Protein AF-A0A959P576-F1 (afdb_monomer)

Solvent-accessible surface area (backbone atoms only — not comparable to full-atom values): 23689 Å² total; per-residue (Å²): 134,84,68,64,70,66,56,100,56,59,67,71,58,34,50,55,50,50,40,54,36,46,55,35,71,69,49,36,53,50,49,53,52,52,52,35,70,58,32,49,38,79,73,73,79,79,47,72,71,61,57,67,72,62,46,69,72,55,25,51,51,50,28,37,48,60,64,36,44,80,57,71,31,72,84,74,76,38,98,61,87,58,79,60,37,56,56,83,75,55,60,81,91,64,71,61,71,64,54,61,43,53,50,52,57,64,70,60,40,72,72,51,35,69,68,61,36,60,71,80,78,53,65,68,57,50,54,50,53,38,51,75,40,59,51,46,53,46,73,75,43,94,59,72,73,68,21,36,37,18,66,41,30,46,50,23,64,68,53,46,56,48,49,52,55,37,51,52,54,43,16,73,78,44,85,72,48,83,50,72,70,57,55,48,49,54,41,74,70,20,40,35,35,25,19,55,50,46,68,29,43,48,43,20,53,43,52,42,52,53,55,53,50,77,76,50,55,73,67,58,58,70,73,76,44,60,50,74,80,42,73,80,76,35,31,34,55,66,29,52,78,48,47,81,83,44,67,62,56,67,73,47,64,83,53,74,34,48,31,39,41,45,55,48,40,59,43,71,61,86,94,54,54,49,66,58,43,50,54,54,51,27,63,59,35,46,78,73,74,42,62,60,48,59,33,89,55,28,44,34,62,47,49,63,56,57,54,51,79,58,46,49,88,86,74,67,16,33,40,39,39,42,37,54,39,56,66,80,66,47,82,53,66,40,23,46,36,30,48,53,36,45,54,76,57,31,33,53,54,33,39,37,40,39,49,71,42,38,25,70,90,78,81,44,66,39,86,40,82,90,51,92,69,41,41,22,39,43,30,33,32,77,47,91,45,70,66,60,28,58,71,32,55,27,39,37,32,54,39,42,61,35,99,58,26,94,80,68,72,44,75,49,80,55,80,86,36,51,43,80,38,71,51,101

Foldseek 3Di:
DDPCQCPPDDLVSNLVVVLVQLQDLVSVVVVVVVCCVLAVEPLDPDDPVNSVPDDNVNSVVVSQQSVQDWDPCVVVVGPDTDHRHCNSVDDLLDDDLVNLLVVVVVVCDPVNCVQQLDFDDPVVVLVVVCVVALVVVLVVDPDLAAAEEAAAQQLNSNQLVSLVSSLVSVCVVVVNDDDPVRSVVRCLQHGAYEHLAQVSLSNNLNSNVSSVVNSDDPVRSPPRHYDDYCELRRYDYNDQLLPCPDSCCVNLVPRAHQEYEYEHRWAAHDPHCLVVSQVVVQVVVVVVVQHAAAPNNTSVLSVVVSVQSNHDPVSQHKYKYKYFPCLVVVPDPNSVSSLVNCLQWKQWAEKEWCVQVCPPVPPDHALTHPDPTTIMMTMITTDPDRVSSQAGWYWYFYWHADPVCVPPVDIDTDPVRIDTHRSD

Structure (mmCIF, N/CA/C/O backbone):
data_AF-A0A959P576-F1
#
_entry.id   AF-A0A959P576-F1
#
loop_
_atom_site.group_PDB
_atom_site.id
_atom_site.type_symbol
_atom_site.label_atom_id
_atom_site.label_alt_id
_atom_site.label_comp_id
_atom_site.label_asym_id
_atom_site.label_entity_id
_atom_site.label_seq_id
_atom_site.pdbx_PDB_ins_code
_atom_site.Cartn_x
_atom_site.Cartn_y
_atom_site.Cartn_z
_atom_site.occupancy
_atom_site.B_iso_or_equiv
_atom_site.auth_seq_id
_atom_site.auth_comp_id
_atom_site.auth_asym_id
_atom_site.auth_atom_id
_atom_site.pdbx_PDB_model_num
ATOM 1 N N . VAL A 1 1 ? 20.671 7.789 -32.516 1.00 53.38 1 VAL A N 1
ATOM 2 C CA . VAL A 1 1 ? 20.979 6.341 -32.456 1.00 53.38 1 VAL A CA 1
ATOM 3 C C . VAL A 1 1 ? 19.767 5.585 -32.962 1.00 53.38 1 VAL A C 1
ATOM 5 O O . VAL A 1 1 ? 18.670 5.888 -32.510 1.00 53.38 1 VAL A O 1
ATOM 8 N N . ASP A 1 2 ? 19.935 4.678 -33.924 1.00 61.34 2 ASP A N 1
ATOM 9 C CA . ASP A 1 2 ? 18.841 3.808 -34.362 1.00 61.34 2 ASP A CA 1
ATOM 10 C C . ASP A 1 2 ? 18.721 2.613 -33.403 1.00 61.34 2 ASP A C 1
ATOM 12 O O . ASP A 1 2 ? 19.633 1.795 -33.290 1.00 61.34 2 ASP A O 1
ATOM 16 N N . PHE A 1 3 ? 17.598 2.535 -32.691 1.00 67.56 3 PHE A N 1
ATOM 17 C CA . PHE A 1 3 ? 17.283 1.456 -31.751 1.00 67.56 3 PHE A CA 1
ATOM 18 C C . PHE A 1 3 ? 16.465 0.324 -32.395 1.00 67.56 3 PHE A C 1
ATOM 20 O O . PHE A 1 3 ? 15.980 -0.572 -31.698 1.00 67.56 3 PHE A O 1
ATOM 27 N N . SER A 1 4 ? 16.327 0.322 -33.728 1.00 63.72 4 SER A N 1
ATOM 28 C CA . SER A 1 4 ? 15.758 -0.789 -34.503 1.00 63.72 4 SER A CA 1
ATOM 29 C C . SER A 1 4 ? 16.482 -2.114 -34.246 1.00 63.72 4 SER A C 1
ATOM 31 O O . SER A 1 4 ? 15.855 -3.168 -34.307 1.00 63.72 4 SER A O 1
ATOM 33 N N . CYS A 1 5 ? 17.757 -2.065 -33.843 1.00 58.38 5 CYS A N 1
ATOM 34 C CA . CYS A 1 5 ? 18.569 -3.219 -33.457 1.00 58.38 5 CYS A CA 1
ATOM 35 C C . CYS A 1 5 ? 18.047 -3.988 -32.232 1.00 58.38 5 CYS A C 1
ATOM 37 O O . CYS A 1 5 ? 18.547 -5.072 -31.952 1.00 58.38 5 CYS A O 1
ATOM 39 N N . PHE A 1 6 ? 17.054 -3.468 -31.502 1.00 65.56 6 PHE A N 1
ATOM 40 C CA . PHE A 1 6 ? 16.363 -4.208 -30.442 1.00 65.56 6 PHE A CA 1
ATOM 41 C C . PHE A 1 6 ? 15.117 -4.960 -30.932 1.00 65.56 6 PHE A C 1
ATOM 43 O O . PHE A 1 6 ? 14.581 -5.786 -30.189 1.00 65.56 6 PHE A O 1
ATOM 50 N N . LYS A 1 7 ? 14.658 -4.715 -32.167 1.00 65.12 7 LYS A N 1
ATOM 51 C CA . LYS A 1 7 ? 13.478 -5.363 -32.755 1.00 65.12 7 LYS A CA 1
ATOM 52 C C . LYS A 1 7 ? 13.855 -6.698 -33.397 1.00 65.12 7 LYS A C 1
ATOM 54 O O . LYS A 1 7 ? 14.835 -6.779 -34.126 1.00 65.12 7 LYS A O 1
ATOM 59 N N . ASP A 1 8 ? 13.077 -7.740 -33.108 1.00 65.81 8 ASP A N 1
ATOM 60 C CA . ASP A 1 8 ? 13.069 -9.039 -33.808 1.00 65.81 8 ASP A CA 1
ATOM 61 C C . ASP A 1 8 ? 14.417 -9.784 -33.961 1.00 65.81 8 ASP A C 1
ATOM 63 O O . ASP A 1 8 ? 14.525 -10.764 -34.695 1.00 65.81 8 ASP A O 1
ATOM 67 N N . VAL A 1 9 ? 15.452 -9.394 -33.214 1.00 73.31 9 VAL A N 1
ATOM 68 C CA . VAL A 1 9 ? 16.754 -10.082 -33.152 1.00 73.31 9 VAL A CA 1
ATOM 69 C C . VAL A 1 9 ? 16.864 -11.006 -31.942 1.00 73.31 9 VAL A C 1
ATOM 71 O O . VAL A 1 9 ? 16.259 -10.771 -30.897 1.00 73.31 9 VAL A O 1
ATOM 74 N N . LYS A 1 10 ? 17.688 -12.058 -32.053 1.00 78.62 10 LYS A N 1
ATOM 75 C CA . LYS A 1 10 ? 17.943 -13.029 -30.971 1.00 78.62 10 LYS A CA 1
ATOM 76 C C . LYS A 1 10 ? 18.470 -12.339 -29.700 1.00 78.62 10 LYS A C 1
ATOM 78 O O . LYS A 1 10 ? 19.244 -11.389 -29.774 1.00 78.62 10 LYS A O 1
ATOM 83 N N . ARG A 1 11 ? 18.115 -12.871 -28.523 1.00 75.88 11 ARG A N 1
ATOM 84 C CA . ARG A 1 11 ? 18.467 -12.311 -27.198 1.00 75.88 11 ARG A CA 1
ATOM 85 C C . ARG A 1 11 ? 19.957 -11.979 -27.035 1.00 75.88 11 ARG A C 1
ATOM 87 O O . ARG A 1 11 ? 20.275 -10.866 -26.645 1.00 75.88 11 ARG A O 1
ATOM 94 N N . HIS A 1 12 ? 20.861 -12.894 -27.387 1.00 77.12 12 HIS A N 1
ATOM 95 C CA . HIS A 1 12 ? 22.309 -12.663 -27.258 1.00 77.12 12 HIS A CA 1
ATOM 96 C C . HIS A 1 12 ? 22.809 -11.481 -28.109 1.00 77.12 12 HIS A C 1
ATOM 98 O O . HIS A 1 12 ? 23.727 -10.771 -27.707 1.00 77.12 12 HIS A O 1
ATOM 104 N N . ILE A 1 13 ? 22.179 -11.232 -29.264 1.00 79.62 13 ILE A N 1
ATOM 105 C CA . ILE A 1 13 ? 22.494 -10.091 -30.130 1.00 79.62 13 ILE A CA 1
ATOM 106 C C . ILE A 1 13 ? 22.045 -8.796 -29.447 1.00 79.62 13 ILE A C 1
ATOM 108 O O . ILE A 1 13 ? 22.836 -7.862 -29.333 1.00 79.62 13 ILE A O 1
ATOM 112 N N . ARG A 1 14 ? 20.813 -8.765 -28.918 1.00 78.81 14 ARG A N 1
ATOM 113 C CA . ARG A 1 14 ? 20.290 -7.615 -28.157 1.00 78.81 14 ARG A CA 1
ATOM 114 C C . ARG A 1 14 ? 21.160 -7.285 -26.947 1.00 78.81 14 ARG A C 1
ATOM 116 O O . ARG A 1 14 ? 21.488 -6.120 -26.759 1.00 78.81 14 ARG A O 1
ATOM 123 N N . ASN A 1 15 ? 21.582 -8.292 -26.181 1.00 78.50 15 ASN A N 1
ATOM 124 C CA . ASN A 1 15 ? 22.467 -8.099 -25.030 1.00 78.50 15 ASN A CA 1
ATOM 125 C C . ASN A 1 15 ? 23.813 -7.501 -25.461 1.00 78.50 15 ASN A C 1
ATOM 127 O O . ASN A 1 15 ? 24.281 -6.543 -24.855 1.00 78.50 15 ASN A O 1
ATOM 131 N N . SER A 1 16 ? 24.403 -7.993 -26.557 1.00 80.88 16 SER A N 1
ATOM 132 C CA . SER A 1 16 ? 25.651 -7.433 -27.090 1.00 80.88 16 SER A CA 1
ATOM 133 C C . SER A 1 16 ? 25.509 -5.963 -27.502 1.00 80.88 16 SER A C 1
ATOM 135 O O . SER A 1 16 ? 26.396 -5.159 -27.210 1.00 80.88 16 SER A O 1
ATOM 137 N N . TYR A 1 17 ? 24.397 -5.591 -28.147 1.00 83.44 17 TYR A N 1
ATOM 138 C CA . TYR A 1 17 ? 24.108 -4.192 -28.474 1.00 83.44 17 TYR A CA 1
ATOM 139 C C . TYR A 1 17 ? 23.912 -3.348 -27.220 1.00 83.44 17 TYR A C 1
ATOM 141 O O . TYR A 1 17 ? 24.567 -2.320 -27.093 1.00 83.44 17 TYR A O 1
ATOM 149 N N . PHE A 1 18 ? 23.097 -3.813 -26.273 1.00 85.62 18 PHE A N 1
ATOM 150 C CA . PHE A 1 18 ? 22.852 -3.120 -25.011 1.00 85.62 18 PHE A CA 1
ATOM 151 C C . PHE A 1 18 ? 24.159 -2.828 -24.265 1.00 85.62 18 PHE A C 1
ATOM 153 O O . PHE A 1 18 ? 24.439 -1.680 -23.935 1.00 85.62 18 PHE A O 1
ATOM 160 N N . VAL A 1 19 ? 25.020 -3.838 -24.111 1.00 85.56 19 VAL A N 1
ATOM 161 C CA . VAL A 1 19 ? 26.330 -3.726 -23.454 1.00 85.56 19 VAL A CA 1
ATOM 162 C C . VAL A 1 19 ? 27.261 -2.727 -24.163 1.00 85.56 19 VAL A C 1
ATOM 164 O O . VAL A 1 19 ? 28.064 -2.059 -23.508 1.00 85.56 19 VAL A O 1
ATOM 167 N N . LYS A 1 20 ? 27.165 -2.587 -25.492 1.00 84.81 20 LYS A N 1
ATOM 168 C CA . LYS A 1 20 ? 27.894 -1.550 -26.244 1.00 84.81 20 LYS A CA 1
ATOM 169 C C . LYS A 1 20 ? 27.293 -0.162 -26.024 1.00 84.81 20 LYS A C 1
ATOM 171 O O . LYS A 1 20 ? 28.046 0.774 -25.785 1.00 84.81 20 LYS A O 1
ATOM 176 N N . THR A 1 21 ? 25.966 -0.040 -26.069 1.00 87.94 21 THR A N 1
ATOM 177 C CA . THR A 1 21 ? 25.233 1.219 -25.871 1.00 87.94 21 THR A CA 1
ATOM 178 C C . THR A 1 21 ? 25.530 1.837 -24.507 1.00 87.94 21 THR A C 1
ATOM 180 O O . THR A 1 21 ? 25.807 3.026 -24.441 1.00 87.94 21 THR A O 1
ATOM 183 N N . ILE A 1 22 ? 25.542 1.043 -23.432 1.00 87.44 22 ILE A N 1
ATOM 184 C CA . ILE A 1 22 ? 25.772 1.549 -22.066 1.00 87.44 22 ILE A CA 1
ATOM 185 C C . ILE A 1 22 ? 27.217 1.985 -21.788 1.00 87.44 22 ILE A C 1
ATOM 187 O O . ILE A 1 22 ? 27.462 2.650 -20.788 1.00 87.44 22 ILE A O 1
ATOM 191 N N . LYS A 1 23 ? 28.184 1.593 -22.628 1.00 86.38 23 LYS A N 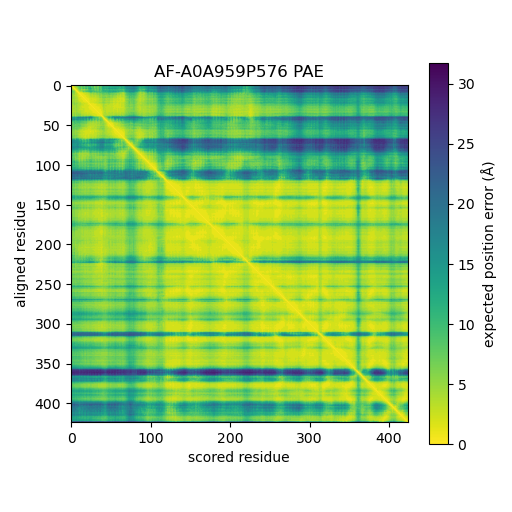1
ATOM 192 C CA . LYS A 1 23 ? 29.594 1.973 -22.447 1.00 86.38 23 LYS A CA 1
ATOM 193 C C . LYS A 1 23 ? 29.861 3.417 -22.878 1.00 86.38 23 LYS A C 1
ATOM 195 O O . LYS A 1 23 ? 30.863 3.997 -22.477 1.00 86.38 23 LYS A O 1
ATOM 200 N N . ASP A 1 24 ? 28.983 3.974 -23.701 1.00 89.12 24 ASP A N 1
ATOM 201 C CA . ASP A 1 24 ? 29.114 5.312 -24.252 1.00 89.12 24 ASP A CA 1
ATOM 202 C C . ASP A 1 24 ? 28.025 6.231 -23.685 1.00 89.12 24 ASP A C 1
ATOM 204 O O . ASP A 1 24 ? 26.836 5.905 -23.704 1.00 89.12 24 ASP A O 1
ATOM 208 N N . LYS A 1 25 ? 28.442 7.388 -23.162 1.00 88.31 25 LYS A N 1
ATOM 209 C CA . LYS A 1 25 ? 27.553 8.309 -22.448 1.00 88.31 25 LYS A CA 1
ATOM 210 C C . LYS A 1 25 ? 26.444 8.850 -23.348 1.00 88.31 25 LYS A C 1
ATOM 212 O O . LYS A 1 25 ? 25.289 8.912 -22.929 1.00 88.31 25 LYS A O 1
ATOM 217 N N . GLU A 1 26 ? 26.777 9.232 -24.578 1.00 88.06 26 GLU A N 1
ATOM 2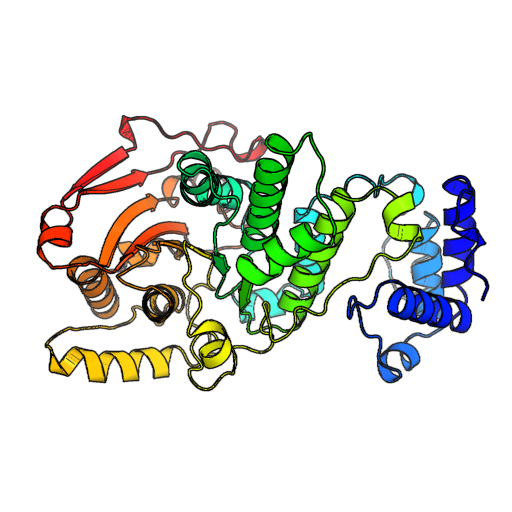18 C CA . GLU A 1 26 ? 25.821 9.822 -25.519 1.00 88.06 26 GLU A CA 1
ATOM 219 C C . GLU A 1 26 ? 24.789 8.795 -25.992 1.00 88.06 26 GLU A C 1
ATOM 221 O O . GLU A 1 26 ? 23.593 9.092 -26.080 1.00 88.06 26 GLU A O 1
ATOM 226 N N . ASN A 1 27 ? 25.232 7.564 -26.238 1.00 87.75 27 ASN A N 1
ATOM 227 C CA . ASN A 1 27 ? 24.369 6.442 -26.580 1.00 87.75 27 ASN A CA 1
ATOM 228 C C . ASN A 1 27 ? 23.442 6.063 -25.421 1.00 87.75 27 ASN A C 1
ATOM 230 O O . ASN A 1 27 ? 22.254 5.831 -25.655 1.00 87.75 27 ASN A O 1
ATOM 234 N N . LEU A 1 28 ? 23.947 6.049 -24.183 1.00 86.50 28 LEU A N 1
ATOM 235 C CA . LEU A 1 28 ? 23.139 5.816 -22.986 1.00 86.50 28 LEU A CA 1
ATOM 236 C C . LEU A 1 28 ? 22.064 6.900 -22.820 1.00 86.50 28 LEU A C 1
ATOM 238 O O . LEU A 1 28 ? 20.889 6.576 -22.660 1.00 86.50 28 LEU A O 1
ATOM 242 N N . ILE A 1 29 ? 22.437 8.180 -22.934 1.00 85.19 29 ILE A N 1
ATOM 243 C CA . ILE A 1 29 ? 21.491 9.309 -22.897 1.00 85.19 29 ILE A CA 1
ATOM 244 C C . ILE A 1 29 ? 20.437 9.164 -23.999 1.00 85.19 29 ILE A C 1
ATOM 246 O O . ILE A 1 29 ? 19.243 9.338 -23.755 1.00 85.19 29 ILE A O 1
ATOM 250 N N . SER A 1 30 ? 20.869 8.830 -25.215 1.00 86.50 30 SER A N 1
ATOM 251 C CA . SER A 1 30 ? 19.969 8.637 -26.353 1.00 86.50 30 SER A CA 1
ATOM 252 C C . SER A 1 30 ? 18.984 7.492 -26.118 1.00 86.50 30 SER A C 1
ATOM 254 O O . SER A 1 30 ? 17.831 7.596 -26.530 1.00 86.50 30 SER A O 1
ATOM 256 N N . LEU A 1 31 ? 19.416 6.416 -25.450 1.00 85.19 31 LEU A N 1
ATOM 257 C CA . LEU A 1 31 ? 18.560 5.279 -25.111 1.00 85.19 31 LEU A CA 1
ATOM 258 C C . LEU A 1 31 ? 17.473 5.689 -24.119 1.00 85.19 31 LEU A C 1
ATOM 260 O O . LEU A 1 31 ? 16.305 5.386 -24.349 1.00 85.19 31 LEU A O 1
ATOM 264 N N . PHE A 1 32 ? 17.833 6.408 -23.054 1.00 83.94 32 PHE A N 1
ATOM 265 C CA . PHE A 1 32 ? 16.856 6.897 -22.081 1.00 83.94 32 PHE A CA 1
ATOM 266 C C . PHE A 1 32 ? 15.832 7.840 -22.715 1.00 83.94 32 PHE A C 1
ATOM 268 O O . PHE A 1 32 ? 14.635 7.638 -22.520 1.00 83.94 32 PHE A O 1
ATOM 275 N N . LYS A 1 33 ? 16.278 8.795 -23.544 1.00 82.75 33 LYS A N 1
ATOM 276 C CA . LYS A 1 33 ? 15.378 9.691 -24.292 1.00 82.75 33 LYS A CA 1
ATOM 277 C C . LYS A 1 33 ? 14.423 8.911 -25.194 1.00 82.75 33 LYS A C 1
ATOM 279 O O . LYS A 1 33 ? 13.217 9.113 -25.139 1.00 82.75 33 LYS A O 1
ATOM 284 N N . PHE A 1 34 ? 14.946 7.951 -25.959 1.00 84.62 34 PHE A N 1
ATOM 285 C CA . PHE A 1 34 ? 14.122 7.101 -26.816 1.00 84.62 34 PHE A CA 1
ATOM 286 C C . PHE A 1 34 ? 13.060 6.320 -26.032 1.00 84.62 34 PHE A C 1
ATOM 288 O O . PHE A 1 34 ? 11.912 6.241 -26.469 1.00 84.62 34 PHE A O 1
ATOM 295 N N . LEU A 1 35 ? 13.423 5.730 -24.889 1.00 82.69 35 LEU A N 1
ATOM 296 C CA . LEU A 1 35 ? 12.478 4.991 -24.049 1.00 82.69 35 LEU A CA 1
ATOM 297 C C . LEU A 1 35 ? 11.408 5.913 -23.454 1.00 82.69 35 LEU A C 1
ATOM 299 O O . LEU A 1 35 ? 10.234 5.540 -23.453 1.00 82.69 35 LEU A O 1
ATOM 303 N N . GLN A 1 36 ? 11.797 7.108 -23.005 1.00 81.38 36 GLN A N 1
ATOM 304 C CA . GLN A 1 36 ? 10.887 8.117 -22.464 1.00 81.38 36 GLN A CA 1
ATOM 305 C C . GLN A 1 36 ? 9.865 8.571 -23.515 1.00 81.38 36 GLN A C 1
ATOM 307 O O . GLN A 1 36 ? 8.661 8.512 -23.263 1.00 81.38 36 GLN A O 1
ATOM 312 N N . ASP A 1 37 ? 10.325 8.922 -24.718 1.00 82.25 37 ASP A N 1
ATOM 313 C CA . ASP A 1 37 ? 9.462 9.359 -25.821 1.00 82.25 37 ASP A CA 1
ATOM 314 C C . ASP A 1 37 ? 8.519 8.243 -26.287 1.00 82.25 37 ASP A C 1
ATOM 316 O O . ASP A 1 37 ? 7.331 8.466 -26.551 1.00 82.25 37 ASP A O 1
ATOM 320 N N . LYS A 1 38 ? 9.043 7.013 -26.383 1.00 83.38 38 LYS A N 1
ATOM 321 C CA . LYS A 1 38 ? 8.283 5.856 -26.860 1.00 83.38 38 LYS A CA 1
ATOM 322 C C . LYS A 1 38 ? 7.177 5.462 -25.885 1.00 83.38 38 LYS A C 1
ATOM 324 O O . LYS A 1 38 ? 6.067 5.180 -26.326 1.00 83.38 38 LYS A O 1
ATOM 329 N N . LEU A 1 39 ? 7.488 5.404 -24.591 1.00 83.62 39 LEU A N 1
ATOM 330 C CA . LEU A 1 39 ? 6.592 4.850 -23.579 1.00 83.62 39 LEU A CA 1
ATOM 331 C C . LEU A 1 39 ? 5.786 5.914 -22.834 1.00 83.62 39 LEU A C 1
ATOM 333 O O . LEU A 1 39 ? 4.886 5.532 -22.103 1.00 83.62 39 LEU A O 1
ATOM 337 N N . ASN A 1 40 ? 6.041 7.213 -23.028 1.00 78.38 40 ASN A N 1
ATOM 338 C CA . ASN A 1 40 ? 5.248 8.308 -22.447 1.00 78.38 40 ASN A CA 1
ATOM 339 C C . ASN A 1 40 ? 5.091 8.226 -20.916 1.00 78.38 40 ASN A C 1
ATOM 341 O O . ASN A 1 40 ? 4.058 8.582 -20.358 1.00 78.38 40 ASN A O 1
ATOM 345 N N . GLY A 1 41 ? 6.114 7.710 -20.239 1.00 64.00 41 GLY A N 1
ATOM 346 C CA . GLY A 1 41 ? 6.117 7.532 -18.795 1.00 64.00 41 GLY A CA 1
ATOM 347 C C . GLY A 1 41 ? 7.289 8.260 -18.160 1.00 64.00 41 GLY A C 1
ATOM 348 O O . GLY A 1 41 ? 8.416 8.183 -18.649 1.00 64.00 41 GLY A O 1
ATOM 349 N N . ASN A 1 42 ? 7.041 8.883 -17.010 1.00 65.44 42 ASN A N 1
ATOM 350 C CA . ASN A 1 42 ? 8.076 9.346 -16.084 1.00 65.44 42 ASN A CA 1
ATOM 351 C C . ASN A 1 42 ? 8.667 8.151 -15.314 1.00 65.44 42 ASN A C 1
ATOM 353 O O . ASN A 1 42 ? 8.676 8.155 -14.083 1.00 65.44 42 ASN A O 1
ATOM 357 N N . LEU A 1 43 ? 9.075 7.104 -16.050 1.00 61.59 43 LEU A N 1
ATOM 358 C CA . LEU A 1 43 ? 9.592 5.852 -15.491 1.00 61.59 43 LEU A CA 1
ATOM 359 C C . LEU A 1 43 ? 10.825 6.147 -14.634 1.00 61.59 43 LEU A C 1
ATOM 361 O O . LEU A 1 43 ? 10.905 5.653 -13.523 1.00 61.59 43 LEU A O 1
ATOM 365 N N . PHE A 1 44 ? 11.712 7.007 -15.150 1.00 64.25 44 PHE A N 1
ATOM 366 C CA . PHE A 1 44 ? 12.852 7.621 -14.464 1.00 64.25 44 PHE A CA 1
ATOM 367 C C . PHE A 1 44 ? 13.232 8.906 -15.223 1.00 64.25 44 PHE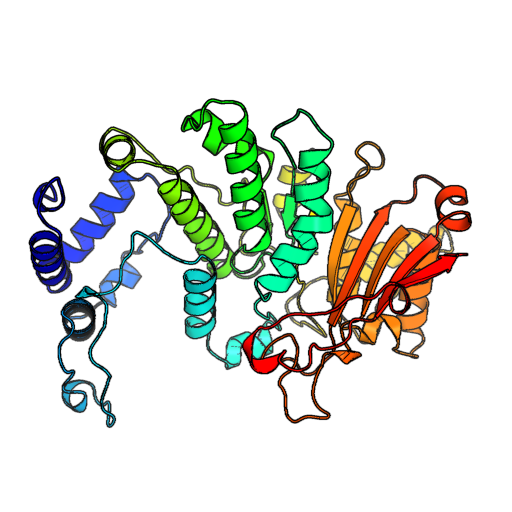 A C 1
ATOM 369 O O . PHE A 1 44 ? 13.975 8.829 -16.207 1.00 64.25 44 PHE A O 1
ATOM 376 N N . PRO A 1 45 ? 12.681 10.082 -14.874 1.00 65.75 45 PRO A N 1
ATOM 377 C CA . PRO A 1 45 ? 13.055 11.324 -15.538 1.00 65.75 45 PRO A CA 1
ATOM 378 C C . PRO A 1 45 ? 14.490 11.693 -15.145 1.00 65.75 45 PRO A C 1
ATOM 380 O O . PRO A 1 45 ? 14.723 12.263 -14.088 1.00 65.75 45 PRO A O 1
ATOM 383 N N . LEU A 1 46 ? 15.460 11.352 -15.995 1.00 71.69 46 LEU A N 1
ATOM 384 C CA . LEU A 1 46 ? 16.857 11.711 -15.764 1.00 71.69 46 LEU A CA 1
ATOM 385 C C . LEU A 1 46 ? 17.048 13.202 -16.017 1.00 71.69 46 LEU A C 1
ATOM 387 O O . LEU A 1 46 ? 16.930 13.687 -17.146 1.00 71.69 46 LEU A O 1
ATOM 391 N N . THR A 1 47 ? 17.372 13.933 -14.960 1.00 79.38 47 THR A N 1
ATOM 392 C CA . THR A 1 47 ? 17.739 15.337 -15.066 1.00 79.38 47 THR A CA 1
ATOM 393 C C . THR A 1 47 ? 19.106 15.473 -15.728 1.00 79.38 47 THR A C 1
ATOM 395 O O . THR A 1 47 ? 19.981 14.607 -15.634 1.00 79.38 47 THR A O 1
ATOM 398 N N . GLN A 1 48 ? 19.331 16.613 -16.380 1.00 78.19 48 GLN A N 1
ATOM 399 C CA . GLN A 1 48 ? 20.633 16.913 -16.969 1.00 78.19 48 GLN A CA 1
ATOM 400 C C . GLN A 1 48 ? 21.758 16.845 -15.919 1.00 78.19 48 GLN A C 1
ATOM 402 O O . GLN A 1 48 ? 22.822 16.294 -16.192 1.00 78.19 48 GLN A O 1
ATOM 407 N N . LYS A 1 49 ? 21.487 17.317 -14.697 1.00 83.56 49 LYS A N 1
ATOM 408 C CA . LYS A 1 49 ? 22.429 17.299 -13.572 1.00 83.56 49 LYS A CA 1
ATOM 409 C C . LYS A 1 49 ? 22.817 15.879 -13.147 1.00 83.56 49 LYS A C 1
ATOM 411 O O . LYS A 1 49 ? 23.986 15.634 -12.866 1.00 83.56 49 LYS A O 1
ATOM 416 N N . GLU A 1 50 ? 21.871 14.942 -13.108 1.00 81.56 50 GLU A N 1
ATOM 417 C CA . GLU A 1 50 ? 22.167 13.531 -12.811 1.00 81.56 50 GLU A CA 1
ATOM 418 C C . GLU A 1 50 ? 23.031 12.914 -13.911 1.00 81.56 50 GLU A C 1
ATOM 420 O O . GLU A 1 50 ? 24.022 12.244 -13.622 1.00 81.56 50 GLU A O 1
ATOM 425 N N . MET A 1 51 ? 22.735 13.213 -15.179 1.00 80.25 51 MET A N 1
ATOM 426 C CA . MET A 1 51 ? 23.543 12.721 -16.298 1.00 80.25 51 MET A CA 1
ATOM 427 C C . MET A 1 51 ? 24.948 13.323 -16.330 1.00 80.25 51 MET A C 1
ATOM 429 O O . MET A 1 51 ? 25.896 12.654 -16.744 1.00 80.25 51 MET A O 1
ATOM 433 N N . GLU A 1 52 ? 25.131 14.558 -15.873 1.00 85.00 52 GLU A N 1
ATOM 434 C CA . GLU A 1 52 ? 26.452 15.176 -15.726 1.00 85.00 52 GLU A CA 1
ATOM 435 C C . GLU A 1 52 ? 27.322 14.439 -14.696 1.00 85.00 52 GLU A C 1
ATOM 437 O O . GLU A 1 52 ? 28.517 14.273 -14.934 1.00 85.00 52 GLU A O 1
ATOM 442 N N . GLN A 1 53 ? 26.725 13.889 -13.632 1.00 86.94 53 GLN A N 1
ATOM 443 C CA . GLN A 1 53 ? 27.427 13.096 -12.610 1.00 86.94 53 GLN A CA 1
ATOM 444 C C . GLN A 1 53 ? 27.858 11.702 -13.100 1.00 86.94 53 GLN A C 1
ATOM 446 O O . GLN A 1 53 ? 28.727 11.063 -12.499 1.00 86.94 53 GLN A O 1
ATOM 451 N N . VAL A 1 54 ? 27.285 11.210 -14.203 1.00 86.62 54 VAL A N 1
ATOM 452 C CA . VAL A 1 54 ? 27.688 9.935 -14.809 1.00 86.62 54 VAL A CA 1
ATOM 453 C C . VAL A 1 54 ? 29.016 10.113 -15.551 1.00 86.62 54 VAL A C 1
ATOM 455 O O . VAL A 1 54 ? 29.056 10.660 -16.654 1.00 86.62 54 VAL A O 1
ATOM 458 N N . GLY A 1 55 ? 30.114 9.659 -14.943 1.00 88.06 55 GLY A N 1
ATOM 459 C CA . GLY A 1 55 ? 31.443 9.627 -15.558 1.00 88.06 55 GLY A CA 1
ATOM 460 C C . GLY A 1 55 ? 31.827 8.252 -16.110 1.00 88.06 55 GLY A C 1
ATOM 461 O O . GLY A 1 55 ? 31.151 7.252 -15.862 1.00 88.06 55 GLY A O 1
ATOM 462 N N . ASP A 1 56 ? 32.970 8.186 -16.795 1.00 86.75 56 ASP A N 1
ATOM 463 C CA . ASP A 1 56 ? 33.459 6.969 -17.464 1.00 86.75 56 ASP A CA 1
ATOM 464 C C . ASP A 1 56 ? 33.601 5.773 -16.520 1.00 86.75 56 ASP A C 1
ATOM 466 O O . ASP A 1 56 ? 33.278 4.649 -16.892 1.00 86.75 56 ASP A O 1
ATOM 470 N N . LYS A 1 57 ? 34.009 6.007 -15.265 1.00 84.62 57 LYS A N 1
ATOM 471 C CA . LYS A 1 57 ? 34.114 4.950 -14.245 1.00 84.62 57 LYS A CA 1
ATOM 472 C C . LYS A 1 57 ? 32.763 4.286 -13.954 1.00 84.62 57 LYS A C 1
ATOM 474 O O . LYS A 1 57 ? 32.717 3.077 -13.747 1.00 84.62 57 LYS A O 1
ATOM 479 N N . HIS A 1 58 ? 31.672 5.057 -13.954 1.00 86.88 58 HIS A N 1
ATOM 480 C CA . HIS A 1 58 ? 30.320 4.529 -13.748 1.00 86.88 58 HIS A CA 1
ATOM 481 C C . HIS A 1 58 ? 29.869 3.707 -14.962 1.00 86.88 58 HIS A C 1
ATOM 483 O O . HIS A 1 58 ? 29.328 2.617 -14.799 1.00 86.88 58 HIS A O 1
ATOM 489 N N . LEU A 1 59 ? 30.151 4.186 -16.178 1.00 88.06 59 LEU A N 1
ATOM 490 C CA . LEU A 1 59 ? 29.843 3.462 -17.417 1.00 88.06 59 LEU A CA 1
ATOM 491 C C . LEU A 1 59 ? 30.646 2.164 -17.537 1.00 88.06 59 LEU A C 1
ATOM 493 O O . LEU A 1 59 ? 30.109 1.147 -17.972 1.00 88.06 59 LEU A O 1
ATOM 497 N N . GLU A 1 60 ? 31.913 2.170 -17.111 1.00 83.25 60 GLU A N 1
ATOM 498 C CA . GLU A 1 60 ? 32.742 0.965 -17.057 1.00 83.25 60 GLU A CA 1
ATOM 499 C C . GLU A 1 60 ? 32.126 -0.064 -16.101 1.00 83.25 60 GLU A C 1
ATOM 501 O O . GLU A 1 60 ? 31.961 -1.226 -16.474 1.00 83.25 60 GLU A O 1
ATOM 506 N N . LEU A 1 61 ? 31.708 0.370 -14.905 1.00 81.94 61 LEU A N 1
ATOM 507 C CA . LEU A 1 61 ? 31.046 -0.487 -13.922 1.00 81.94 61 LEU A CA 1
ATOM 508 C C . LEU A 1 61 ? 29.740 -1.090 -14.465 1.00 81.94 61 LEU A C 1
ATOM 510 O O . LEU A 1 61 ? 29.547 -2.303 -14.365 1.00 81.94 61 LEU A O 1
ATOM 514 N N . LEU A 1 62 ? 28.878 -0.279 -15.090 1.00 84.25 62 LEU A N 1
ATOM 515 C CA . LEU A 1 62 ? 27.648 -0.758 -15.731 1.00 84.25 62 LEU A CA 1
ATOM 516 C C . LEU A 1 62 ? 27.965 -1.760 -16.847 1.00 84.25 62 LEU A C 1
ATOM 518 O O . LEU A 1 62 ? 27.390 -2.846 -16.889 1.00 84.25 62 LEU A O 1
ATOM 522 N N . HIS A 1 63 ? 28.919 -1.441 -17.724 1.00 83.94 63 HIS A N 1
ATOM 523 C CA . HIS A 1 63 ? 29.341 -2.335 -18.799 1.00 83.94 63 HIS A CA 1
ATOM 524 C C . HIS A 1 63 ? 29.777 -3.708 -18.272 1.00 83.94 63 HIS A C 1
ATOM 526 O O . HIS A 1 63 ? 29.390 -4.728 -18.842 1.00 83.94 63 HIS A O 1
ATOM 532 N N . TYR A 1 64 ? 30.540 -3.757 -17.175 1.00 79.19 64 TYR A N 1
ATOM 533 C CA . TYR A 1 64 ? 30.930 -5.025 -16.553 1.00 79.19 64 TYR A CA 1
ATOM 534 C C . TYR A 1 64 ? 29.742 -5.773 -15.948 1.00 79.19 64 TYR A C 1
ATOM 536 O O . TYR A 1 64 ? 29.607 -6.975 -16.189 1.00 79.19 64 TYR A O 1
ATOM 544 N N . LEU A 1 65 ? 28.871 -5.067 -15.218 1.00 80.12 65 LEU A N 1
ATOM 545 C CA . LEU A 1 65 ? 27.681 -5.646 -14.597 1.00 80.12 65 LEU A CA 1
ATOM 546 C C . LEU A 1 65 ? 26.786 -6.330 -15.638 1.00 80.12 65 LEU A C 1
ATOM 548 O O . LEU A 1 65 ? 26.351 -7.457 -15.433 1.00 80.12 65 LEU A O 1
ATOM 552 N N . PHE A 1 66 ? 26.537 -5.691 -16.778 1.00 82.06 66 PHE A N 1
ATOM 553 C CA . PHE A 1 66 ? 25.642 -6.250 -17.795 1.00 82.06 66 PHE A CA 1
ATOM 554 C C . PHE A 1 66 ? 26.314 -7.266 -18.729 1.00 82.06 66 PHE A C 1
ATOM 556 O O . PHE A 1 66 ? 25.611 -8.018 -19.394 1.00 82.06 66 PHE A O 1
ATOM 563 N N . LYS A 1 67 ? 27.653 -7.326 -18.774 1.00 78.88 67 LYS A N 1
ATOM 564 C CA . LYS A 1 67 ? 28.408 -8.317 -19.564 1.00 78.88 67 LYS A CA 1
ATOM 565 C C . LYS A 1 67 ? 28.639 -9.647 -18.827 1.00 78.88 67 LYS A C 1
ATOM 567 O O . LYS A 1 67 ? 29.082 -10.606 -19.451 1.00 78.88 67 LYS A O 1
ATOM 572 N N . GLY A 1 68 ? 28.425 -9.708 -17.509 1.00 72.56 68 GLY A N 1
ATOM 573 C CA . GLY A 1 68 ? 28.696 -10.928 -16.733 1.00 72.56 68 GLY A CA 1
ATOM 574 C C . GLY A 1 68 ? 30.188 -11.242 -16.556 1.00 72.56 68 GLY A C 1
ATOM 575 O O . GLY A 1 68 ? 30.564 -12.407 -16.491 1.00 72.56 68 GLY A O 1
ATOM 576 N N . GLY A 1 69 ? 31.060 -10.225 -16.542 1.00 65.31 69 GLY A N 1
ATOM 577 C CA . GLY A 1 69 ? 32.514 -10.412 -16.436 1.00 65.31 69 GLY A CA 1
ATOM 578 C C . GLY A 1 69 ? 33.080 -10.213 -15.025 1.00 65.31 69 GLY A C 1
ATOM 579 O O . GLY A 1 69 ? 32.546 -9.421 -14.249 1.00 65.31 69 GLY A O 1
ATOM 580 N N . LYS A 1 70 ? 34.232 -10.844 -14.746 1.00 61.50 70 LYS A N 1
ATOM 581 C CA . LYS A 1 70 ? 34.999 -10.660 -13.502 1.00 61.50 70 LYS A CA 1
ATOM 582 C C . LYS A 1 70 ? 35.428 -9.205 -13.333 1.00 61.50 70 LYS A C 1
ATOM 584 O O . LYS A 1 70 ? 36.163 -8.671 -14.167 1.00 61.50 70 LYS A O 1
ATOM 589 N N . ILE A 1 71 ? 35.023 -8.577 -12.231 1.00 64.12 71 ILE A N 1
ATOM 590 C CA . ILE A 1 71 ? 35.418 -7.201 -11.914 1.00 64.12 71 ILE A CA 1
ATOM 591 C C . ILE A 1 71 ? 36.819 -7.212 -11.296 1.00 64.12 71 ILE A C 1
ATOM 593 O O . ILE A 1 71 ? 37.045 -7.831 -10.258 1.00 64.12 71 ILE A O 1
ATOM 597 N N . ASN A 1 72 ? 37.766 -6.488 -11.902 1.00 62.28 72 ASN A N 1
ATOM 598 C CA . ASN A 1 72 ? 39.022 -6.156 -11.229 1.00 62.28 72 ASN A CA 1
ATOM 599 C C . ASN A 1 72 ? 38.784 -4.963 -10.294 1.00 62.28 72 ASN A C 1
ATOM 601 O O . ASN A 1 72 ? 38.973 -3.802 -10.658 1.00 62.28 72 ASN A O 1
ATOM 605 N N . THR A 1 73 ? 38.323 -5.278 -9.091 1.00 65.25 73 THR A N 1
ATOM 606 C CA . THR A 1 73 ? 37.853 -4.331 -8.075 1.00 65.25 73 THR A CA 1
ATOM 607 C C . THR A 1 73 ? 38.933 -3.361 -7.590 1.00 65.25 73 THR A C 1
ATOM 609 O O . THR A 1 73 ? 38.616 -2.244 -7.176 1.00 65.25 73 THR A O 1
ATOM 612 N N . SER A 1 74 ? 40.212 -3.714 -7.769 1.00 65.31 74 SER A N 1
ATOM 613 C CA . SER A 1 74 ? 41.356 -2.846 -7.460 1.00 65.31 74 SER A CA 1
ATOM 614 C C . SER A 1 74 ? 41.340 -1.517 -8.232 1.00 65.31 74 SER A C 1
ATOM 616 O O . SER A 1 74 ? 41.737 -0.490 -7.686 1.00 65.31 74 SER A O 1
ATOM 618 N N . LYS A 1 75 ? 40.799 -1.488 -9.462 1.00 68.19 75 LYS A N 1
ATOM 619 C CA . LYS A 1 75 ? 40.652 -0.256 -10.265 1.00 68.19 75 LYS A CA 1
ATOM 620 C C . LYS A 1 75 ? 39.621 0.730 -9.705 1.00 68.19 75 LYS A C 1
ATOM 622 O O . LYS A 1 75 ? 39.662 1.912 -10.044 1.00 68.19 75 LYS A O 1
ATOM 627 N N . PHE A 1 76 ? 38.712 0.252 -8.860 1.00 68.69 76 PHE A N 1
ATOM 628 C CA . PHE A 1 76 ? 37.628 1.036 -8.266 1.00 68.69 76 PHE A CA 1
ATOM 629 C C . PHE A 1 76 ? 37.848 1.305 -6.769 1.00 68.69 76 PHE A C 1
ATOM 631 O O . PHE A 1 76 ? 36.962 1.844 -6.117 1.00 68.69 76 PHE A O 1
ATOM 638 N N . GLY A 1 77 ? 39.015 0.941 -6.217 1.00 67.75 77 GLY A N 1
ATOM 639 C CA . GLY A 1 77 ? 39.295 1.069 -4.781 1.00 67.75 77 GLY A CA 1
ATOM 640 C C . GLY A 1 77 ? 38.524 0.070 -3.910 1.00 67.75 77 GLY A C 1
ATOM 641 O O . GLY A 1 77 ? 38.356 0.299 -2.716 1.00 67.75 77 GLY A O 1
ATOM 642 N N . ILE A 1 78 ? 38.037 -1.027 -4.497 1.00 66.69 78 ILE A N 1
ATOM 643 C CA . ILE A 1 78 ? 37.238 -2.053 -3.823 1.00 66.69 78 ILE A CA 1
ATOM 644 C C . ILE A 1 78 ? 38.132 -3.284 -3.580 1.00 66.69 78 ILE A C 1
ATOM 646 O O . ILE A 1 78 ? 38.615 -3.914 -4.519 1.00 66.69 78 ILE A O 1
ATOM 650 N N . ASN A 1 79 ? 38.361 -3.650 -2.315 1.00 64.50 79 ASN A N 1
ATOM 651 C CA . ASN A 1 79 ? 39.320 -4.702 -1.925 1.00 64.50 79 ASN A CA 1
ATOM 652 C C . ASN A 1 79 ? 3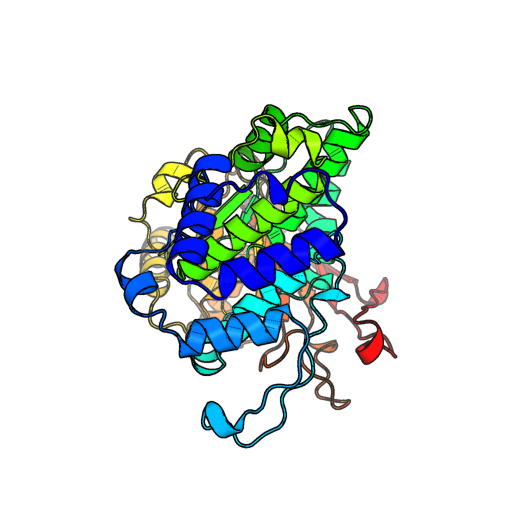8.705 -6.104 -1.732 1.00 64.50 79 ASN A C 1
ATOM 654 O O . ASN A 1 79 ? 39.312 -6.959 -1.092 1.00 64.50 79 ASN A O 1
ATOM 658 N N . TYR A 1 80 ? 37.517 -6.369 -2.277 1.00 66.50 80 TYR A N 1
ATOM 659 C CA . TYR A 1 80 ? 36.889 -7.697 -2.256 1.00 66.50 80 TYR A CA 1
ATOM 660 C C . TYR A 1 80 ? 36.497 -8.139 -3.666 1.00 66.50 80 TYR A C 1
ATOM 662 O O . TYR A 1 80 ? 36.338 -7.308 -4.551 1.00 66.50 80 TYR A O 1
ATOM 670 N N . SER A 1 81 ? 36.355 -9.447 -3.884 1.00 64.50 81 SER A N 1
ATOM 671 C CA . SER A 1 81 ? 35.910 -9.996 -5.169 1.00 64.50 81 SER A CA 1
ATOM 672 C C . SER A 1 81 ? 34.399 -9.825 -5.333 1.00 64.50 81 SER A C 1
ATOM 674 O O . SER A 1 81 ? 33.633 -10.124 -4.420 1.00 64.50 81 SER A O 1
ATOM 676 N N . ILE A 1 82 ? 33.964 -9.337 -6.496 1.00 67.31 82 ILE A N 1
ATOM 677 C CA . ILE A 1 82 ? 32.542 -9.258 -6.850 1.00 67.31 82 ILE A CA 1
ATOM 678 C C . ILE A 1 82 ? 32.183 -10.504 -7.661 1.00 67.31 82 ILE A C 1
ATOM 680 O O . ILE A 1 82 ? 32.936 -10.907 -8.550 1.00 67.31 82 ILE A O 1
ATOM 684 N N . GLN A 1 83 ? 31.048 -11.120 -7.331 1.00 69.75 83 GLN A N 1
ATOM 685 C CA . GLN A 1 83 ? 30.495 -12.257 -8.063 1.00 69.75 83 GLN A CA 1
ATOM 686 C C . GLN A 1 83 ? 30.199 -11.873 -9.522 1.00 69.75 83 GLN A C 1
ATOM 688 O O . GLN A 1 83 ? 29.709 -10.775 -9.789 1.00 69.75 83 GLN A O 1
ATOM 693 N N . ASP A 1 84 ? 30.453 -12.791 -10.460 1.00 72.81 84 ASP A N 1
ATOM 694 C CA . ASP A 1 84 ? 30.068 -12.603 -11.860 1.00 72.81 84 ASP A CA 1
ATOM 695 C C . ASP A 1 84 ? 28.552 -12.384 -11.968 1.00 72.81 84 ASP A C 1
ATOM 697 O O . ASP A 1 84 ? 27.745 -13.103 -11.370 1.00 72.81 84 ASP A O 1
ATOM 701 N N . SER A 1 85 ? 28.162 -11.367 -12.733 1.00 75.88 85 SER A N 1
ATOM 702 C CA . SER A 1 85 ? 26.754 -11.026 -12.901 1.00 75.88 85 SER A CA 1
ATOM 703 C C . SER A 1 85 ? 26.006 -12.115 -13.667 1.00 75.88 85 SER A C 1
ATOM 705 O O . SER A 1 85 ? 26.426 -12.559 -14.735 1.00 75.88 85 SER A O 1
ATOM 707 N N . LEU A 1 86 ? 24.844 -12.497 -13.137 1.00 77.81 86 LEU A N 1
ATOM 708 C CA . LEU A 1 86 ? 23.933 -13.457 -13.760 1.00 77.81 86 LEU A CA 1
ATOM 709 C C . LEU A 1 86 ? 22.961 -12.792 -14.746 1.00 77.81 86 LEU A C 1
ATOM 711 O O . LEU A 1 86 ? 21.998 -13.421 -15.181 1.00 77.81 86 LEU A O 1
ATOM 715 N N . PHE A 1 87 ? 23.192 -11.528 -15.114 1.00 78.44 87 PHE A N 1
ATOM 716 C CA . PHE A 1 87 ? 22.285 -10.764 -15.970 1.00 78.44 87 PHE A CA 1
ATOM 717 C C . PHE A 1 87 ? 21.993 -11.468 -17.304 1.00 78.44 87 PHE A C 1
ATOM 719 O O . PHE A 1 87 ? 20.843 -11.550 -17.733 1.00 78.44 87 PHE A O 1
ATOM 726 N N . ASP A 1 88 ? 23.018 -12.049 -17.934 1.00 75.19 88 ASP A N 1
ATOM 727 C CA . ASP A 1 88 ? 22.863 -12.741 -19.215 1.00 75.19 88 ASP A CA 1
ATOM 728 C C . ASP A 1 88 ? 21.998 -14.004 -19.122 1.00 75.19 88 ASP A C 1
ATOM 730 O O . ASP A 1 88 ? 21.320 -14.342 -20.098 1.00 75.19 88 ASP A O 1
ATOM 734 N N . ILE A 1 89 ? 21.964 -14.662 -17.958 1.00 79.00 89 ILE A N 1
ATOM 735 C CA . ILE A 1 89 ? 21.189 -15.890 -17.733 1.00 79.00 89 ILE A CA 1
ATOM 736 C C . ILE A 1 89 ? 19.824 -15.635 -17.082 1.00 79.00 89 ILE A C 1
ATOM 738 O O . ILE A 1 89 ? 18.945 -16.488 -17.184 1.00 79.00 89 ILE A O 1
ATOM 742 N N . TYR A 1 90 ? 19.612 -14.473 -16.456 1.00 79.12 90 TYR A N 1
ATOM 743 C CA . TYR A 1 90 ? 18.354 -14.148 -15.783 1.00 79.12 90 TYR A CA 1
ATOM 744 C C . TYR A 1 90 ? 17.208 -13.978 -16.783 1.00 79.12 90 TYR A C 1
ATOM 746 O O . TYR A 1 90 ? 17.330 -13.266 -17.782 1.00 79.12 90 TYR A O 1
ATOM 754 N N . ASP A 1 91 ? 16.074 -14.631 -16.554 1.00 79.62 91 ASP A N 1
ATOM 755 C CA . ASP A 1 91 ? 14.928 -14.529 -17.452 1.00 79.62 91 ASP A CA 1
ATOM 756 C C . ASP A 1 91 ? 13.999 -13.377 -17.063 1.00 79.62 91 ASP A C 1
ATOM 758 O O . ASP A 1 91 ? 13.047 -13.556 -16.315 1.00 79.62 91 ASP A O 1
ATOM 762 N N . PHE A 1 92 ? 14.236 -12.200 -17.644 1.00 78.69 92 PHE A N 1
ATOM 763 C CA . PHE A 1 92 ? 13.406 -11.003 -17.448 1.00 78.69 92 PHE A CA 1
ATOM 764 C C . PHE A 1 92 ? 11.971 -11.119 -17.989 1.00 78.69 92 PHE A C 1
ATOM 766 O O . PHE A 1 92 ? 11.215 -10.160 -17.895 1.00 78.69 92 PHE A O 1
ATOM 773 N N . ARG A 1 93 ? 11.577 -12.269 -18.555 1.00 76.88 93 ARG A N 1
ATOM 774 C CA . ARG A 1 93 ? 10.157 -12.578 -18.796 1.00 76.88 93 ARG A CA 1
ATOM 775 C C . ARG A 1 93 ? 9.403 -12.889 -17.504 1.00 76.88 93 ARG A C 1
ATOM 777 O O . ARG A 1 93 ? 8.182 -12.919 -17.522 1.00 76.88 93 ARG A O 1
ATOM 784 N N . ILE A 1 94 ? 10.122 -13.177 -16.421 1.00 79.81 94 ILE A N 1
ATOM 785 C CA . ILE A 1 94 ? 9.563 -13.484 -15.110 1.00 79.81 94 ILE A CA 1
ATOM 786 C C . ILE A 1 94 ? 10.246 -12.547 -14.121 1.00 79.81 94 ILE A C 1
ATOM 788 O O . ILE A 1 94 ? 11.357 -12.817 -13.668 1.00 79.81 94 ILE A O 1
ATOM 792 N N . ILE A 1 95 ? 9.596 -11.428 -13.812 1.00 81.69 95 ILE A N 1
ATOM 793 C CA . ILE A 1 95 ? 10.069 -10.478 -12.804 1.00 81.69 95 ILE A CA 1
ATOM 794 C C . ILE A 1 95 ? 9.118 -10.588 -11.612 1.00 81.69 95 ILE A C 1
ATOM 796 O O . ILE A 1 95 ? 8.001 -10.078 -11.686 1.00 81.69 95 ILE A O 1
ATOM 800 N N . PRO A 1 96 ? 9.523 -11.262 -10.520 1.00 78.12 96 PRO A N 1
ATOM 801 C CA . PRO A 1 96 ? 8.745 -11.252 -9.291 1.00 78.12 96 PRO A CA 1
ATOM 802 C C . PRO A 1 96 ? 8.575 -9.811 -8.820 1.00 78.12 96 PRO A C 1
ATOM 804 O O . PRO A 1 96 ? 9.535 -9.038 -8.820 1.00 78.12 96 PRO A O 1
ATOM 807 N N . ILE A 1 97 ? 7.376 -9.434 -8.401 1.00 72.44 97 ILE A N 1
ATOM 808 C CA . ILE A 1 97 ? 7.125 -8.073 -7.926 1.00 72.44 97 ILE A CA 1
ATOM 809 C C . ILE A 1 97 ? 7.945 -7.733 -6.677 1.00 72.44 97 ILE A C 1
ATOM 811 O O . ILE A 1 97 ? 8.409 -6.605 -6.480 1.00 72.44 97 ILE A O 1
ATOM 815 N N . GLU A 1 98 ? 8.195 -8.750 -5.860 1.00 75.62 98 GLU A N 1
ATOM 816 C CA . GLU A 1 98 ? 9.002 -8.662 -4.658 1.00 75.62 98 GLU A CA 1
ATOM 817 C C . GLU A 1 98 ? 10.450 -8.318 -4.992 1.00 75.62 98 GLU A C 1
ATOM 819 O O . GLU A 1 98 ? 11.132 -7.697 -4.180 1.00 75.62 98 GLU A O 1
ATOM 824 N N . LEU A 1 99 ? 10.922 -8.665 -6.197 1.00 80.19 99 LEU A N 1
ATOM 825 C CA . LEU A 1 99 ? 12.268 -8.317 -6.631 1.00 80.19 99 LEU A CA 1
ATOM 826 C C . LEU A 1 99 ? 12.430 -6.798 -6.693 1.00 80.19 99 LEU A C 1
ATOM 828 O O . LEU A 1 99 ? 13.371 -6.275 -6.104 1.00 80.19 99 LEU A O 1
ATOM 832 N N . ILE A 1 100 ? 11.508 -6.088 -7.345 1.00 77.62 100 ILE A N 1
ATOM 833 C CA . ILE A 1 100 ? 11.596 -4.629 -7.501 1.00 77.62 100 ILE A CA 1
ATOM 834 C C . ILE A 1 100 ? 11.549 -3.935 -6.138 1.00 77.62 100 ILE A C 1
ATOM 836 O O . ILE A 1 100 ? 12.374 -3.066 -5.852 1.00 77.62 100 ILE A O 1
ATOM 840 N N . SER A 1 101 ? 10.650 -4.394 -5.269 1.00 72.06 101 SER A N 1
ATOM 841 C CA . SER A 1 101 ? 10.545 -3.893 -3.898 1.00 72.06 101 SER A CA 1
ATOM 842 C C . SER A 1 101 ? 11.829 -4.139 -3.098 1.00 72.06 101 SER A C 1
ATOM 844 O O . SER A 1 101 ? 12.377 -3.210 -2.511 1.00 72.06 101 SER A O 1
ATOM 846 N N . SER A 1 102 ? 12.375 -5.360 -3.145 1.00 74.00 102 SER A N 1
ATOM 847 C CA . SER A 1 102 ? 13.610 -5.717 -2.429 1.00 74.00 102 SER A CA 1
ATOM 848 C C . SER A 1 102 ? 14.831 -4.935 -2.920 1.00 74.00 102 SER A C 1
ATOM 850 O O . SER A 1 102 ? 15.719 -4.593 -2.138 1.00 74.00 102 SER A O 1
ATOM 852 N N . ILE A 1 103 ? 14.881 -4.624 -4.219 1.00 74.50 103 ILE A N 1
ATOM 853 C CA . ILE A 1 103 ? 15.938 -3.807 -4.808 1.00 74.50 103 ILE A CA 1
ATOM 854 C C . ILE A 1 103 ? 15.878 -2.398 -4.213 1.00 74.50 103 ILE A C 1
ATOM 856 O O . ILE A 1 103 ? 16.891 -1.921 -3.703 1.00 74.50 103 ILE A O 1
ATOM 860 N N . TYR A 1 104 ? 14.703 -1.762 -4.223 1.00 69.81 104 TYR A N 1
ATOM 861 C CA . TYR A 1 104 ? 14.512 -0.431 -3.642 1.00 69.81 104 TYR A CA 1
ATOM 862 C C . TYR A 1 104 ? 14.912 -0.389 -2.165 1.00 69.81 104 TYR A C 1
ATOM 864 O O . TYR A 1 104 ? 15.688 0.472 -1.752 1.00 69.81 104 TYR A O 1
ATOM 872 N N . GLU A 1 105 ? 14.490 -1.377 -1.382 1.00 66.94 105 GLU A N 1
ATOM 873 C CA . GLU A 1 105 ? 14.856 -1.448 0.029 1.00 66.94 105 GLU A CA 1
ATOM 874 C C . GLU A 1 105 ? 16.358 -1.516 0.242 1.00 66.94 105 GLU A C 1
ATOM 876 O O . GLU A 1 105 ? 16.885 -0.879 1.158 1.00 66.94 105 GLU A O 1
ATOM 881 N N . ASN A 1 106 ? 17.064 -2.307 -0.564 1.00 67.94 106 ASN A N 1
ATOM 882 C CA . ASN A 1 106 ? 18.516 -2.428 -0.477 1.00 67.94 106 ASN A CA 1
ATOM 883 C C . ASN A 1 106 ? 19.231 -1.131 -0.876 1.00 67.94 106 ASN A C 1
ATOM 885 O O . ASN A 1 106 ? 20.287 -0.840 -0.317 1.00 67.94 106 ASN A O 1
ATOM 889 N N . PHE A 1 107 ? 18.644 -0.324 -1.765 1.00 65.62 107 PHE A N 1
ATOM 890 C CA . PHE A 1 107 ? 19.189 0.979 -2.154 1.00 65.62 107 PHE A CA 1
ATOM 891 C C . PHE A 1 107 ? 19.023 2.066 -1.085 1.00 65.62 107 PHE A C 1
ATOM 893 O O . PHE A 1 107 ? 19.906 2.908 -0.944 1.00 65.62 107 PHE A O 1
ATOM 900 N N . ILE A 1 108 ? 17.935 2.042 -0.310 1.00 64.31 108 ILE A N 1
ATOM 901 C CA . ILE A 1 108 ? 17.650 3.043 0.735 1.00 64.31 108 ILE A CA 1
ATOM 902 C C . ILE A 1 108 ? 18.639 2.968 1.920 1.00 64.31 108 ILE A C 1
ATOM 904 O O . ILE A 1 108 ? 18.829 3.952 2.641 1.00 64.31 108 ILE A O 1
ATOM 908 N N . GLY A 1 109 ? 19.323 1.829 2.092 1.00 58.09 109 GLY A N 1
ATOM 909 C CA . GLY A 1 109 ? 20.304 1.601 3.156 1.00 58.09 109 GLY A CA 1
ATOM 910 C C . GLY A 1 109 ? 19.684 1.485 4.558 1.00 58.09 109 GLY A C 1
ATOM 911 O O . GLY A 1 109 ? 18.566 1.926 4.816 1.00 58.09 109 GLY A O 1
ATOM 912 N N . GLU A 1 110 ? 20.409 0.875 5.500 1.00 57.12 110 GLU A N 1
ATOM 913 C CA . GLU A 1 110 ? 19.900 0.600 6.858 1.00 57.12 110 GLU A CA 1
ATOM 914 C C . GLU A 1 110 ? 19.566 1.871 7.661 1.00 57.12 110 GLU A C 1
ATOM 916 O O . GLU A 1 110 ? 18.576 1.893 8.392 1.00 57.12 110 GLU A O 1
ATOM 921 N N . ALA A 1 111 ? 20.343 2.947 7.487 1.00 51.66 111 ALA A N 1
ATOM 922 C CA . ALA A 1 111 ? 20.164 4.197 8.231 1.00 51.66 111 ALA A CA 1
ATOM 923 C C . ALA A 1 111 ? 18.810 4.869 7.943 1.00 51.66 111 ALA A C 1
ATOM 925 O O . ALA A 1 111 ? 18.137 5.341 8.856 1.00 51.66 111 ALA A O 1
ATOM 926 N N . THR A 1 112 ? 18.374 4.865 6.684 1.00 57.72 112 THR A N 1
ATOM 927 C CA . THR A 1 112 ? 17.098 5.465 6.275 1.00 57.72 112 THR A CA 1
ATOM 928 C C . THR A 1 112 ? 15.909 4.570 6.654 1.00 57.72 112 THR A C 1
ATOM 930 O O . THR A 1 112 ? 14.836 5.079 6.974 1.00 57.72 112 THR A O 1
ATOM 933 N N . ARG A 1 113 ? 16.096 3.238 6.718 1.00 60.56 113 ARG A N 1
ATOM 934 C CA . ARG A 1 113 ? 15.068 2.294 7.205 1.00 60.56 113 ARG A CA 1
ATOM 935 C C . ARG A 1 113 ? 14.726 2.521 8.679 1.00 60.56 113 ARG A C 1
ATOM 937 O O . ARG A 1 113 ? 13.546 2.549 9.024 1.00 60.56 113 ARG A O 1
ATOM 944 N N . GLU A 1 114 ? 15.724 2.703 9.551 1.00 58.53 114 GLU A N 1
ATOM 945 C CA . GLU A 1 114 ? 15.463 2.977 10.977 1.00 58.53 114 GLU A CA 1
ATOM 946 C C . GLU A 1 114 ? 14.782 4.337 11.196 1.00 58.53 114 GLU A C 1
ATOM 948 O O . GLU A 1 114 ? 13.939 4.456 12.089 1.00 58.53 114 GLU A O 1
ATOM 953 N N . LEU A 1 115 ? 15.100 5.337 10.366 1.00 57.47 115 LEU A N 1
ATOM 954 C CA . LEU A 1 115 ? 14.475 6.663 10.419 1.00 57.47 115 LEU A CA 1
ATOM 955 C C . LEU A 1 115 ? 13.009 6.629 9.968 1.00 57.47 115 LEU A C 1
ATOM 957 O O . LEU A 1 115 ? 12.149 7.184 10.651 1.00 57.47 115 LEU A O 1
ATOM 961 N N . ASN A 1 116 ? 12.715 5.936 8.865 1.00 58.94 116 ASN A N 1
ATOM 962 C CA . ASN A 1 116 ? 11.369 5.901 8.288 1.00 58.94 116 ASN A CA 1
ATOM 963 C C . ASN A 1 116 ? 10.472 4.815 8.904 1.00 58.94 116 ASN A C 1
ATOM 965 O O . ASN A 1 116 ? 9.263 4.825 8.689 1.00 58.94 116 ASN A O 1
ATOM 969 N N . LYS A 1 117 ? 11.047 3.873 9.668 1.00 62.91 117 LYS A N 1
ATOM 970 C CA . LYS A 1 117 ? 10.350 2.738 10.311 1.00 62.91 117 LYS A CA 1
ATOM 971 C C . LYS A 1 117 ? 9.438 1.956 9.358 1.00 62.91 117 LYS A C 1
ATOM 973 O O . LYS A 1 117 ? 8.433 1.379 9.778 1.00 62.91 117 LYS A O 1
ATOM 978 N N . ALA A 1 118 ? 9.821 1.942 8.085 1.00 59.97 118 ALA A N 1
ATOM 979 C CA . ALA A 1 118 ? 9.147 1.250 7.005 1.00 59.97 118 ALA A CA 1
ATOM 980 C C . ALA A 1 118 ? 9.759 -0.147 6.858 1.00 59.97 118 ALA A C 1
ATOM 982 O O . ALA A 1 118 ? 10.971 -0.291 6.688 1.00 59.97 118 ALA A O 1
ATOM 983 N N . TYR A 1 119 ? 8.919 -1.175 6.953 1.00 66.62 119 TYR A N 1
ATOM 984 C CA . TYR A 1 119 ? 9.313 -2.567 6.757 1.00 66.62 119 TYR A CA 1
ATOM 985 C C . TYR A 1 119 ? 8.605 -3.130 5.531 1.00 66.62 119 TYR A C 1
ATOM 987 O O . TYR A 1 119 ? 7.397 -2.924 5.379 1.00 66.62 119 TYR A O 1
ATOM 995 N N . TYR A 1 120 ? 9.332 -3.904 4.717 1.00 74.38 120 TYR A N 1
ATOM 996 C CA . TYR A 1 120 ? 8.722 -4.668 3.634 1.00 74.38 120 TYR A CA 1
ATOM 997 C C . TYR A 1 120 ? 7.564 -5.496 4.156 1.00 74.38 120 TYR A C 1
ATOM 999 O O . TYR A 1 120 ? 7.718 -6.191 5.165 1.00 74.38 120 TYR A O 1
ATOM 1007 N N . THR A 1 121 ? 6.443 -5.504 3.442 1.00 84.44 121 THR A N 1
ATOM 1008 C CA . THR A 1 121 ? 5.363 -6.434 3.765 1.00 84.44 121 THR A CA 1
ATOM 1009 C C . THR A 1 121 ? 5.644 -7.782 3.105 1.00 84.44 121 THR A C 1
ATOM 1011 O O . THR A 1 121 ? 5.650 -7.854 1.876 1.00 84.44 121 THR A O 1
ATOM 1014 N N . PRO A 1 122 ? 5.858 -8.871 3.871 1.00 83.31 122 PRO A N 1
ATOM 1015 C CA . PRO A 1 122 ? 6.062 -10.190 3.288 1.00 83.31 122 PRO A CA 1
ATOM 1016 C C . PRO A 1 122 ? 4.888 -10.596 2.389 1.00 83.31 122 PRO A C 1
ATOM 1018 O O . PRO A 1 122 ? 3.731 -10.439 2.782 1.00 83.31 122 PRO A O 1
ATOM 1021 N N . SER A 1 123 ? 5.180 -11.182 1.224 1.00 83.12 123 SER A N 1
ATOM 1022 C CA . SER A 1 123 ? 4.164 -11.535 0.217 1.00 83.12 123 SER A CA 1
ATOM 1023 C C . SER A 1 123 ? 3.044 -12.415 0.775 1.00 83.12 123 SER A C 1
ATOM 1025 O O . SER A 1 123 ? 1.877 -12.139 0.526 1.00 83.12 123 SER A O 1
ATOM 1027 N N . PHE A 1 124 ? 3.357 -13.381 1.646 1.00 83.81 124 PHE A N 1
ATOM 1028 C CA . PHE A 1 124 ? 2.328 -14.225 2.267 1.00 83.81 124 PHE A CA 1
ATOM 1029 C C . PHE A 1 124 ? 1.307 -13.438 3.113 1.00 83.81 124 PHE A C 1
ATOM 1031 O O . PHE A 1 124 ? 0.167 -13.882 3.247 1.00 83.81 124 PHE A O 1
ATOM 1038 N N . LEU A 1 125 ? 1.683 -12.291 3.704 1.00 88.44 125 LEU A N 1
ATOM 1039 C CA . LEU A 1 125 ? 0.733 -11.432 4.423 1.00 88.44 125 LEU A CA 1
ATOM 1040 C C . LEU A 1 125 ? -0.144 -10.652 3.452 1.00 88.44 125 LEU A C 1
ATOM 1042 O O . LEU A 1 125 ? -1.340 -10.512 3.702 1.00 88.44 125 LEU A O 1
ATOM 1046 N N . VAL A 1 126 ? 0.440 -10.173 2.353 1.00 92.12 126 VAL A N 1
ATOM 1047 C CA . VAL A 1 126 ? -0.295 -9.496 1.279 1.00 92.12 126 VAL A CA 1
ATOM 1048 C C . VAL A 1 126 ? -1.327 -10.450 0.686 1.00 92.12 126 VAL A C 1
ATOM 1050 O O . VAL A 1 126 ? -2.515 -10.133 0.676 1.00 92.12 126 VAL A O 1
ATOM 1053 N N . ASP A 1 127 ? -0.905 -11.656 0.306 1.00 90.56 127 ASP A N 1
ATOM 1054 C CA . ASP A 1 127 ? -1.777 -12.713 -0.207 1.00 90.56 127 ASP A CA 1
ATOM 1055 C C . ASP A 1 127 ? -2.913 -13.030 0.761 1.00 90.56 127 ASP A C 1
ATOM 1057 O O . ASP A 1 127 ? -4.078 -13.102 0.362 1.00 90.56 127 ASP A O 1
ATOM 1061 N N . TYR A 1 128 ? -2.586 -13.181 2.047 1.00 91.38 128 TYR A N 1
ATOM 1062 C CA . TYR A 1 128 ? -3.576 -13.443 3.078 1.00 91.38 128 TYR A CA 1
ATOM 1063 C C . TYR A 1 128 ? -4.596 -12.303 3.177 1.00 91.38 128 TYR A C 1
ATOM 1065 O O . TYR A 1 128 ? -5.797 -12.558 3.070 1.00 91.38 128 TYR A O 1
ATOM 1073 N N . ILE A 1 129 ? -4.150 -11.054 3.338 1.00 95.94 129 ILE A N 1
ATOM 1074 C CA . ILE A 1 129 ? -5.039 -9.890 3.460 1.00 95.94 129 ILE A CA 1
ATOM 1075 C C . ILE A 1 129 ? -5.927 -9.781 2.223 1.00 95.94 129 ILE A C 1
ATOM 1077 O O . ILE A 1 129 ? -7.146 -9.710 2.358 1.00 95.94 129 ILE A O 1
ATOM 1081 N N . LEU A 1 130 ? -5.350 -9.862 1.022 1.00 96.88 130 LEU A N 1
ATOM 1082 C CA . LEU A 1 130 ? -6.113 -9.788 -0.221 1.00 96.88 130 LEU A CA 1
ATOM 1083 C C . LEU A 1 130 ? -7.050 -10.983 -0.419 1.00 96.88 130 LEU A C 1
ATOM 1085 O O . LEU A 1 130 ? -8.050 -10.849 -1.125 1.00 96.88 130 LEU A O 1
ATOM 1089 N N . SER A 1 131 ? -6.767 -12.151 0.165 1.00 94.88 131 SER A N 1
ATOM 1090 C CA . SER A 1 131 ? -7.697 -13.289 0.147 1.00 94.88 131 SER A CA 1
ATOM 1091 C C . SER A 1 131 ? -8.974 -12.992 0.939 1.00 94.88 131 SER A C 1
ATOM 1093 O O . SER A 1 131 ? -10.059 -13.360 0.495 1.00 94.88 131 SER A O 1
ATOM 1095 N N . GLN A 1 132 ? -8.847 -12.282 2.066 1.00 93.00 132 GLN A N 1
ATOM 1096 C CA . GLN A 1 132 ? -9.956 -11.924 2.958 1.00 93.00 132 GLN A CA 1
ATOM 1097 C C . GLN A 1 132 ? -10.671 -10.627 2.540 1.00 93.00 132 GLN A C 1
ATOM 1099 O O . GLN A 1 132 ? -11.753 -10.331 3.039 1.00 93.00 132 GLN A O 1
ATOM 1104 N N . THR A 1 133 ? -10.075 -9.838 1.642 1.00 96.31 133 THR A N 1
ATOM 1105 C CA . THR A 1 133 ? -10.621 -8.549 1.193 1.00 96.31 133 THR A CA 1
ATOM 1106 C C . THR A 1 133 ? -10.967 -8.585 -0.294 1.00 96.31 133 THR A C 1
ATOM 1108 O O . THR A 1 133 ? -12.062 -9.006 -0.667 1.00 96.31 133 THR A O 1
ATOM 1111 N N . VAL A 1 134 ? -10.028 -8.200 -1.158 1.00 97.06 134 VAL A N 1
ATOM 1112 C CA . VAL A 1 134 ? -10.211 -8.008 -2.602 1.00 97.06 134 VAL A CA 1
ATOM 1113 C C . VAL A 1 134 ? -10.711 -9.279 -3.281 1.00 97.06 134 VAL A C 1
ATOM 1115 O O . VAL A 1 134 ? -11.685 -9.241 -4.023 1.00 97.06 134 VAL A O 1
ATOM 1118 N N . THR A 1 135 ? -10.097 -10.429 -3.005 1.00 96.44 135 THR A N 1
ATOM 1119 C CA . THR A 1 135 ? -10.468 -11.707 -3.637 1.00 96.44 135 THR A CA 1
ATOM 1120 C C . THR A 1 135 ? -11.894 -12.108 -3.264 1.00 96.44 135 THR A C 1
ATOM 1122 O O . THR A 1 135 ? -12.669 -12.522 -4.128 1.00 96.44 135 THR A O 1
ATOM 1125 N N . GLN A 1 136 ? -12.264 -11.949 -1.992 1.00 94.44 136 GLN A N 1
ATOM 1126 C CA . GLN A 1 136 ? -13.613 -12.234 -1.513 1.00 94.44 136 GLN A CA 1
ATOM 1127 C C . GLN A 1 136 ? -14.639 -11.254 -2.098 1.00 94.44 136 GLN A C 1
ATOM 1129 O O . GLN A 1 136 ? -15.682 -11.691 -2.583 1.00 94.44 136 GLN A O 1
ATOM 1134 N N . HIS A 1 137 ? -14.335 -9.952 -2.119 1.00 94.50 137 HIS A N 1
ATOM 1135 C CA . HIS A 1 137 ? -15.181 -8.932 -2.745 1.00 94.50 137 HIS A CA 1
ATOM 1136 C C . HIS A 1 137 ? -15.439 -9.266 -4.212 1.00 94.50 137 HIS A C 1
ATOM 1138 O O . HIS A 1 137 ? -16.586 -9.389 -4.635 1.00 94.50 137 HIS A O 1
ATOM 1144 N N . LEU A 1 138 ? -14.363 -9.497 -4.963 1.00 95.00 138 LEU A N 1
ATOM 1145 C CA . LEU A 1 138 ? -14.409 -9.858 -6.368 1.00 95.00 138 LEU A CA 1
ATOM 1146 C C . LEU A 1 138 ? -15.164 -11.169 -6.603 1.00 95.00 138 LEU A C 1
ATOM 1148 O O . LEU A 1 138 ? -15.862 -11.280 -7.600 1.00 95.00 138 LEU A O 1
ATOM 1152 N N . SER A 1 139 ? -15.091 -12.153 -5.711 1.00 93.06 139 SER A N 1
ATOM 1153 C CA . SER A 1 139 ? -15.850 -13.406 -5.868 1.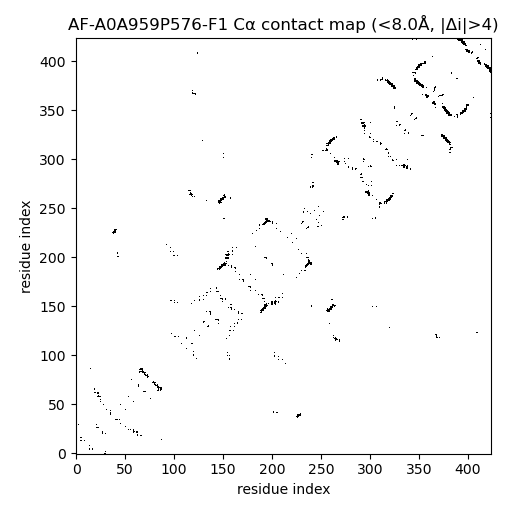00 93.06 139 SER A CA 1
ATOM 1154 C C . SER A 1 139 ? -17.359 -13.212 -5.686 1.00 93.06 139 SER A C 1
ATOM 1156 O O . SER A 1 139 ? -18.148 -13.913 -6.314 1.00 93.06 139 SER A O 1
ATOM 1158 N N . ASN A 1 140 ? -17.763 -12.229 -4.879 1.00 90.50 140 ASN A N 1
ATOM 1159 C CA . ASN A 1 140 ? -19.158 -11.980 -4.512 1.00 90.50 140 ASN A CA 1
ATOM 1160 C C . ASN A 1 140 ? -19.868 -10.957 -5.413 1.00 90.50 140 ASN A C 1
ATOM 1162 O O . ASN A 1 140 ? -21.019 -10.605 -5.160 1.00 90.50 140 ASN A O 1
ATOM 1166 N N . THR A 1 141 ? -19.202 -10.465 -6.460 1.00 87.75 141 THR A N 1
ATOM 1167 C CA . THR A 1 141 ? -19.753 -9.467 -7.382 1.00 87.75 141 THR A CA 1
ATOM 1168 C C . THR A 1 141 ? -19.509 -9.843 -8.840 1.00 87.75 141 THR A C 1
ATOM 1170 O O . THR A 1 141 ? -18.494 -10.448 -9.202 1.00 87.75 141 THR A O 1
ATOM 1173 N N . SER A 1 142 ? -20.440 -9.451 -9.710 1.00 85.31 142 SER A N 1
ATOM 1174 C CA . SER A 1 142 ? -20.261 -9.512 -11.164 1.00 85.31 142 SER A CA 1
ATOM 1175 C C . SER A 1 142 ? -19.407 -8.358 -11.700 1.00 85.31 142 SER A C 1
ATOM 1177 O O . SER A 1 142 ? -18.954 -8.421 -12.840 1.00 85.31 142 SER A O 1
ATOM 1179 N N . LYS A 1 143 ? -19.165 -7.314 -10.893 1.00 88.25 143 LYS A N 1
ATOM 1180 C CA . LYS A 1 143 ? -18.335 -6.163 -11.273 1.00 88.25 143 LYS A CA 1
ATOM 1181 C C . LYS A 1 143 ? -16.852 -6.533 -11.335 1.00 88.25 143 LYS A C 1
ATOM 1183 O O . LYS A 1 143 ? -16.386 -7.382 -10.584 1.00 88.25 143 LYS A O 1
ATOM 1188 N N . PHE A 1 144 ? -16.098 -5.843 -12.187 1.00 91.12 144 PHE A N 1
ATOM 1189 C CA . PHE A 1 144 ? -14.642 -5.994 -12.328 1.00 91.12 144 PHE A CA 1
ATOM 1190 C C . PHE A 1 144 ? -13.865 -4.875 -11.624 1.00 91.12 144 PHE A C 1
ATOM 1192 O O . PHE A 1 144 ? -12.742 -4.580 -12.007 1.00 91.12 144 PHE A O 1
ATOM 1199 N N . SER A 1 145 ? -14.482 -4.236 -10.632 1.00 93.44 145 SER A N 1
ATOM 1200 C CA . SER A 1 145 ? -13.947 -3.092 -9.895 1.00 93.44 145 SER A CA 1
ATOM 1201 C C . SER A 1 145 ? -13.825 -3.437 -8.413 1.00 93.44 145 SER A C 1
ATOM 1203 O O . SER A 1 145 ? -14.671 -4.155 -7.879 1.00 93.44 145 SER A O 1
ATOM 1205 N N . CYS A 1 146 ? -12.792 -2.912 -7.769 1.00 95.94 146 CYS A N 1
ATOM 1206 C CA . CYS A 1 146 ? -12.570 -2.954 -6.330 1.00 95.94 146 CYS A CA 1
ATOM 1207 C C . CYS A 1 146 ? -11.599 -1.820 -5.990 1.00 95.94 146 CYS A C 1
ATOM 1209 O O . CYS A 1 146 ? -10.394 -1.973 -6.183 1.00 95.94 146 CYS A O 1
ATOM 1211 N N . SER A 1 147 ? -12.121 -0.692 -5.518 1.00 96.69 147 SER A N 1
ATOM 1212 C CA . SER A 1 147 ? -11.341 0.516 -5.251 1.00 96.69 147 SER A CA 1
ATOM 1213 C C . SER A 1 147 ? -10.543 0.386 -3.955 1.00 96.69 147 SER A C 1
ATOM 1215 O O . SER A 1 147 ? -11.120 0.163 -2.888 1.00 96.69 147 SER A O 1
ATOM 1217 N N . VAL A 1 148 ? -9.217 0.513 -4.051 1.00 98.31 148 VAL A N 1
ATOM 1218 C CA . VAL A 1 148 ? -8.264 0.315 -2.955 1.00 98.31 148 VAL A CA 1
ATOM 1219 C C . VAL A 1 148 ? -7.353 1.528 -2.783 1.00 98.31 148 VAL A C 1
ATOM 1221 O O . VAL A 1 148 ? -6.725 1.987 -3.737 1.00 98.31 148 VAL A O 1
ATOM 1224 N N . LEU A 1 149 ? -7.249 1.997 -1.539 1.00 98.62 149 LEU A N 1
ATOM 1225 C CA . LEU A 1 149 ? -6.252 2.971 -1.097 1.00 98.62 149 LEU A CA 1
ATOM 1226 C C . LEU A 1 149 ? -5.213 2.295 -0.201 1.00 98.62 149 LEU A C 1
ATOM 1228 O O . LEU A 1 149 ? -5.585 1.604 0.747 1.00 98.62 149 LEU A O 1
ATOM 1232 N N . ASP A 1 150 ? -3.933 2.563 -0.445 1.00 98.50 150 ASP A N 1
ATOM 1233 C CA . ASP A 1 150 ? -2.866 2.334 0.531 1.00 98.50 150 ASP A CA 1
ATOM 1234 C C . ASP A 1 150 ? -2.269 3.682 0.977 1.00 98.50 150 ASP A C 1
ATOM 1236 O O . ASP A 1 150 ? -1.657 4.378 0.159 1.00 98.50 150 ASP A O 1
ATOM 1240 N N . PRO A 1 151 ? -2.488 4.105 2.240 1.00 97.88 151 PRO A N 1
ATOM 1241 C CA . PRO A 1 151 ? -2.120 5.437 2.718 1.00 97.88 151 PRO A CA 1
ATOM 1242 C C . PRO A 1 151 ? -0.630 5.586 3.074 1.00 97.88 151 PRO A C 1
ATOM 1244 O O . PRO A 1 151 ? -0.211 6.663 3.495 1.00 97.88 151 PRO A O 1
ATOM 1247 N N . SER A 1 152 ? 0.146 4.508 2.974 1.00 95.19 152 SER A N 1
ATOM 1248 C CA . SER A 1 152 ? 1.592 4.473 3.210 1.00 95.19 152 SER A CA 1
ATOM 1249 C C . SER A 1 152 ? 2.195 3.395 2.313 1.00 95.19 152 SER A C 1
ATOM 1251 O O . SER A 1 152 ? 2.693 2.371 2.794 1.00 95.19 152 SER A O 1
ATOM 1253 N N . CYS A 1 153 ? 2.007 3.561 1.004 1.00 93.94 153 CYS A N 1
ATOM 1254 C CA . CYS A 1 153 ? 2.048 2.439 0.076 1.00 93.94 153 CYS A CA 1
ATOM 1255 C C . CYS A 1 153 ? 3.434 1.827 -0.119 1.00 93.94 153 CYS A C 1
ATOM 1257 O O . CYS A 1 153 ? 3.530 0.699 -0.612 1.00 93.94 153 CYS A O 1
ATOM 1259 N N . GLY A 1 154 ? 4.509 2.532 0.244 1.00 90.69 154 GLY A N 1
ATOM 1260 C CA . GLY A 1 154 ? 5.870 2.082 0.004 1.00 90.69 154 GLY A CA 1
ATOM 1261 C C . GLY A 1 154 ? 6.059 1.731 -1.473 1.00 90.69 154 GLY A C 1
ATOM 1262 O O . GLY A 1 154 ? 5.665 2.483 -2.362 1.00 90.69 154 GLY A O 1
ATOM 1263 N N . SER A 1 155 ? 6.576 0.532 -1.745 1.00 87.88 155 SER A N 1
ATOM 1264 C CA . SER A 1 155 ? 6.728 -0.004 -3.105 1.00 87.88 155 SER A CA 1
ATOM 1265 C C . SER A 1 155 ? 5.419 -0.446 -3.783 1.00 87.88 155 SER A C 1
ATOM 1267 O O . SER A 1 155 ? 5.447 -0.953 -4.904 1.00 87.88 155 SER A O 1
ATOM 1269 N N . GLY A 1 156 ? 4.267 -0.282 -3.129 1.00 92.38 156 GLY A N 1
ATOM 1270 C CA . GLY A 1 156 ? 2.938 -0.499 -3.699 1.00 92.38 156 GLY A CA 1
ATOM 1271 C C . GLY A 1 156 ? 2.443 -1.947 -3.699 1.00 92.38 156 GLY A C 1
ATOM 1272 O O . GLY A 1 156 ? 1.465 -2.242 -4.378 1.00 92.38 156 GLY A O 1
ATOM 1273 N N . ILE A 1 157 ? 3.069 -2.871 -2.966 1.00 92.69 157 ILE A N 1
ATOM 1274 C CA . ILE A 1 157 ? 2.786 -4.316 -3.080 1.00 92.69 157 ILE A CA 1
ATOM 1275 C C . ILE A 1 157 ? 1.288 -4.682 -2.984 1.00 92.69 157 ILE A C 1
ATOM 1277 O O . ILE A 1 157 ? 0.797 -5.458 -3.803 1.00 92.69 157 ILE A O 1
ATOM 1281 N N . PHE A 1 158 ? 0.523 -4.074 -2.067 1.00 96.12 158 PHE A N 1
ATOM 1282 C CA . PHE A 1 158 ? -0.928 -4.296 -1.962 1.00 96.12 158 PHE A CA 1
ATOM 1283 C C . PHE A 1 158 ? -1.693 -3.832 -3.205 1.00 96.12 158 PHE A C 1
ATOM 1285 O O . PHE A 1 158 ? -2.623 -4.502 -3.661 1.00 96.12 158 PHE A O 1
ATOM 1292 N N . LEU A 1 159 ? -1.299 -2.685 -3.753 1.00 97.56 159 LEU A N 1
ATOM 1293 C CA . LEU A 1 159 ? -1.928 -2.040 -4.898 1.00 97.56 159 LEU A CA 1
ATOM 1294 C C . LEU A 1 159 ? -1.688 -2.829 -6.183 1.00 97.56 159 LEU A C 1
ATOM 1296 O O . LEU A 1 159 ? -2.623 -3.091 -6.941 1.00 97.56 159 LEU A O 1
ATOM 1300 N N . ILE A 1 160 ? -0.453 -3.272 -6.412 1.00 95.88 160 ILE A N 1
ATOM 1301 C CA . ILE A 1 160 ? -0.143 -4.039 -7.613 1.00 95.88 160 ILE A CA 1
ATOM 1302 C C . ILE A 1 160 ? -0.787 -5.436 -7.561 1.00 95.88 160 ILE A C 1
ATOM 1304 O O . ILE A 1 160 ? -1.372 -5.872 -8.554 1.00 95.88 160 ILE A O 1
ATOM 1308 N N . GLU A 1 161 ? -0.762 -6.128 -6.419 1.00 95.75 161 GLU A N 1
ATOM 1309 C CA . GLU A 1 161 ? -1.421 -7.438 -6.301 1.00 95.75 161 GLU A CA 1
ATOM 1310 C C . GLU A 1 161 ? -2.954 -7.334 -6.400 1.00 95.75 161 GLU A C 1
ATOM 1312 O O . GLU A 1 161 ? -3.618 -8.216 -6.956 1.00 95.75 161 GLU A O 1
ATOM 1317 N N . THR A 1 162 ? -3.534 -6.216 -5.954 1.00 97.81 162 THR A N 1
ATOM 1318 C CA . THR A 1 162 ? -4.943 -5.883 -6.221 1.00 97.81 162 THR A CA 1
ATOM 1319 C C . THR A 1 162 ? -5.201 -5.753 -7.722 1.00 97.81 162 THR A C 1
ATOM 1321 O O . THR A 1 162 ? -6.133 -6.373 -8.240 1.00 97.81 162 THR A O 1
ATOM 1324 N N . LEU A 1 163 ? -4.357 -5.010 -8.446 1.00 97.50 163 LEU A N 1
ATOM 1325 C CA . LEU A 1 163 ? -4.476 -4.850 -9.896 1.00 97.50 163 LEU A CA 1
ATOM 1326 C C . LEU A 1 163 ? -4.401 -6.198 -10.628 1.00 97.50 163 LEU A C 1
ATOM 1328 O O . LEU A 1 163 ? -5.224 -6.453 -11.508 1.00 97.50 163 LEU A O 1
ATOM 1332 N N . ARG A 1 164 ? -3.480 -7.093 -10.241 1.00 95.75 164 ARG A N 1
ATOM 1333 C CA . ARG A 1 164 ? -3.403 -8.447 -10.821 1.00 95.75 164 ARG A CA 1
ATOM 1334 C C . ARG A 1 164 ? -4.727 -9.196 -10.663 1.00 95.75 164 ARG A C 1
ATOM 1336 O O . ARG A 1 164 ? -5.228 -9.753 -11.635 1.00 95.75 164 ARG A O 1
ATOM 1343 N N . LYS A 1 165 ? -5.347 -9.152 -9.479 1.00 96.38 165 LYS A N 1
ATOM 1344 C CA . LYS A 1 165 ? -6.649 -9.801 -9.222 1.00 96.38 165 LYS A CA 1
ATOM 1345 C C . LYS A 1 165 ? -7.779 -9.211 -10.071 1.00 96.38 165 LYS A C 1
ATOM 1347 O O . LYS A 1 165 ? -8.617 -9.966 -10.567 1.00 96.38 165 LYS A O 1
ATOM 1352 N N . LEU A 1 166 ? -7.791 -7.892 -10.268 1.00 97.19 166 LEU A N 1
ATOM 1353 C CA . LEU A 1 166 ? -8.763 -7.213 -11.133 1.00 97.19 166 LEU A CA 1
ATOM 1354 C C . LEU A 1 166 ? -8.617 -7.640 -12.598 1.00 97.19 166 LEU A C 1
ATOM 1356 O O . LEU A 1 166 ? -9.602 -8.036 -13.224 1.00 97.19 166 LEU A O 1
ATOM 1360 N N . ILE A 1 167 ? -7.389 -7.616 -13.123 1.00 95.94 167 ILE A N 1
ATOM 1361 C CA . ILE A 1 167 ? -7.079 -8.010 -14.503 1.00 95.94 167 ILE A CA 1
ATOM 1362 C C . ILE A 1 167 ? -7.442 -9.476 -14.742 1.00 95.94 167 ILE A C 1
ATOM 1364 O O . ILE A 1 167 ? -8.104 -9.792 -15.732 1.00 95.94 167 ILE A O 1
ATOM 1368 N N . GLU A 1 168 ? -7.061 -10.371 -13.829 1.00 94.88 168 GLU A N 1
ATOM 1369 C CA . GLU A 1 168 ? -7.328 -11.802 -13.969 1.00 94.88 168 GLU A CA 1
ATOM 1370 C C . GLU A 1 168 ? -8.823 -12.117 -13.893 1.00 94.88 168 GLU A C 1
ATOM 1372 O O . GLU A 1 168 ? -9.332 -12.880 -14.721 1.00 94.88 168 GLU A O 1
ATOM 1377 N N . LYS A 1 169 ? -9.573 -11.456 -12.998 1.00 95.00 169 LYS A N 1
ATOM 1378 C CA . LYS A 1 169 ? -11.038 -11.555 -13.018 1.00 95.00 169 LYS A CA 1
ATOM 1379 C C . LYS A 1 169 ? -11.591 -11.048 -14.346 1.00 95.00 169 LYS A C 1
ATOM 1381 O O . LYS A 1 169 ? -12.412 -11.733 -14.941 1.00 95.00 169 LYS A O 1
ATOM 1386 N N . TYR A 1 170 ? -11.166 -9.884 -14.833 1.00 95.31 170 TYR A N 1
ATOM 1387 C CA . TYR A 1 170 ? -11.667 -9.343 -16.098 1.00 95.31 170 TYR A CA 1
ATOM 1388 C C . TYR A 1 170 ? -11.426 -10.315 -17.262 1.00 95.31 170 TYR A C 1
ATOM 1390 O O . TYR A 1 170 ? -12.358 -10.663 -17.993 1.00 95.31 170 TYR A O 1
ATOM 1398 N N . LYS A 1 171 ? -10.195 -10.814 -17.400 1.00 93.94 171 LYS A N 1
ATOM 1399 C CA . LYS A 1 171 ? -9.782 -11.749 -18.454 1.00 93.94 171 LYS A CA 1
ATOM 1400 C C . LYS A 1 17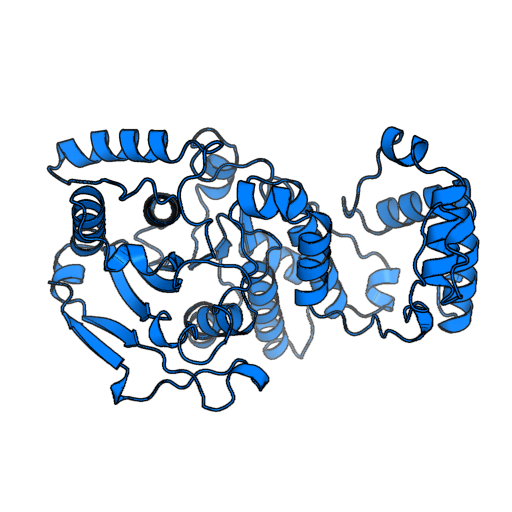1 ? -10.558 -13.064 -18.417 1.00 93.94 171 LYS A C 1
ATOM 1402 O O . LYS A 1 171 ? -10.916 -13.567 -19.484 1.00 93.94 171 LYS A O 1
ATOM 1407 N N . LEU A 1 172 ? -10.874 -13.581 -17.228 1.00 93.12 172 LEU A N 1
ATOM 1408 C CA . LEU A 1 172 ? -11.670 -14.801 -17.063 1.00 93.12 172 LEU A CA 1
ATOM 1409 C C . LEU A 1 172 ? -13.058 -14.690 -17.720 1.00 93.12 172 LEU A C 1
ATOM 1411 O O . LEU A 1 172 ? -13.548 -15.668 -18.278 1.00 93.12 172 LEU A O 1
ATOM 1415 N N . TYR A 1 173 ? -13.657 -13.496 -17.734 1.00 92.25 173 TYR A 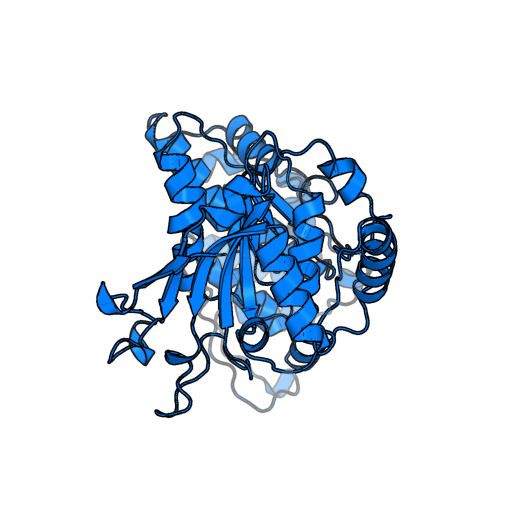N 1
ATOM 1416 C CA . TYR A 1 173 ? -14.966 -13.247 -18.354 1.00 92.25 173 TYR A CA 1
ATOM 1417 C C . TYR A 1 173 ? -14.881 -12.722 -19.799 1.00 92.25 173 TYR A C 1
ATOM 1419 O O . TYR A 1 173 ? -15.900 -12.649 -20.481 1.00 92.25 173 TYR A O 1
ATOM 1427 N N . HIS A 1 174 ? -13.681 -12.400 -20.298 1.00 92.81 174 HIS A N 1
ATOM 1428 C CA . HIS A 1 174 ? -13.465 -11.793 -21.621 1.00 92.81 174 HIS A CA 1
ATOM 1429 C C . HIS A 1 174 ? -12.498 -12.603 -22.497 1.00 92.81 174 HIS A C 1
ATOM 1431 O O . HIS A 1 174 ? -11.702 -12.049 -23.255 1.00 92.81 174 HIS A O 1
ATOM 1437 N N . SER A 1 175 ? -12.574 -13.937 -22.415 1.00 90.81 175 SER A N 1
ATOM 1438 C CA . SER A 1 175 ? -11.790 -14.863 -23.254 1.00 90.81 175 SER A CA 1
ATOM 1439 C C . SER A 1 175 ? -10.279 -14.600 -23.208 1.00 90.81 175 SER A C 1
ATOM 1441 O O . SER A 1 175 ? -9.598 -14.643 -24.233 1.00 90.81 175 SER A O 1
ATOM 1443 N N . ASN A 1 176 ? -9.761 -14.305 -22.014 1.00 88.06 176 ASN A N 1
ATOM 1444 C CA . ASN A 1 176 ? -8.349 -14.026 -21.759 1.00 88.06 176 ASN A CA 1
ATOM 1445 C C . ASN A 1 176 ? -7.797 -12.779 -22.486 1.00 88.06 176 ASN A C 1
ATOM 1447 O O . ASN A 1 176 ? -6.593 -12.683 -22.714 1.00 88.06 176 ASN A O 1
ATOM 1451 N N . ARG A 1 177 ? -8.661 -11.823 -22.860 1.00 87.44 177 ARG A N 1
ATOM 1452 C CA . ARG A 1 177 ? -8.278 -10.569 -23.527 1.00 87.44 177 ARG A CA 1
ATOM 1453 C C . ARG A 1 177 ? -8.572 -9.356 -22.652 1.00 87.44 177 ARG A C 1
ATOM 1455 O O . ARG A 1 177 ? -9.590 -9.303 -21.967 1.00 87.44 177 ARG A O 1
ATOM 1462 N N . ILE A 1 178 ? -7.703 -8.357 -22.741 1.00 91.44 178 ILE A N 1
ATOM 1463 C CA . ILE A 1 178 ? -7.869 -7.044 -22.118 1.00 91.44 178 ILE A CA 1
ATOM 1464 C C . ILE A 1 178 ? -7.309 -5.982 -23.066 1.00 91.44 178 ILE A C 1
ATOM 1466 O O . ILE A 1 178 ? -6.291 -6.203 -23.717 1.00 91.44 178 ILE A O 1
ATOM 1470 N N . THR A 1 179 ? -8.007 -4.857 -23.203 1.00 91.62 179 THR A N 1
ATOM 1471 C CA . THR A 1 179 ? -7.554 -3.734 -24.034 1.00 91.62 179 THR A CA 1
ATOM 1472 C C . THR A 1 179 ? -6.815 -2.714 -23.176 1.00 91.62 179 THR A C 1
ATOM 1474 O O . THR A 1 179 ? -7.059 -2.624 -21.974 1.00 91.62 179 THR A O 1
ATOM 1477 N N . ASP A 1 180 ? -5.966 -1.891 -23.794 1.00 91.19 180 ASP A N 1
ATOM 1478 C CA . ASP A 1 180 ? -5.245 -0.824 -23.084 1.00 91.19 180 ASP A CA 1
ATOM 1479 C C . ASP A 1 180 ? -6.202 0.141 -22.375 1.00 91.19 180 ASP A C 1
ATOM 1481 O O . ASP A 1 180 ? -5.951 0.543 -21.244 1.00 91.19 180 ASP A O 1
ATOM 1485 N N . SER A 1 181 ? -7.330 0.473 -23.012 1.00 92.56 181 SER A N 1
ATOM 1486 C CA . SER A 1 181 ? -8.347 1.350 -22.422 1.00 92.56 181 SER A 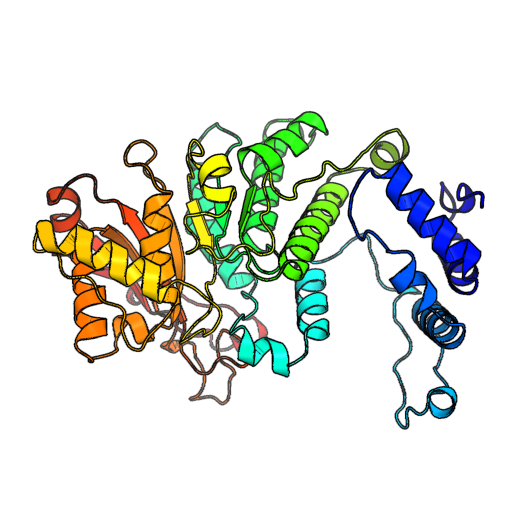CA 1
ATOM 1487 C C . SER A 1 181 ? -8.921 0.769 -21.134 1.00 92.56 181 SER A C 1
ATOM 1489 O O . SER A 1 181 ? -9.039 1.488 -20.150 1.00 92.56 181 SER A O 1
ATOM 1491 N N . VAL A 1 182 ? -9.267 -0.520 -21.136 1.00 94.44 182 VAL A N 1
ATOM 1492 C CA . VAL A 1 182 ? -9.807 -1.189 -19.947 1.00 94.44 182 VAL A CA 1
ATOM 1493 C C . VAL A 1 182 ? -8.735 -1.307 -18.873 1.00 94.44 182 VAL A C 1
ATOM 1495 O O . VAL A 1 182 ? -9.016 -1.068 -17.707 1.00 94.44 182 VAL A O 1
ATOM 1498 N N . LEU A 1 183 ? -7.502 -1.646 -19.251 1.00 94.75 183 LEU A N 1
ATOM 1499 C CA . LEU A 1 183 ? -6.402 -1.765 -18.302 1.00 94.75 183 LEU A CA 1
ATOM 1500 C C . LEU A 1 183 ? -6.151 -0.447 -17.560 1.00 94.75 183 LEU A C 1
ATOM 1502 O O . LEU A 1 183 ? -6.063 -0.441 -16.335 1.00 94.75 183 LEU A O 1
ATOM 1506 N N . TRP A 1 184 ? -6.092 0.668 -18.291 1.00 95.25 184 TRP A N 1
ATOM 1507 C CA . TRP A 1 184 ? -5.947 1.987 -17.680 1.00 95.25 184 TRP A CA 1
ATOM 1508 C C . TRP A 1 184 ? -7.160 2.380 -16.848 1.00 95.25 184 TRP A C 1
ATOM 1510 O O . TRP A 1 184 ? -6.969 2.899 -15.756 1.00 95.25 184 TRP A O 1
ATOM 1520 N N . GLN A 1 185 ? -8.374 2.063 -17.302 1.00 96.44 185 GLN A N 1
ATOM 1521 C CA . GLN A 1 185 ? -9.584 2.287 -16.515 1.00 96.44 185 GLN A CA 1
ATOM 1522 C C . GLN A 1 185 ? -9.535 1.533 -15.175 1.00 96.44 185 GLN A C 1
ATOM 1524 O O . GLN A 1 185 ? -9.819 2.115 -14.132 1.00 96.44 185 GLN A O 1
ATOM 1529 N N . LEU A 1 186 ? -9.113 0.261 -15.177 1.00 97.25 186 LEU A N 1
ATOM 1530 C CA . LEU A 1 186 ? -8.954 -0.517 -13.946 1.00 97.25 186 LEU A CA 1
ATOM 1531 C C . LEU A 1 186 ? -7.962 0.144 -12.984 1.00 97.25 186 LEU A C 1
ATOM 1533 O O . LEU A 1 186 ? -8.212 0.157 -11.786 1.00 97.25 186 LEU A O 1
ATOM 1537 N N . ILE A 1 187 ? -6.865 0.711 -13.483 1.00 97.38 187 ILE A N 1
ATOM 1538 C CA . ILE A 1 187 ? -5.877 1.400 -12.644 1.00 97.38 187 ILE A CA 1
ATOM 1539 C C . ILE A 1 187 ? -6.450 2.709 -12.097 1.00 97.38 187 ILE A C 1
ATOM 1541 O O . ILE A 1 187 ? -6.485 2.900 -10.884 1.00 97.38 187 ILE A O 1
ATOM 1545 N N . GLU A 1 188 ? -6.923 3.580 -12.989 1.00 96.88 188 GLU A N 1
ATOM 1546 C CA . GLU A 1 188 ? -7.378 4.937 -12.672 1.00 96.88 188 GLU A CA 1
ATOM 1547 C C . GLU A 1 188 ? -8.557 4.936 -11.693 1.00 96.88 188 GLU A C 1
ATOM 1549 O O . GLU A 1 188 ? -8.616 5.789 -10.812 1.00 96.88 188 GLU A O 1
ATOM 1554 N N . GLU A 1 189 ? -9.466 3.964 -11.804 1.00 96.81 189 GLU A N 1
ATOM 1555 C CA . GLU A 1 189 ? -10.658 3.880 -10.955 1.00 96.81 189 GLU A CA 1
ATOM 1556 C C . GLU A 1 189 ? -10.437 3.120 -9.643 1.00 96.81 189 GLU A C 1
ATOM 1558 O O . GLU A 1 189 ? -11.252 3.268 -8.730 1.00 96.81 189 GLU A O 1
ATOM 1563 N N . ASN A 1 190 ? -9.390 2.287 -9.535 1.00 97.94 190 ASN A N 1
ATOM 1564 C CA . ASN A 1 190 ? -9.288 1.326 -8.431 1.00 97.94 190 ASN A CA 1
ATOM 1565 C C . ASN A 1 190 ? -7.989 1.367 -7.628 1.00 97.94 190 ASN A C 1
ATOM 1567 O O . ASN A 1 190 ? -7.972 0.816 -6.531 1.00 97.94 190 ASN A O 1
ATOM 1571 N N . ILE A 1 191 ? -6.909 1.959 -8.134 1.00 98.50 191 ILE A N 1
ATOM 1572 C CA . ILE A 1 191 ? -5.585 1.832 -7.519 1.00 98.50 191 ILE A CA 1
ATOM 1573 C C . ILE A 1 191 ? -5.093 3.199 -7.052 1.00 98.50 191 ILE A C 1
ATOM 1575 O O . ILE A 1 191 ? -4.825 4.067 -7.880 1.00 98.50 191 ILE A O 1
ATOM 1579 N N . PHE A 1 192 ? -4.957 3.385 -5.735 1.00 98.62 192 PHE A N 1
ATOM 1580 C CA . PHE A 1 192 ? -4.563 4.666 -5.144 1.00 98.62 192 PHE A CA 1
ATOM 1581 C C . PHE A 1 192 ? -3.511 4.488 -4.048 1.00 98.62 192 PHE A C 1
ATOM 1583 O O . PHE A 1 192 ? -3.672 3.654 -3.158 1.00 98.62 192 PHE A O 1
ATOM 1590 N N . GLY A 1 193 ? -2.444 5.284 -4.095 1.00 98.38 193 GLY A N 1
ATOM 1591 C CA . GLY A 1 193 ? -1.319 5.202 -3.162 1.00 98.38 193 GLY A CA 1
ATOM 1592 C C . GLY A 1 193 ? -0.878 6.569 -2.654 1.00 98.38 193 GLY A C 1
ATOM 1593 O O . GLY A 1 193 ? -0.778 7.523 -3.423 1.00 98.38 193 GLY A O 1
ATOM 1594 N N . ILE A 1 194 ? -0.601 6.667 -1.360 1.00 98.38 194 ILE A N 1
ATOM 1595 C CA . ILE A 1 194 ? -0.038 7.859 -0.720 1.00 98.38 194 ILE A CA 1
ATOM 1596 C C . ILE A 1 194 ? 1.261 7.436 -0.043 1.00 98.38 194 ILE A C 1
ATOM 1598 O O . ILE A 1 194 ? 1.293 6.404 0.628 1.00 98.38 194 ILE A O 1
ATOM 1602 N N . ASP A 1 195 ? 2.325 8.217 -0.217 1.00 95.69 195 ASP A N 1
ATOM 1603 C CA . ASP A 1 195 ? 3.552 8.028 0.549 1.00 95.69 195 ASP A CA 1
ATOM 1604 C C . ASP A 1 195 ? 4.299 9.352 0.749 1.00 95.69 195 ASP A C 1
ATOM 1606 O O . ASP A 1 195 ? 4.286 10.252 -0.102 1.00 95.69 195 ASP A O 1
ATOM 1610 N N . ILE A 1 196 ? 4.979 9.451 1.889 1.00 93.19 196 ILE A N 1
ATOM 1611 C CA . ILE A 1 196 ? 5.810 10.602 2.225 1.00 93.19 196 ILE A CA 1
ATOM 1612 C C . ILE A 1 196 ? 7.130 10.573 1.445 1.00 93.19 196 ILE A C 1
ATOM 1614 O O . ILE A 1 196 ? 7.655 11.637 1.122 1.00 93.19 196 ILE A O 1
ATOM 1618 N N . ASP A 1 197 ? 7.653 9.387 1.101 1.00 89.25 197 ASP A N 1
ATOM 1619 C CA . ASP A 1 197 ? 8.848 9.253 0.267 1.00 89.25 197 ASP A CA 1
ATOM 1620 C C . ASP A 1 197 ? 8.462 9.271 -1.225 1.00 89.25 197 ASP A C 1
ATOM 1622 O O . ASP A 1 197 ? 7.854 8.319 -1.727 1.00 89.25 197 ASP A O 1
ATOM 1626 N N . PRO A 1 198 ? 8.842 10.311 -1.990 1.00 89.56 198 PRO A N 1
ATOM 1627 C CA . PRO A 1 198 ? 8.585 10.348 -3.427 1.00 89.56 198 PRO A CA 1
ATOM 1628 C C . PRO A 1 198 ? 9.237 9.177 -4.177 1.00 89.56 198 PRO A C 1
ATOM 1630 O O . PRO A 1 198 ? 8.681 8.711 -5.168 1.00 89.56 198 PRO A O 1
ATOM 1633 N N . ASN A 1 199 ? 10.370 8.649 -3.703 1.00 86.38 199 ASN A N 1
ATOM 1634 C CA . ASN A 1 199 ? 11.021 7.509 -4.350 1.00 86.38 199 ASN A CA 1
ATOM 1635 C C . ASN A 1 199 ? 10.194 6.226 -4.199 1.00 86.38 199 ASN A C 1
ATOM 1637 O O . ASN A 1 199 ? 10.187 5.395 -5.105 1.00 86.38 199 ASN A O 1
ATOM 1641 N N . ALA A 1 200 ? 9.473 6.064 -3.086 1.00 87.75 200 ALA A N 1
ATOM 1642 C CA . ALA A 1 200 ? 8.588 4.922 -2.879 1.00 87.75 200 ALA A CA 1
ATOM 1643 C C . ALA A 1 200 ? 7.456 4.926 -3.914 1.00 87.75 200 ALA A C 1
ATOM 1645 O O . ALA A 1 200 ? 7.216 3.917 -4.580 1.00 87.75 200 ALA A O 1
ATOM 1646 N N . ILE A 1 201 ? 6.845 6.094 -4.136 1.00 91.50 201 ILE A N 1
ATOM 1647 C CA . ILE A 1 201 ? 5.831 6.300 -5.179 1.00 91.50 201 ILE A CA 1
ATOM 1648 C C . ILE A 1 201 ? 6.378 5.976 -6.567 1.00 91.50 201 ILE A C 1
ATOM 1650 O O . ILE A 1 201 ? 5.716 5.291 -7.348 1.00 91.50 201 ILE A O 1
ATOM 1654 N N . ASP A 1 202 ? 7.592 6.420 -6.875 1.00 88.75 202 ASP A N 1
ATOM 1655 C CA . ASP A 1 202 ? 8.229 6.145 -8.160 1.00 88.75 202 ASP A CA 1
ATOM 1656 C C . ASP A 1 202 ? 8.406 4.638 -8.390 1.00 88.75 202 ASP A C 1
ATOM 1658 O O . ASP A 1 202 ? 8.118 4.127 -9.477 1.00 88.75 202 ASP A O 1
ATOM 1662 N N . ILE A 1 203 ? 8.796 3.905 -7.345 1.00 88.06 203 ILE A N 1
ATOM 1663 C CA . ILE A 1 203 ? 8.932 2.447 -7.370 1.00 88.06 203 ILE A CA 1
ATOM 1664 C C . ILE A 1 203 ? 7.578 1.742 -7.458 1.00 88.06 203 ILE A C 1
ATOM 1666 O O . ILE A 1 203 ? 7.468 0.748 -8.181 1.00 88.06 203 ILE A O 1
ATOM 1670 N N . ALA A 1 204 ? 6.542 2.242 -6.786 1.00 91.38 204 ALA A N 1
ATOM 1671 C CA . ALA A 1 204 ? 5.190 1.701 -6.890 1.00 91.38 204 ALA A CA 1
ATOM 1672 C C . ALA A 1 204 ? 4.635 1.857 -8.313 1.00 91.38 204 ALA A C 1
ATOM 1674 O O . ALA A 1 204 ? 4.167 0.887 -8.914 1.00 91.38 204 ALA A O 1
ATOM 1675 N N . ILE A 1 205 ? 4.772 3.050 -8.898 1.00 92.81 205 ILE A N 1
ATOM 1676 C CA . ILE A 1 205 ? 4.381 3.328 -10.284 1.00 92.81 205 ILE A CA 1
ATOM 1677 C C . ILE A 1 205 ? 5.184 2.450 -11.253 1.00 92.81 205 ILE A C 1
ATOM 1679 O O . ILE A 1 205 ? 4.613 1.850 -12.164 1.00 92.81 205 ILE A O 1
ATOM 1683 N N . PHE A 1 206 ? 6.498 2.316 -11.051 1.00 89.12 206 PHE A N 1
ATOM 1684 C CA . PHE A 1 206 ? 7.333 1.446 -11.876 1.00 89.12 206 PHE A CA 1
ATOM 1685 C C . PHE A 1 206 ? 6.914 -0.029 -11.779 1.00 89.12 206 PHE A C 1
ATOM 1687 O O . PHE A 1 206 ? 6.780 -0.696 -12.805 1.00 89.12 206 PHE A O 1
ATOM 1694 N N . SER A 1 207 ? 6.641 -0.532 -10.575 1.00 90.25 207 SER A N 1
ATOM 1695 C CA . SER A 1 207 ? 6.170 -1.907 -10.348 1.00 90.25 207 SER A CA 1
ATOM 1696 C C . SER A 1 207 ? 4.817 -2.162 -11.017 1.00 90.25 207 SER A C 1
ATOM 1698 O O . SER A 1 207 ? 4.582 -3.231 -11.593 1.00 90.25 207 SER A O 1
ATOM 1700 N N . LEU A 1 208 ? 3.941 -1.157 -11.008 1.00 92.62 208 LEU A N 1
ATOM 1701 C CA . LEU A 1 208 ? 2.671 -1.182 -11.721 1.00 92.62 208 LEU A CA 1
ATOM 1702 C C . LEU A 1 208 ? 2.884 -1.222 -13.241 1.00 92.62 208 LEU A C 1
ATOM 1704 O O . LEU A 1 208 ? 2.259 -2.036 -13.917 1.00 92.62 208 LEU A O 1
ATOM 1708 N N . TYR A 1 209 ? 3.809 -0.431 -13.787 1.00 91.38 209 TYR A N 1
ATOM 1709 C CA . TYR A 1 209 ? 4.156 -0.485 -15.209 1.00 91.38 209 TYR A CA 1
ATOM 1710 C C . TYR A 1 209 ? 4.733 -1.836 -15.633 1.00 91.38 209 TYR A C 1
ATOM 1712 O O . TYR A 1 209 ? 4.334 -2.357 -16.672 1.00 91.38 209 TYR A O 1
ATOM 1720 N N . VAL A 1 210 ? 5.624 -2.434 -14.837 1.00 88.81 210 VAL A N 1
ATOM 1721 C CA . VAL A 1 210 ? 6.133 -3.793 -15.094 1.00 88.81 210 VAL A CA 1
ATOM 1722 C C . VAL A 1 210 ? 4.979 -4.794 -15.111 1.00 88.81 210 VAL A C 1
ATOM 1724 O O . VAL A 1 210 ? 4.866 -5.588 -16.039 1.00 88.81 210 VAL A O 1
ATOM 1727 N N . THR A 1 211 ? 4.060 -4.683 -14.153 1.00 90.69 211 THR A N 1
ATOM 1728 C CA . THR A 1 211 ? 2.881 -5.553 -14.086 1.00 90.69 211 THR A CA 1
ATOM 1729 C C . THR A 1 211 ? 1.961 -5.382 -15.290 1.00 90.69 211 THR A C 1
ATOM 1731 O O . THR A 1 211 ? 1.434 -6.367 -15.789 1.00 90.69 211 THR A O 1
ATOM 1734 N N . ILE A 1 212 ? 1.791 -4.165 -15.814 1.00 91.19 212 ILE A N 1
ATOM 1735 C CA . ILE A 1 212 ? 1.063 -3.944 -17.072 1.00 91.19 212 ILE A CA 1
ATOM 1736 C C . ILE A 1 212 ? 1.728 -4.706 -18.220 1.00 91.19 212 ILE A C 1
ATOM 1738 O O . ILE A 1 212 ? 1.032 -5.361 -18.995 1.00 91.19 212 ILE A O 1
ATOM 1742 N N . LEU A 1 213 ? 3.057 -4.632 -18.328 1.00 88.62 213 LEU A N 1
ATOM 1743 C CA . LEU A 1 213 ? 3.803 -5.292 -19.399 1.00 88.62 213 LEU A CA 1
ATOM 1744 C C . LEU A 1 213 ? 3.692 -6.823 -19.342 1.00 88.62 213 LEU A C 1
ATOM 1746 O O . LEU A 1 213 ? 3.683 -7.437 -20.406 1.00 88.62 213 LEU A O 1
ATOM 1750 N N . ASP A 1 214 ? 3.518 -7.427 -18.160 1.00 88.12 214 ASP A N 1
ATOM 1751 C CA . ASP A 1 214 ? 3.245 -8.872 -18.021 1.00 88.12 214 ASP A CA 1
ATOM 1752 C C . ASP A 1 214 ? 1.955 -9.304 -18.745 1.00 88.12 214 ASP A C 1
ATOM 1754 O O . ASP A 1 214 ? 1.806 -10.465 -19.127 1.00 88.12 214 ASP A O 1
ATOM 1758 N N . TYR A 1 215 ? 1.017 -8.374 -18.949 1.00 88.19 215 TYR A N 1
ATOM 1759 C CA . TYR A 1 215 ? -0.256 -8.611 -19.634 1.00 88.19 215 TYR A CA 1
ATOM 1760 C C . TYR A 1 215 ? -0.265 -8.133 -21.089 1.00 88.19 215 TYR A C 1
ATOM 1762 O O . TYR A 1 215 ? -1.340 -8.039 -21.690 1.00 88.19 215 TYR A O 1
ATOM 1770 N N . LYS A 1 216 ? 0.900 -7.816 -21.669 1.00 85.06 216 LYS A N 1
ATOM 1771 C CA . LYS A 1 216 ? 1.017 -7.367 -23.062 1.00 85.06 216 LYS A CA 1
ATOM 1772 C C . LYS A 1 216 ? 1.966 -8.248 -23.860 1.00 85.06 216 LYS A C 1
ATOM 1774 O O . LYS A 1 216 ? 3.072 -8.561 -23.431 1.00 85.06 216 LYS A O 1
ATOM 1779 N N . GLU A 1 217 ? 1.590 -8.538 -25.100 1.00 81.69 217 GLU A N 1
ATOM 1780 C CA . GLU A 1 217 ? 2.498 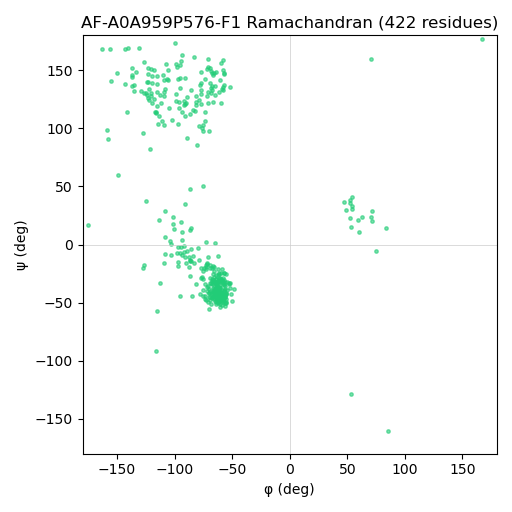-9.162 -26.052 1.00 81.69 217 GLU A CA 1
ATOM 1781 C C . GLU A 1 217 ? 3.504 -8.139 -26.619 1.00 81.69 217 GLU A C 1
ATOM 1783 O O . GLU A 1 217 ? 3.156 -6.973 -26.847 1.00 81.69 217 GLU A O 1
ATOM 1788 N N . PRO A 1 218 ? 4.741 -8.551 -26.970 1.00 77.19 218 PRO A N 1
ATOM 1789 C CA . PRO A 1 218 ? 5.759 -7.651 -27.524 1.00 77.19 218 PRO A CA 1
ATOM 1790 C C . PRO A 1 218 ? 5.291 -6.827 -28.732 1.00 77.19 218 PRO A C 1
ATOM 1792 O O . PRO A 1 218 ? 5.702 -5.676 -28.907 1.00 77.19 218 PRO A O 1
ATOM 1795 N N . LYS A 1 219 ? 4.407 -7.399 -29.560 1.00 75.75 219 LYS A N 1
ATOM 1796 C CA . LYS A 1 219 ? 3.836 -6.716 -30.728 1.00 75.75 219 LYS A CA 1
ATOM 1797 C C . LYS A 1 219 ? 2.945 -5.541 -30.326 1.00 75.75 219 LYS A C 1
ATOM 1799 O O . LYS A 1 219 ? 3.073 -4.481 -30.932 1.00 75.75 219 LYS A O 1
ATOM 1804 N N . GLU A 1 220 ? 2.129 -5.695 -29.285 1.00 75.94 220 GLU A N 1
ATOM 1805 C CA . GLU A 1 220 ? 1.253 -4.635 -28.764 1.00 75.94 220 GLU A CA 1
ATOM 1806 C C . GLU A 1 220 ? 2.066 -3.461 -28.206 1.00 75.94 220 GLU A C 1
ATOM 1808 O O . GLU A 1 220 ? 1.738 -2.296 -28.431 1.00 75.94 220 GLU A O 1
ATOM 1813 N N . ILE A 1 221 ? 3.186 -3.762 -27.539 1.00 76.94 221 ILE A N 1
ATOM 1814 C CA . ILE A 1 221 ? 4.107 -2.744 -27.015 1.00 76.94 221 ILE A CA 1
ATOM 1815 C C . ILE A 1 221 ? 4.779 -1.981 -28.166 1.00 76.94 221 ILE A C 1
ATOM 1817 O O . ILE A 1 221 ? 5.035 -0.779 -28.085 1.00 76.94 221 ILE A O 1
ATOM 1821 N N . SER A 1 222 ? 5.098 -2.680 -29.257 1.00 68.56 222 SER A N 1
ATOM 1822 C CA . SER A 1 222 ? 5.824 -2.107 -30.391 1.00 68.56 222 SER A CA 1
ATOM 1823 C C . SER A 1 222 ? 4.987 -1.188 -31.284 1.00 68.56 222 SER A C 1
ATOM 1825 O O . SER A 1 222 ? 5.578 -0.357 -31.975 1.00 68.56 222 SER A O 1
ATOM 1827 N N . SER A 1 223 ? 3.656 -1.334 -31.281 1.00 67.94 223 SER A N 1
ATOM 1828 C CA . SER A 1 223 ? 2.776 -0.669 -32.242 1.00 67.94 223 SER A CA 1
ATOM 1829 C C . SER A 1 223 ? 2.382 0.751 -31.856 1.00 67.94 223 SER A C 1
ATOM 1831 O O . SER A 1 223 ? 2.414 1.579 -32.753 1.00 67.94 223 SER A O 1
ATOM 1833 N N . ASN A 1 224 ? 2.005 1.031 -30.593 1.00 76.69 224 ASN A N 1
ATOM 1834 C CA . ASN A 1 224 ? 1.642 2.384 -30.100 1.00 76.69 224 ASN A CA 1
ATOM 1835 C C . ASN A 1 224 ? 1.361 2.471 -28.576 1.00 76.69 224 ASN A C 1
ATOM 1837 O O . ASN A 1 224 ? 0.740 3.430 -28.118 1.00 76.69 224 ASN A O 1
ATOM 1841 N N . PHE A 1 225 ? 1.774 1.485 -27.776 1.00 85.56 225 PHE A N 1
ATOM 1842 C CA . PHE A 1 225 ? 1.485 1.493 -26.341 1.00 85.56 225 PHE A CA 1
ATOM 1843 C C . PHE A 1 225 ? 2.237 2.615 -25.610 1.00 85.56 225 PHE A C 1
ATOM 1845 O O . PHE A 1 225 ? 3.434 2.820 -25.823 1.00 85.56 225 PHE A O 1
ATOM 1852 N N . LYS A 1 226 ? 1.527 3.304 -24.714 1.00 88.12 226 LYS A N 1
ATOM 1853 C CA . LYS A 1 226 ? 2.036 4.402 -23.895 1.00 88.12 226 LYS A CA 1
ATOM 1854 C C . LYS A 1 226 ? 1.537 4.257 -22.462 1.00 88.12 226 LYS A C 1
ATOM 1856 O O . LYS A 1 226 ? 0.361 3.974 -22.237 1.00 88.12 226 LYS A O 1
ATOM 1861 N N . PHE A 1 227 ? 2.434 4.478 -21.512 1.00 90.88 227 PHE A N 1
ATOM 1862 C CA . PHE A 1 227 ? 2.095 4.673 -20.116 1.00 90.88 227 PHE A CA 1
ATOM 1863 C C . PHE A 1 227 ? 1.348 5.996 -19.920 1.00 90.88 227 PHE A C 1
ATOM 1865 O O . PHE A 1 227 ? 1.533 6.962 -20.672 1.00 90.88 227 PHE A O 1
ATOM 1872 N N . LYS A 1 228 ? 0.473 6.010 -18.915 1.00 91.56 228 LYS A N 1
ATOM 1873 C CA . LYS A 1 228 ? -0.166 7.219 -18.399 1.00 91.56 228 LYS A CA 1
ATOM 1874 C C . LYS A 1 228 ? 0.597 7.697 -17.175 1.00 91.56 228 LYS A C 1
ATOM 1876 O O . LYS A 1 228 ? 1.029 6.868 -16.384 1.00 91.56 228 LYS A O 1
ATOM 1881 N N . ASP A 1 229 ? 0.737 9.009 -17.009 1.00 90.31 229 ASP A N 1
ATOM 1882 C CA . ASP A 1 229 ? 1.264 9.548 -15.758 1.00 90.31 229 ASP A CA 1
ATOM 1883 C C . ASP A 1 229 ? 0.215 9.384 -14.656 1.00 90.31 229 ASP A C 1
ATOM 1885 O O . ASP A 1 229 ? -0.938 9.764 -14.836 1.00 90.31 229 ASP A O 1
ATOM 1889 N N . LEU A 1 230 ? 0.620 8.785 -13.541 1.00 93.31 230 LEU A N 1
ATOM 1890 C CA . LEU A 1 230 ? -0.245 8.499 -12.399 1.00 93.31 230 LEU A CA 1
ATOM 1891 C C . LEU A 1 230 ? 0.064 9.403 -11.200 1.00 93.31 230 LEU A C 1
ATOM 1893 O O . LEU A 1 230 ? -0.679 9.381 -10.211 1.00 93.31 230 LEU A O 1
ATOM 1897 N N . ARG A 1 231 ? 1.151 10.190 -11.264 1.00 93.44 231 ARG A N 1
ATOM 1898 C CA . ARG A 1 231 ? 1.538 11.094 -10.178 1.00 93.44 231 ARG A CA 1
ATOM 1899 C C . ARG A 1 231 ? 0.487 12.184 -10.002 1.00 93.44 231 ARG A C 1
ATOM 1901 O O . ARG A 1 231 ? 0.015 12.772 -10.970 1.00 93.44 231 ARG A O 1
ATOM 1908 N N . ASN A 1 232 ? 0.147 12.462 -8.747 1.00 94.81 232 ASN A N 1
ATOM 1909 C CA . ASN A 1 232 ? -0.859 13.434 -8.317 1.00 94.81 232 ASN A CA 1
ATOM 1910 C C . ASN A 1 232 ? -2.292 13.166 -8.822 1.00 94.81 232 ASN A C 1
ATOM 1912 O O . ASN A 1 232 ? -3.163 14.021 -8.657 1.00 94.81 232 ASN A O 1
ATOM 1916 N N . LEU A 1 233 ? -2.539 11.987 -9.404 1.00 94.69 233 LEU A N 1
ATOM 1917 C CA . LEU A 1 233 ? -3.858 11.517 -9.837 1.00 94.69 233 LEU A CA 1
ATOM 1918 C C . LEU A 1 233 ? -4.283 10.292 -9.023 1.00 94.69 233 LEU A C 1
ATOM 1920 O O . LEU A 1 233 ? -5.302 10.319 -8.339 1.00 94.69 233 LEU A O 1
ATOM 1924 N N . ASN A 1 234 ? -3.454 9.250 -9.058 1.00 97.31 234 ASN A N 1
ATOM 1925 C CA . ASN A 1 234 ? -3.652 7.998 -8.330 1.00 97.31 234 ASN A CA 1
ATOM 1926 C C . ASN A 1 234 ? -2.591 7.809 -7.242 1.00 97.31 234 ASN A C 1
ATOM 1928 O O . ASN A 1 234 ? -2.876 7.251 -6.186 1.00 97.31 234 ASN A O 1
ATOM 1932 N N . PHE A 1 235 ? -1.373 8.291 -7.495 1.00 97.50 235 PHE A N 1
ATOM 1933 C CA . PHE A 1 235 ? -0.233 8.163 -6.596 1.00 97.50 235 PHE A CA 1
ATOM 1934 C C . PHE A 1 235 ? 0.261 9.537 -6.152 1.00 97.50 235 PHE A C 1
ATOM 1936 O O . PHE A 1 235 ? 0.586 10.377 -6.992 1.00 97.50 235 PHE A O 1
ATOM 1943 N N . PHE A 1 236 ? 0.340 9.770 -4.846 1.00 97.69 236 PHE A N 1
ATOM 1944 C CA . PHE A 1 236 ? 0.639 11.082 -4.271 1.00 97.69 236 PHE A CA 1
ATOM 1945 C C . PHE A 1 236 ? 1.990 11.052 -3.538 1.00 97.69 236 PHE A C 1
ATOM 1947 O O . PHE A 1 236 ? 2.059 10.487 -2.447 1.00 97.69 236 PHE A O 1
ATOM 1954 N N . PRO A 1 237 ? 3.061 11.616 -4.134 1.00 94.62 237 PRO A N 1
ATOM 1955 C CA . PRO A 1 237 ? 4.387 11.708 -3.523 1.00 94.62 237 PRO A CA 1
ATOM 1956 C C . PRO A 1 237 ? 4.516 12.912 -2.589 1.00 94.62 237 PRO A C 1
ATOM 1958 O O . PRO A 1 237 ? 3.784 13.888 -2.733 1.00 94.62 237 PRO A O 1
ATOM 1961 N N . ASN A 1 238 ? 5.514 12.880 -1.696 1.00 94.00 238 ASN A N 1
ATOM 1962 C CA . ASN A 1 238 ? 5.749 13.920 -0.680 1.00 94.00 238 ASN A CA 1
ATOM 1963 C C . ASN A 1 238 ? 4.507 14.195 0.180 1.00 94.00 238 ASN A C 1
ATOM 1965 O O . ASN A 1 238 ? 4.281 15.321 0.627 1.00 94.00 238 ASN A O 1
ATOM 1969 N N . ALA A 1 239 ? 3.682 13.170 0.371 1.00 96.19 239 ALA A N 1
ATOM 1970 C CA . ALA A 1 239 ? 2.377 13.301 0.972 1.00 96.19 239 ALA A CA 1
ATOM 1971 C C . ALA A 1 239 ? 2.384 12.635 2.345 1.00 96.19 239 ALA A C 1
ATOM 1973 O O . ALA A 1 239 ? 2.351 11.411 2.466 1.00 96.19 239 ALA A O 1
ATOM 1974 N N . ASP A 1 240 ? 2.392 13.451 3.395 1.00 96.88 240 ASP A N 1
ATOM 1975 C CA . ASP A 1 240 ? 2.014 12.962 4.713 1.00 96.88 240 ASP A CA 1
ATOM 1976 C C . ASP A 1 240 ? 0.497 12.697 4.717 1.00 96.88 240 ASP A C 1
ATOM 1978 O O . ASP A 1 240 ? -0.301 13.603 4.477 1.00 96.88 240 ASP A O 1
ATOM 1982 N N . PHE A 1 241 ? 0.081 11.461 5.003 1.00 97.88 241 PHE A N 1
ATOM 1983 C CA . PHE A 1 241 ? -1.331 11.068 5.064 1.00 97.88 241 PHE A CA 1
ATOM 1984 C C . PHE A 1 241 ? -2.161 11.899 6.063 1.00 97.88 241 PHE A C 1
ATOM 1986 O O . PHE A 1 241 ? -3.386 12.032 5.929 1.00 97.88 241 PHE A O 1
ATOM 1993 N N . PHE A 1 242 ? -1.495 12.471 7.066 1.00 98.12 242 PHE A N 1
ATOM 1994 C CA . PHE A 1 242 ? -2.103 13.320 8.084 1.00 98.12 242 PHE A CA 1
ATOM 1995 C C . PHE A 1 242 ? -2.184 14.798 7.678 1.00 98.12 242 PHE A C 1
ATOM 1997 O O . PHE A 1 242 ? -2.888 15.559 8.346 1.00 98.12 242 PHE A O 1
ATOM 2004 N N . ASP A 1 243 ? -1.527 15.210 6.587 1.00 97.56 243 ASP A N 1
ATOM 2005 C CA . ASP A 1 243 ? -1.616 16.573 6.067 1.00 97.56 243 ASP A CA 1
ATOM 2006 C C . ASP A 1 243 ? -2.949 16.778 5.340 1.00 97.56 243 ASP A C 1
ATOM 2008 O O . ASP A 1 243 ? -3.158 16.399 4.185 1.00 97.56 243 ASP A O 1
ATOM 2012 N N . GLU A 1 244 ? -3.881 17.415 6.043 1.00 96.56 244 GLU A N 1
ATOM 2013 C CA . GLU A 1 244 ? -5.213 17.724 5.529 1.00 96.56 244 GLU A CA 1
ATOM 2014 C C . GLU A 1 244 ? -5.209 18.823 4.452 1.00 96.56 244 GLU A C 1
ATOM 2016 O O . GLU A 1 244 ? -6.233 19.036 3.804 1.00 96.56 244 GLU A O 1
ATOM 2021 N N . SER A 1 245 ? -4.087 19.527 4.256 1.00 96.69 245 SER A N 1
ATOM 2022 C CA . SER A 1 245 ? -3.932 20.555 3.220 1.00 96.69 245 SER A CA 1
ATOM 2023 C C . SER A 1 245 ? -3.409 20.002 1.892 1.00 96.69 245 SER A C 1
ATOM 2025 O O . SER A 1 245 ? -3.542 20.659 0.856 1.00 96.69 245 SER A O 1
ATOM 2027 N N . HIS A 1 246 ? -2.863 18.783 1.895 1.00 97.94 246 HIS A N 1
ATOM 2028 C CA . HIS A 1 246 ? -2.313 18.164 0.698 1.00 97.94 246 HIS A CA 1
ATOM 2029 C C . HIS A 1 246 ? -3.402 17.875 -0.352 1.00 97.94 246 HIS A C 1
ATOM 2031 O O . HIS A 1 246 ? -4.542 17.526 -0.028 1.00 97.94 246 HIS A O 1
ATOM 2037 N N . MET A 1 247 ? -3.042 17.958 -1.637 1.00 97.31 247 MET A N 1
ATOM 2038 C CA . MET A 1 247 ? -3.990 17.880 -2.758 1.00 97.31 247 MET A CA 1
ATOM 2039 C C . MET A 1 247 ? -4.764 16.557 -2.867 1.00 97.31 247 MET A C 1
ATOM 2041 O O . MET A 1 247 ? -5.869 16.550 -3.412 1.00 97.31 247 MET A O 1
ATOM 2045 N N . PHE A 1 248 ? -4.227 15.452 -2.331 1.00 97.31 248 PHE A N 1
ATOM 2046 C CA . PHE A 1 248 ? -4.909 14.150 -2.354 1.00 97.31 248 PHE A CA 1
ATOM 2047 C C . PHE A 1 248 ? -6.264 14.215 -1.645 1.00 97.31 248 PHE A C 1
ATOM 2049 O O . PHE A 1 248 ? -7.186 13.523 -2.057 1.00 97.31 248 PHE A O 1
ATOM 2056 N N . ASN A 1 249 ? -6.426 15.074 -0.630 1.00 97.00 249 ASN A N 1
ATOM 2057 C CA . ASN A 1 249 ? -7.699 15.221 0.079 1.00 97.00 249 ASN A CA 1
ATOM 2058 C C . ASN A 1 249 ? -8.804 15.692 -0.873 1.00 97.00 249 ASN A C 1
ATOM 2060 O O . ASN A 1 249 ? -9.919 15.181 -0.836 1.00 97.00 249 ASN A O 1
ATOM 2064 N N . THR A 1 250 ? -8.480 16.627 -1.768 1.00 96.25 250 THR A N 1
ATOM 2065 C CA . THR A 1 250 ? -9.414 17.125 -2.782 1.00 96.25 250 THR A CA 1
ATOM 2066 C C . THR A 1 250 ? -9.638 16.089 -3.877 1.00 96.25 250 THR A C 1
ATOM 2068 O O . THR A 1 250 ? -10.786 15.807 -4.215 1.00 96.25 250 THR A O 1
ATOM 2071 N N . VAL A 1 251 ? -8.562 15.494 -4.407 1.00 95.94 251 VAL A N 1
ATOM 2072 C CA . VAL A 1 251 ? -8.642 14.519 -5.511 1.00 95.94 251 VAL A CA 1
ATOM 2073 C C . VAL A 1 251 ? -9.435 13.275 -5.100 1.00 95.94 251 VAL A C 1
ATOM 2075 O O . VAL A 1 251 ? -10.270 12.799 -5.863 1.00 95.94 251 VAL A O 1
ATOM 2078 N N . LEU A 1 252 ? -9.234 12.790 -3.874 1.00 95.38 252 LEU A N 1
ATOM 2079 C CA . LEU A 1 252 ? -9.865 11.575 -3.358 1.00 95.38 252 LEU A CA 1
ATOM 2080 C C . LEU A 1 252 ? -11.190 11.832 -2.624 1.00 95.38 252 LEU A C 1
ATOM 2082 O O . LEU A 1 252 ? -11.833 10.878 -2.201 1.00 95.38 252 LEU A O 1
ATOM 2086 N N . SER A 1 253 ? -11.638 13.086 -2.493 1.00 91.31 253 SER A N 1
ATOM 2087 C CA . SER A 1 253 ? -12.849 13.448 -1.728 1.00 91.31 253 SER A CA 1
ATOM 2088 C C . SER A 1 253 ? -14.129 12.745 -2.199 1.00 91.31 253 SER A C 1
ATOM 2090 O O . SER A 1 253 ? -14.994 12.421 -1.389 1.00 91.31 253 SER A O 1
ATOM 2092 N N . ASN A 1 254 ? -14.245 12.500 -3.505 1.00 86.75 254 ASN A N 1
ATOM 2093 C CA . ASN A 1 254 ? -15.388 11.813 -4.111 1.00 86.75 254 ASN A CA 1
ATOM 2094 C C . ASN A 1 254 ? -15.132 10.317 -4.333 1.00 86.75 254 ASN A C 1
ATOM 2096 O O . ASN A 1 254 ? -16.017 9.609 -4.823 1.00 86.75 254 ASN A O 1
ATOM 2100 N N . GLN A 1 255 ? -13.933 9.834 -4.001 1.00 92.12 255 GLN A N 1
ATOM 2101 C CA . GLN A 1 255 ? -13.564 8.449 -4.219 1.00 92.12 255 GLN A CA 1
ATOM 2102 C C . GLN A 1 255 ? -14.167 7.579 -3.119 1.00 92.12 255 GLN A C 1
ATOM 2104 O O . GLN A 1 255 ? -13.960 7.788 -1.926 1.00 92.12 255 GLN A O 1
ATOM 2109 N N . LYS A 1 256 ? -14.931 6.572 -3.539 1.00 92.50 256 LYS A N 1
ATOM 2110 C CA . LYS A 1 256 ? -15.520 5.577 -2.645 1.00 92.50 256 LYS A CA 1
ATOM 2111 C C . LYS A 1 256 ? -14.625 4.346 -2.637 1.00 92.50 256 LYS A C 1
ATOM 2113 O O . LYS A 1 256 ? -14.644 3.568 -3.587 1.00 92.50 256 LYS A O 1
ATOM 2118 N N . PHE A 1 257 ? -13.844 4.176 -1.576 1.00 95.75 257 PHE A N 1
ATOM 2119 C CA . PHE A 1 257 ? -12.967 3.016 -1.421 1.00 95.75 257 PHE A CA 1
ATOM 2120 C C . PHE A 1 257 ? -13.733 1.805 -0.892 1.00 95.75 257 PHE A C 1
ATOM 2122 O O . PHE A 1 257 ? -14.414 1.898 0.132 1.00 95.75 257 PHE A O 1
ATOM 2129 N N . ASP A 1 258 ? -13.605 0.672 -1.580 1.00 95.94 258 ASP A N 1
ATOM 2130 C CA . ASP A 1 258 ? -14.063 -0.625 -1.080 1.00 95.94 258 ASP A CA 1
ATOM 2131 C C . ASP A 1 258 ? -13.139 -1.096 0.048 1.00 95.94 258 ASP A C 1
ATOM 2133 O O . ASP A 1 258 ? -13.610 -1.595 1.075 1.00 95.94 258 ASP A O 1
ATOM 2137 N N . PHE A 1 259 ? -11.828 -0.875 -0.113 1.00 97.81 259 PHE A N 1
ATOM 2138 C CA . PHE A 1 259 ? -10.839 -1.186 0.910 1.00 97.81 259 PHE A CA 1
ATOM 2139 C C . PHE A 1 259 ? -9.785 -0.097 1.097 1.00 97.81 259 PHE A C 1
ATOM 2141 O O . PHE A 1 259 ? -9.330 0.529 0.145 1.00 97.81 259 PHE A O 1
ATOM 2148 N N . ILE A 1 260 ? -9.340 0.065 2.340 1.00 98.44 260 ILE A N 1
ATOM 2149 C CA . ILE A 1 260 ? -8.105 0.777 2.670 1.00 98.44 260 ILE A CA 1
ATOM 2150 C C . ILE A 1 260 ? -7.164 -0.240 3.308 1.00 98.44 260 ILE A C 1
ATOM 2152 O O . ILE A 1 260 ? -7.471 -0.790 4.367 1.00 98.44 260 ILE A O 1
ATOM 2156 N N . LEU A 1 261 ? -6.062 -0.552 2.636 1.00 98.38 261 LEU A N 1
ATOM 2157 C CA . LEU A 1 261 ? -5.142 -1.628 3.005 1.00 98.38 261 LEU A CA 1
ATOM 2158 C C . LEU A 1 261 ? -3.753 -1.051 3.250 1.00 98.38 261 LEU A C 1
ATOM 2160 O O . LEU A 1 261 ? -3.400 -0.068 2.620 1.00 98.38 261 LEU A O 1
ATOM 2164 N N . GLY A 1 262 ? -2.945 -1.658 4.115 1.00 96.06 262 GLY A N 1
ATOM 2165 C CA . GLY A 1 262 ? -1.540 -1.259 4.192 1.00 96.06 262 GLY A CA 1
ATOM 2166 C C . GLY A 1 262 ? -0.781 -1.771 5.405 1.00 96.06 262 GLY A C 1
ATOM 2167 O O . GLY A 1 262 ? -1.330 -2.404 6.314 1.00 96.06 262 GLY A O 1
ATOM 2168 N N . ASN A 1 263 ? 0.508 -1.450 5.422 1.00 94.69 263 ASN A N 1
ATOM 2169 C CA . ASN A 1 263 ? 1.412 -1.640 6.552 1.00 94.69 263 ASN A CA 1
ATOM 2170 C C . ASN A 1 263 ? 1.997 -0.276 6.957 1.00 94.69 263 ASN A C 1
ATOM 2172 O O . ASN A 1 263 ? 3.091 0.065 6.504 1.00 94.69 263 ASN A O 1
ATOM 2176 N N . PRO A 1 264 ? 1.272 0.532 7.754 1.00 94.75 264 PRO A N 1
ATOM 2177 C CA . PRO A 1 264 ? 1.769 1.827 8.198 1.00 94.75 264 PRO A CA 1
ATOM 2178 C C . PRO A 1 264 ? 3.065 1.697 9.008 1.00 94.75 264 PRO A C 1
ATOM 2180 O O . PRO A 1 264 ? 3.291 0.660 9.639 1.00 94.75 264 PRO A O 1
ATOM 2183 N N . PRO A 1 265 ? 3.897 2.753 9.065 1.00 91.94 265 PRO A N 1
ATOM 2184 C CA . PRO A 1 265 ? 5.087 2.764 9.908 1.00 91.94 265 PRO A CA 1
ATOM 2185 C C . PRO A 1 265 ? 4.728 2.533 11.383 1.00 91.94 265 PRO A C 1
ATOM 2187 O O . PRO A 1 265 ? 3.641 2.892 11.846 1.00 91.94 265 PRO A O 1
ATOM 2190 N N . TRP A 1 266 ? 5.644 1.927 12.143 1.00 89.94 266 TRP A N 1
ATOM 2191 C CA . TRP A 1 266 ? 5.417 1.612 13.561 1.00 89.94 266 TRP A CA 1
ATOM 2192 C C . TRP A 1 266 ? 6.249 2.494 14.488 1.00 89.94 266 TRP A C 1
ATOM 2194 O O . TRP A 1 266 ? 7.432 2.715 14.268 1.00 89.94 266 TRP A O 1
ATOM 2204 N N . GLY A 1 267 ? 5.682 2.911 15.611 1.00 89.88 267 GLY A N 1
ATOM 2205 C CA . GLY A 1 267 ? 6.308 3.727 16.644 1.00 89.88 267 GLY A CA 1
ATOM 2206 C C . GLY A 1 267 ? 6.225 5.229 16.374 1.00 89.88 267 GLY A C 1
ATOM 2207 O O . GLY A 1 267 ? 5.392 5.705 15.613 1.00 89.88 267 GLY A O 1
ATOM 2208 N N . HIS A 1 268 ? 7.098 5.983 17.046 1.00 90.12 268 HIS A N 1
ATOM 2209 C CA . HIS A 1 268 ? 7.175 7.439 16.911 1.00 90.12 268 HIS A CA 1
ATOM 2210 C C . HIS A 1 268 ? 7.893 7.858 15.621 1.00 90.12 268 HIS A C 1
ATOM 2212 O O . HIS A 1 268 ? 9.003 7.382 15.390 1.00 90.12 268 HIS A O 1
ATOM 2218 N N . VAL A 1 269 ? 7.301 8.746 14.827 1.00 88.31 269 VAL A N 1
ATOM 2219 C CA . VAL A 1 269 ? 7.922 9.353 13.636 1.00 88.31 269 VAL A CA 1
ATOM 2220 C C . VAL A 1 269 ? 7.951 10.866 13.840 1.00 88.31 269 VAL A C 1
ATOM 2222 O O . VAL A 1 269 ? 6.919 11.440 14.173 1.00 88.31 269 VAL A O 1
ATOM 2225 N N . ASP A 1 270 ? 9.112 11.505 13.690 1.00 82.50 270 ASP A N 1
ATOM 2226 C CA . ASP A 1 270 ? 9.270 12.941 13.979 1.00 82.50 270 ASP A CA 1
ATOM 2227 C C . ASP A 1 270 ? 8.789 13.837 12.823 1.00 82.50 270 ASP A C 1
ATOM 2229 O O . ASP A 1 270 ? 8.222 14.901 13.053 1.00 82.50 270 ASP A O 1
ATOM 2233 N N . ASN A 1 271 ? 8.953 13.385 11.577 1.00 83.56 271 ASN A N 1
ATOM 2234 C CA . ASN A 1 271 ? 8.651 14.158 10.365 1.00 83.56 271 ASN A CA 1
ATOM 2235 C C . ASN A 1 271 ? 7.211 13.962 9.863 1.00 83.56 271 ASN A C 1
ATOM 2237 O O . ASN A 1 271 ? 6.983 13.921 8.658 1.00 83.56 271 ASN A O 1
ATOM 2241 N N . SER A 1 272 ? 6.247 13.795 10.772 1.00 90.88 272 SER A N 1
ATOM 2242 C CA . SER A 1 272 ? 4.836 13.657 10.406 1.00 90.88 272 SER A CA 1
ATOM 2243 C C . SER A 1 272 ? 3.916 14.466 11.316 1.00 90.88 272 SER A C 1
ATOM 2245 O O . SER A 1 272 ? 4.126 14.541 12.528 1.00 90.88 272 SER A O 1
ATOM 2247 N N . CYS A 1 273 ? 2.848 15.027 10.748 1.00 94.25 273 CYS A N 1
ATOM 2248 C CA . CYS A 1 273 ? 1.851 15.834 11.452 1.00 94.25 273 CYS A CA 1
ATOM 2249 C C . CYS A 1 273 ? 0.723 15.008 12.109 1.00 94.25 273 CYS A C 1
ATOM 2251 O O . CYS A 1 273 ? -0.281 15.567 12.557 1.00 94.25 273 CYS A O 1
ATOM 2253 N N . TYR A 1 274 ? 0.882 13.685 12.253 1.00 96.12 274 TYR A N 1
ATOM 2254 C CA . TYR A 1 274 ? -0.121 12.814 12.891 1.00 96.12 274 TYR A CA 1
ATOM 2255 C C . TYR A 1 274 ? -0.503 13.236 14.319 1.00 96.12 274 TYR A C 1
ATOM 2257 O O . TYR A 1 274 ? -1.650 13.055 14.726 1.00 96.12 274 TYR A O 1
ATOM 2265 N N . ILE A 1 275 ? 0.426 13.816 15.089 1.00 95.31 275 ILE A N 1
ATOM 2266 C CA . ILE A 1 275 ? 0.137 14.321 16.441 1.00 95.31 275 ILE A CA 1
ATOM 2267 C C . ILE A 1 275 ? -0.847 15.491 16.374 1.00 95.31 275 ILE A C 1
ATOM 2269 O O . ILE A 1 275 ? -1.815 15.521 17.137 1.00 95.31 275 ILE A O 1
ATOM 2273 N N . ASP A 1 276 ? -0.634 16.422 15.446 1.00 95.75 276 ASP A N 1
ATOM 2274 C CA . ASP A 1 276 ? -1.496 17.588 15.262 1.00 95.75 276 ASP A CA 1
ATOM 2275 C C . ASP A 1 276 ? -2.874 17.173 14.748 1.00 95.75 276 ASP A C 1
ATOM 2277 O O . ASP A 1 276 ? -3.892 17.618 15.289 1.00 95.75 276 ASP A O 1
ATOM 2281 N N . TYR A 1 277 ? -2.917 16.237 13.793 1.00 97.19 277 TYR A N 1
ATOM 2282 C CA . TYR A 1 277 ? -4.159 15.619 13.331 1.00 97.19 277 TYR A CA 1
ATOM 2283 C C . TYR A 1 277 ? -4.950 14.996 14.494 1.00 97.19 277 TYR A C 1
ATOM 2285 O O . TYR A 1 277 ? -6.131 15.305 14.683 1.00 97.19 277 TYR A O 1
ATOM 2293 N N . ILE A 1 278 ? -4.307 14.169 15.329 1.00 96.69 278 ILE A N 1
ATOM 2294 C CA . ILE A 1 278 ? -4.971 13.525 16.472 1.00 96.69 278 ILE A CA 1
ATOM 2295 C C . ILE A 1 278 ? -5.430 14.555 17.504 1.00 96.69 278 ILE A C 1
ATOM 2297 O O . ILE A 1 278 ? -6.549 14.444 18.007 1.00 96.69 278 ILE A O 1
ATOM 2301 N N . ASN A 1 279 ? -4.631 15.582 17.795 1.00 95.62 279 ASN A N 1
ATOM 2302 C CA . ASN A 1 279 ? -5.022 16.653 18.713 1.00 95.62 279 ASN A CA 1
ATOM 2303 C C . ASN A 1 279 ? -6.257 17.410 18.204 1.00 95.62 279 ASN A C 1
ATOM 2305 O O . ASN A 1 279 ? -7.199 17.640 18.967 1.00 95.62 279 ASN A O 1
ATOM 2309 N N . LYS A 1 280 ? -6.305 17.737 16.907 1.00 96.50 280 LYS A N 1
ATOM 2310 C CA . LYS A 1 280 ? -7.473 18.361 16.274 1.00 96.50 280 LYS A CA 1
ATOM 2311 C C . LYS A 1 280 ? -8.698 17.448 16.342 1.00 96.50 280 LYS A C 1
ATOM 2313 O O . LYS A 1 280 ? -9.766 17.891 16.770 1.00 96.50 280 LYS A O 1
ATOM 2318 N N . LYS A 1 281 ? -8.555 16.165 15.991 1.00 95.69 281 LYS A N 1
ATOM 2319 C CA . LYS A 1 281 ? -9.644 15.175 16.051 1.00 95.69 281 LYS A CA 1
ATOM 2320 C C . LYS A 1 281 ? -10.166 15.012 17.482 1.00 95.69 281 LYS A C 1
ATOM 2322 O O . LYS A 1 281 ? -11.376 15.021 17.699 1.00 95.69 281 LYS A O 1
ATOM 2327 N N . LYS A 1 282 ? -9.271 14.961 18.471 1.00 95.00 282 LYS A N 1
ATOM 2328 C CA . LYS A 1 282 ? -9.596 14.895 19.903 1.00 95.00 282 LYS A CA 1
ATOM 2329 C C . LYS A 1 282 ? -10.433 16.089 20.368 1.00 95.00 282 LYS A C 1
ATOM 2331 O O . LYS A 1 282 ? -11.399 15.891 21.098 1.00 95.00 282 LYS A O 1
ATOM 2336 N N . LEU A 1 283 ? -10.109 17.309 19.930 1.00 94.75 283 LEU A N 1
ATOM 2337 C CA . LEU A 1 283 ? -10.892 18.513 20.251 1.00 94.75 283 LEU A CA 1
ATOM 2338 C C . LEU A 1 283 ? -12.307 18.486 19.657 1.00 94.75 283 LEU A C 1
ATOM 2340 O O . LEU A 1 283 ? -13.233 19.051 20.237 1.00 94.75 283 LEU A O 1
ATOM 2344 N N . VAL A 1 284 ? -12.488 17.856 18.495 1.00 94.19 284 VAL A N 1
ATOM 2345 C CA . VAL A 1 284 ? -13.815 17.679 17.888 1.00 94.19 284 VAL A CA 1
ATOM 2346 C C . VAL A 1 284 ? -14.612 16.618 18.646 1.00 94.19 284 VAL A C 1
ATOM 2348 O O . VAL A 1 284 ? -15.765 16.855 18.997 1.00 94.19 284 VAL A O 1
ATOM 2351 N N . LEU A 1 285 ? -13.992 15.474 18.938 1.00 93.69 285 LEU A N 1
ATOM 2352 C CA . LEU A 1 285 ? -14.623 14.336 19.611 1.00 93.69 285 LEU A CA 1
ATOM 2353 C C . LEU A 1 285 ? -14.996 14.626 21.072 1.00 93.69 285 LEU A C 1
ATOM 2355 O O . LEU A 1 285 ? -16.040 14.168 21.540 1.00 93.69 285 LEU A O 1
ATOM 2359 N N . SER A 1 286 ? -14.206 15.443 21.775 1.00 91.06 286 SER A N 1
ATOM 2360 C CA . SER A 1 286 ? -14.470 15.807 23.172 1.00 91.06 286 SER A CA 1
ATOM 2361 C C . SER A 1 286 ? -15.789 16.562 23.359 1.00 91.06 286 SER A C 1
ATOM 2363 O O . SER A 1 286 ? -16.408 16.445 24.415 1.00 91.06 286 SER A O 1
ATOM 2365 N N . LYS A 1 287 ? -16.275 17.266 22.325 1.00 92.44 287 LYS A N 1
ATOM 2366 C CA . LYS A 1 287 ? -17.599 17.916 22.329 1.00 92.44 287 LYS A CA 1
ATOM 2367 C C . LYS A 1 287 ? -18.742 16.912 22.501 1.00 92.44 287 LYS A C 1
ATOM 2369 O O . LYS A 1 287 ? -19.762 17.257 23.084 1.00 92.44 287 LYS A O 1
ATOM 2374 N N . ASN A 1 288 ? -18.538 15.675 22.049 1.00 89.69 288 ASN A N 1
ATOM 2375 C CA . ASN A 1 288 ? -19.476 14.562 22.184 1.00 89.69 288 ASN A CA 1
ATOM 2376 C C . ASN A 1 288 ? -19.080 13.600 23.318 1.00 89.69 288 ASN A C 1
ATOM 2378 O O . ASN A 1 288 ? -19.525 12.459 23.329 1.00 89.69 288 ASN A O 1
ATOM 2382 N N . GLN A 1 289 ? -18.217 14.035 24.247 1.00 91.62 289 GLN A N 1
ATOM 2383 C CA . GLN A 1 289 ? -17.697 13.219 25.355 1.00 91.62 289 GLN A CA 1
ATOM 2384 C C . GLN A 1 289 ? -16.941 11.955 24.902 1.00 91.62 289 GLN A C 1
ATOM 2386 O O . GLN A 1 289 ? -16.752 11.024 25.682 1.00 91.62 289 GLN A O 1
ATOM 2391 N N . ILE A 1 290 ? -16.461 11.926 23.655 1.00 91.25 290 ILE A N 1
ATOM 2392 C CA . ILE A 1 290 ? -15.667 10.817 23.128 1.00 91.25 290 ILE A CA 1
ATOM 2393 C C . ILE A 1 290 ? -14.191 11.107 23.396 1.00 91.25 290 ILE A C 1
ATOM 2395 O O . ILE A 1 290 ? -13.641 12.117 22.948 1.00 91.25 290 ILE A O 1
ATOM 2399 N N . GLN A 1 291 ? -13.537 10.202 24.120 1.00 93.50 291 GLN A N 1
ATOM 2400 C CA . GLN A 1 291 ? -12.109 10.285 24.390 1.00 93.50 291 GLN A CA 1
ATOM 2401 C C . GLN A 1 291 ? -11.311 9.569 23.295 1.00 93.50 291 GLN A C 1
ATOM 2403 O O . GLN A 1 291 ? -11.538 8.394 23.027 1.00 93.50 291 GLN A O 1
ATOM 2408 N N . LEU A 1 292 ? -10.347 10.275 22.702 1.00 95.12 292 LEU A N 1
ATOM 2409 C CA . LEU A 1 292 ? -9.358 9.727 21.777 1.00 95.12 292 LEU A CA 1
ATOM 2410 C C . LEU A 1 292 ? -7.965 10.166 22.229 1.00 95.12 292 LEU A C 1
ATOM 2412 O O . LEU A 1 292 ? -7.731 11.345 22.494 1.00 95.12 292 LEU A O 1
ATOM 2416 N N . ASP A 1 293 ? -7.048 9.212 22.285 1.00 94.81 293 ASP A N 1
ATOM 2417 C CA . ASP A 1 293 ? -5.619 9.422 22.489 1.00 94.81 293 ASP A CA 1
ATOM 2418 C C . ASP A 1 293 ? -4.858 8.443 21.586 1.00 94.81 293 ASP A C 1
ATOM 2420 O O . ASP A 1 293 ? -5.453 7.516 21.037 1.00 94.81 293 ASP A O 1
ATOM 2424 N N . ILE A 1 294 ? -3.544 8.627 21.455 1.00 93.62 294 ILE A N 1
ATOM 2425 C CA . ILE A 1 294 ? -2.649 7.607 20.902 1.00 93.62 294 ILE A CA 1
ATOM 2426 C C . ILE A 1 294 ? -1.588 7.234 21.937 1.00 93.62 294 ILE A C 1
ATOM 2428 O O . ILE A 1 294 ? -0.952 8.078 22.574 1.00 93.62 294 ILE A O 1
ATOM 2432 N N . GLY A 1 295 ? -1.421 5.936 22.144 1.00 90.81 295 GLY A N 1
ATOM 2433 C CA . GLY A 1 295 ? -0.495 5.361 23.101 1.00 90.81 295 GLY A CA 1
ATOM 2434 C C . GLY A 1 295 ? 0.941 5.382 22.600 1.00 90.81 295 GLY A C 1
ATOM 2435 O O . GLY A 1 295 ? 1.199 5.050 21.452 1.00 90.81 295 GLY A O 1
ATOM 2436 N N . ALA A 1 296 ? 1.892 5.738 23.471 1.00 88.19 296 ALA A N 1
ATOM 2437 C CA . ALA A 1 296 ? 3.332 5.707 23.173 1.00 88.19 296 ALA A CA 1
ATOM 2438 C C . ALA A 1 296 ? 3.752 6.443 21.878 1.00 88.19 296 ALA A C 1
ATOM 2440 O O . ALA A 1 296 ? 4.808 6.144 21.323 1.00 88.19 296 ALA A O 1
ATOM 2441 N N . LYS A 1 297 ? 2.934 7.406 21.417 1.00 90.50 297 LYS A N 1
ATOM 2442 C CA . LYS A 1 297 ? 3.088 8.090 20.123 1.00 90.50 297 LYS A CA 1
ATOM 2443 C C . LYS A 1 297 ? 3.216 7.114 18.941 1.00 90.50 297 LYS A C 1
ATOM 2445 O O . LYS A 1 297 ? 4.024 7.319 18.044 1.00 90.50 297 LYS A O 1
ATOM 2450 N N . GLU A 1 298 ? 2.459 6.024 18.982 1.00 92.69 298 GLU A N 1
ATOM 2451 C CA . GLU A 1 298 ? 2.428 4.995 17.948 1.00 92.69 298 GLU A CA 1
ATOM 2452 C C . GLU A 1 298 ? 1.674 5.510 16.712 1.00 92.69 298 GLU A C 1
ATOM 2454 O O . GLU A 1 298 ? 0.451 5.634 16.741 1.00 92.69 298 GLU A O 1
ATOM 2459 N N . ILE A 1 299 ? 2.386 5.831 15.628 1.00 95.19 299 ILE A N 1
ATOM 2460 C CA . ILE A 1 299 ? 1.779 6.434 14.430 1.00 95.19 299 ILE A CA 1
ATOM 2461 C C . ILE A 1 299 ? 0.779 5.497 13.737 1.00 95.19 299 ILE A C 1
ATOM 2463 O O . ILE A 1 299 ? -0.247 5.963 13.242 1.00 95.19 299 ILE A O 1
ATOM 2467 N N . SER A 1 300 ? 1.001 4.177 13.778 1.00 95.12 300 SER A N 1
ATOM 2468 C CA . SER A 1 300 ? 0.066 3.199 13.204 1.00 95.12 300 SER A CA 1
ATOM 2469 C C . SER A 1 300 ? -1.337 3.304 13.819 1.00 95.12 300 SER A C 1
ATOM 2471 O O . SER A 1 300 ? -2.332 3.164 13.112 1.00 95.12 300 SER A O 1
ATOM 2473 N N . GLN A 1 301 ? -1.445 3.671 15.103 1.00 96.12 301 GLN A N 1
ATOM 2474 C CA . GLN A 1 301 ? -2.731 3.951 15.748 1.00 96.12 301 GLN A CA 1
ATOM 2475 C C . GLN A 1 301 ? -3.452 5.145 15.122 1.00 96.12 301 GLN A C 1
ATOM 2477 O O . GLN A 1 301 ? -4.674 5.112 15.005 1.00 96.12 301 GLN A O 1
ATOM 2482 N N . ALA A 1 302 ? -2.715 6.184 14.722 1.00 97.44 302 ALA A N 1
ATOM 2483 C CA . ALA A 1 302 ? -3.278 7.359 14.073 1.00 97.44 302 ALA A CA 1
ATOM 2484 C C . ALA A 1 302 ? -3.724 7.059 12.636 1.00 97.44 302 ALA A C 1
ATOM 2486 O O . ALA A 1 302 ? -4.778 7.547 12.232 1.00 97.44 302 ALA A O 1
ATOM 2487 N N . PHE A 1 303 ? -2.992 6.214 11.896 1.00 98.00 303 PHE A N 1
ATOM 2488 C CA . PHE A 1 303 ? -3.381 5.774 10.547 1.00 98.00 303 PHE A CA 1
ATOM 2489 C C . PHE A 1 303 ? -4.765 5.126 10.543 1.00 98.00 303 PHE A C 1
ATOM 2491 O O . PHE A 1 303 ? -5.592 5.460 9.698 1.00 98.00 303 PHE A O 1
ATOM 2498 N N . LEU A 1 304 ? -5.049 4.267 11.529 1.00 97.69 304 LEU A N 1
ATOM 2499 C CA . LEU A 1 304 ? -6.365 3.644 11.686 1.00 97.69 304 LEU A CA 1
ATOM 2500 C C . LEU A 1 304 ? -7.486 4.680 11.825 1.00 97.69 304 LEU A C 1
ATOM 2502 O O . LEU A 1 304 ? -8.551 4.504 11.239 1.00 97.69 304 LEU A O 1
ATOM 2506 N N . ILE A 1 305 ? -7.241 5.762 12.570 1.00 97.19 305 ILE A N 1
ATOM 2507 C CA . ILE A 1 305 ? -8.212 6.849 12.742 1.00 97.19 305 ILE A CA 1
ATOM 2508 C C . ILE A 1 305 ? -8.351 7.643 11.446 1.00 97.19 305 ILE A C 1
ATOM 2510 O O . ILE A 1 305 ? -9.465 7.837 10.967 1.00 97.19 305 ILE A O 1
ATOM 2514 N N . ARG A 1 306 ? -7.232 8.064 10.848 1.00 97.44 306 ARG A N 1
ATOM 2515 C CA . ARG A 1 306 ? -7.231 8.885 9.632 1.00 97.44 306 ARG A CA 1
ATOM 2516 C C . ARG A 1 306 ? -7.858 8.166 8.443 1.00 97.44 306 ARG A C 1
ATOM 2518 O O . ARG A 1 306 ? -8.589 8.790 7.685 1.00 97.44 306 ARG A O 1
ATOM 2525 N N . ALA A 1 307 ? -7.666 6.855 8.322 1.00 97.00 307 ALA A N 1
ATOM 2526 C CA . ALA A 1 307 ? -8.292 6.048 7.279 1.00 97.00 307 ALA A CA 1
ATOM 2527 C C . ALA A 1 307 ? -9.826 6.138 7.294 1.00 97.00 307 ALA A C 1
ATOM 2529 O O . ALA A 1 307 ? -10.451 6.096 6.238 1.00 97.00 307 ALA A O 1
ATOM 2530 N N . THR A 1 308 ? -10.445 6.338 8.464 1.00 94.50 308 THR A N 1
ATOM 2531 C CA . THR A 1 308 ? -11.905 6.505 8.549 1.00 94.50 308 THR A CA 1
ATOM 2532 C C . THR A 1 308 ? -12.406 7.777 7.867 1.00 94.50 308 THR A C 1
ATOM 2534 O O . THR A 1 308 ? -13.549 7.797 7.426 1.00 94.50 308 THR A O 1
ATOM 2537 N N . ASP A 1 309 ? -11.567 8.804 7.690 1.00 94.25 309 ASP A N 1
ATOM 2538 C CA . ASP A 1 309 ? -11.955 10.022 6.965 1.00 94.25 309 ASP A CA 1
ATOM 2539 C C . ASP A 1 309 ? -12.201 9.752 5.463 1.00 94.25 309 ASP A C 1
ATOM 2541 O O . ASP A 1 309 ? -12.877 10.536 4.803 1.00 94.25 309 ASP A O 1
ATOM 2545 N N . PHE A 1 310 ? -11.692 8.629 4.940 1.00 94.19 310 PHE A N 1
ATOM 2546 C CA . PHE A 1 310 ? -11.836 8.190 3.545 1.00 94.19 310 PHE A CA 1
ATOM 2547 C C . PHE A 1 310 ? -12.875 7.074 3.366 1.00 94.19 310 PHE A C 1
ATOM 2549 O O . PHE A 1 310 ? -13.090 6.588 2.255 1.00 94.19 310 PHE A O 1
ATOM 2556 N N . LEU A 1 311 ? -13.525 6.644 4.449 1.00 89.06 311 LEU A N 1
ATOM 2557 C CA . LEU A 1 311 ? -14.618 5.682 4.387 1.00 89.06 311 LEU A CA 1
ATOM 2558 C C . LEU A 1 311 ? -15.962 6.411 4.358 1.00 89.06 311 LEU A C 1
ATOM 2560 O O . LEU A 1 311 ? -16.170 7.403 5.052 1.00 89.06 311 LEU A O 1
ATOM 2564 N N . SER A 1 312 ? -16.915 5.874 3.594 1.00 74.06 312 SER A N 1
ATOM 2565 C CA . SER A 1 312 ? -18.297 6.357 3.603 1.00 74.06 312 SER A CA 1
ATOM 2566 C C . SER A 1 312 ? -19.226 5.329 4.250 1.00 74.06 312 SER A C 1
ATOM 2568 O O . SER A 1 312 ? -19.069 4.121 4.070 1.00 74.06 312 SER A O 1
ATOM 2570 N N . ASN A 1 313 ? -20.260 5.796 4.953 1.00 67.62 313 ASN A N 1
ATOM 2571 C CA . ASN A 1 313 ? -21.292 4.903 5.496 1.00 67.62 313 ASN A CA 1
ATOM 2572 C C . ASN A 1 313 ? -22.123 4.218 4.393 1.00 67.62 313 ASN A C 1
ATOM 2574 O O . ASN A 1 313 ? -22.762 3.196 4.642 1.00 67.62 313 ASN A O 1
ATOM 2578 N N . GLU A 1 314 ? -22.116 4.768 3.176 1.00 67.56 314 GLU A N 1
ATOM 2579 C CA . GLU A 1 314 ? -22.917 4.282 2.051 1.00 67.56 314 GLU A CA 1
ATOM 2580 C C . GLU A 1 314 ? -22.321 3.034 1.390 1.00 67.56 314 GLU A C 1
ATOM 2582 O O . GLU A 1 314 ? -23.056 2.105 1.061 1.00 67.56 314 GLU A O 1
ATOM 2587 N N . ASN A 1 315 ? -20.998 2.998 1.193 1.00 68.56 315 ASN A N 1
ATOM 2588 C CA . ASN A 1 315 ? -20.322 1.913 0.473 1.00 68.56 315 ASN A CA 1
ATOM 2589 C C . ASN A 1 315 ? -19.836 0.770 1.380 1.00 68.56 315 ASN A C 1
ATOM 2591 O O . ASN A 1 315 ? -19.401 -0.253 0.863 1.00 68.56 315 ASN A O 1
ATOM 2595 N N . GLN A 1 316 ? -19.944 0.916 2.708 1.00 79.56 316 GLN A N 1
ATOM 2596 C CA . GLN A 1 316 ? -19.456 -0.066 3.690 1.00 79.56 316 GLN A CA 1
ATOM 2597 C C . GLN A 1 316 ? -17.983 -0.452 3.474 1.00 79.56 316 GLN A C 1
ATOM 2599 O O . GLN A 1 316 ? -17.614 -1.611 3.684 1.00 79.56 316 GLN A O 1
ATOM 2604 N N . GLY A 1 317 ? -17.154 0.506 3.045 1.00 92.75 317 GLY A N 1
ATOM 2605 C CA . GLY A 1 317 ? -15.726 0.274 2.850 1.00 92.75 317 GLY A CA 1
ATOM 2606 C C . GLY A 1 317 ? -15.055 -0.225 4.133 1.00 92.75 317 GLY A C 1
ATOM 2607 O O . GLY A 1 317 ? -15.469 0.122 5.246 1.00 92.75 317 GLY A O 1
ATOM 2608 N N . LYS A 1 318 ? -14.029 -1.065 3.978 1.00 95.69 318 LYS A N 1
ATOM 2609 C CA . LYS A 1 318 ? -13.323 -1.693 5.102 1.00 95.69 318 LYS A CA 1
ATOM 2610 C C . LYS A 1 318 ? -11.850 -1.319 5.121 1.00 95.69 318 LYS A C 1
ATOM 2612 O O . LYS A 1 318 ? -11.171 -1.361 4.102 1.00 95.69 318 LYS A O 1
ATOM 2617 N N . CYS A 1 319 ? -11.325 -1.049 6.303 1.00 97.94 319 CYS A N 1
ATOM 2618 C CA . CYS A 1 319 ? -9.894 -0.922 6.523 1.00 97.94 319 CYS A CA 1
ATOM 2619 C C . CYS A 1 319 ? -9.298 -2.277 6.903 1.00 97.94 319 CYS A C 1
ATOM 2621 O O . CYS A 1 319 ? -9.919 -3.047 7.634 1.00 97.94 319 CYS A O 1
ATOM 2623 N N . THR A 1 320 ? -8.085 -2.578 6.446 1.00 98.38 320 THR A N 1
ATOM 2624 C CA . THR A 1 320 ? -7.274 -3.684 6.969 1.00 98.38 320 THR A CA 1
ATOM 2625 C C . THR A 1 320 ? -5.814 -3.280 7.034 1.00 98.38 320 THR A C 1
ATOM 2627 O O . THR A 1 320 ? -5.175 -3.080 6.006 1.00 98.38 320 THR A O 1
ATOM 2630 N N . PHE A 1 321 ? -5.281 -3.195 8.248 1.00 97.88 321 PHE A N 1
ATOM 2631 C CA . PHE A 1 321 ? -3.912 -2.745 8.474 1.00 97.88 321 PHE A CA 1
ATOM 2632 C C . PHE A 1 321 ? -3.089 -3.768 9.232 1.00 97.88 321 PHE A C 1
ATOM 2634 O O . PHE A 1 321 ? -3.594 -4.448 10.130 1.00 97.88 321 PHE A O 1
ATOM 2641 N N . ILE A 1 322 ? -1.801 -3.812 8.901 1.00 95.75 322 ILE A N 1
ATOM 2642 C CA . ILE A 1 322 ? -0.788 -4.467 9.720 1.00 95.75 322 ILE A CA 1
ATOM 2643 C C . ILE A 1 322 ? -0.211 -3.433 10.687 1.00 95.75 322 ILE A C 1
ATOM 2645 O O . ILE A 1 322 ? 0.331 -2.412 10.275 1.00 95.75 322 ILE A O 1
ATOM 2649 N N . ILE A 1 323 ? -0.329 -3.691 11.985 1.00 94.00 323 ILE A N 1
ATOM 2650 C CA . ILE A 1 323 ? 0.136 -2.793 13.046 1.00 94.00 323 ILE A CA 1
ATOM 2651 C C . ILE A 1 323 ? 0.976 -3.553 14.067 1.00 94.00 323 ILE A C 1
ATOM 2653 O O . ILE A 1 323 ? 0.981 -4.782 14.097 1.00 94.00 323 ILE A O 1
ATOM 2657 N N . SER A 1 324 ? 1.645 -2.837 14.969 1.00 91.06 324 SER A N 1
ATOM 2658 C CA . SER A 1 324 ? 2.272 -3.476 16.128 1.00 91.06 324 SER A CA 1
ATOM 2659 C C . SER A 1 324 ? 1.218 -4.095 17.056 1.00 91.06 324 SER A C 1
ATOM 2661 O O . SER A 1 324 ? 0.328 -3.389 17.538 1.00 91.06 324 SER A O 1
ATOM 2663 N N . SER A 1 325 ? 1.363 -5.377 17.424 1.00 90.50 325 SER A N 1
ATOM 2664 C CA . SER A 1 325 ? 0.468 -6.039 18.391 1.00 90.50 325 SER A CA 1
ATOM 2665 C C . SER A 1 325 ? 0.456 -5.339 19.747 1.00 90.50 325 SER A C 1
ATOM 2667 O O . SER A 1 325 ? -0.490 -5.479 20.520 1.00 90.50 325 SER A O 1
ATOM 2669 N N . LYS A 1 326 ? 1.492 -4.549 20.073 1.00 89.00 326 LYS A N 1
ATOM 2670 C CA . LYS A 1 326 ? 1.512 -3.765 21.316 1.00 89.00 326 LYS A CA 1
ATOM 2671 C C . LYS A 1 326 ? 0.315 -2.823 21.425 1.00 89.00 326 LYS A C 1
ATOM 2673 O O . LYS A 1 326 ? -0.062 -2.497 22.550 1.00 89.00 326 LYS A O 1
ATOM 2678 N N . ALA A 1 327 ? -0.295 -2.420 20.310 1.00 90.38 327 ALA A N 1
ATOM 2679 C CA . ALA A 1 327 ? -1.526 -1.639 20.308 1.00 90.38 327 ALA A CA 1
ATOM 2680 C C . ALA A 1 327 ? -2.639 -2.299 21.151 1.00 90.38 327 ALA A C 1
ATOM 2682 O O . ALA A 1 327 ? -3.377 -1.600 21.852 1.00 90.38 327 ALA A O 1
ATOM 2683 N N . PHE A 1 328 ? -2.690 -3.636 21.186 1.00 90.31 328 PHE A N 1
ATOM 2684 C CA . PHE A 1 328 ? -3.694 -4.400 21.928 1.00 90.31 328 PHE A CA 1
ATOM 2685 C C . PHE A 1 328 ? -3.327 -4.668 23.393 1.00 90.31 328 PHE A C 1
ATOM 2687 O O . PHE A 1 328 ? -4.214 -4.748 24.237 1.00 90.31 328 PHE A O 1
ATOM 2694 N N . TYR A 1 329 ? -2.035 -4.723 23.729 1.00 88.25 329 TYR A N 1
ATOM 2695 C CA . TYR A 1 329 ? -1.575 -5.160 25.059 1.00 88.25 329 TYR A CA 1
ATOM 2696 C C . TYR A 1 329 ? -1.004 -4.053 25.944 1.00 88.25 329 TYR A C 1
ATOM 2698 O O . TYR A 1 329 ? -0.841 -4.244 27.148 1.00 88.25 329 TYR A O 1
ATOM 2706 N N . ASN A 1 330 ? -0.659 -2.894 25.381 1.00 88.38 330 ASN A N 1
ATOM 2707 C CA . ASN A 1 330 ? -0.009 -1.842 26.154 1.00 88.38 330 ASN A CA 1
ATOM 2708 C C . ASN A 1 330 ? -0.957 -1.281 27.224 1.00 88.38 330 ASN A C 1
ATOM 2710 O O . ASN A 1 330 ? -2.046 -0.796 26.909 1.00 88.38 330 ASN A O 1
ATOM 2714 N N . THR A 1 331 ? -0.540 -1.340 28.487 1.00 90.81 331 THR A N 1
ATOM 2715 C CA . THR A 1 331 ? -1.375 -1.014 29.650 1.00 90.81 331 THR A CA 1
ATOM 2716 C C . THR A 1 331 ? -1.381 0.469 30.001 1.00 90.81 331 THR A C 1
ATOM 2718 O O . THR A 1 331 ? -2.129 0.862 30.892 1.00 90.81 331 THR A O 1
ATOM 2721 N N . ASN A 1 332 ? -0.605 1.319 29.319 1.00 92.69 332 ASN A N 1
ATOM 2722 C CA . ASN A 1 332 ? -0.659 2.755 29.589 1.00 92.69 332 ASN A CA 1
ATOM 2723 C C . ASN A 1 332 ? -2.041 3.347 29.254 1.00 92.69 332 ASN A C 1
ATOM 2725 O O . ASN A 1 332 ? -2.711 2.914 28.313 1.00 92.69 332 ASN A O 1
ATOM 2729 N N . ARG A 1 333 ? -2.438 4.378 30.010 1.00 94.38 333 ARG A N 1
ATOM 2730 C CA . ARG A 1 333 ? -3.763 5.010 29.913 1.00 94.38 333 ARG A CA 1
ATOM 2731 C C . ARG A 1 333 ? -4.096 5.499 28.501 1.00 94.38 333 ARG A C 1
ATOM 2733 O O . ARG A 1 333 ? -5.202 5.277 28.037 1.00 94.38 333 ARG A O 1
ATOM 2740 N N . LEU A 1 334 ? -3.138 6.100 27.795 1.00 94.88 334 LEU A N 1
ATOM 2741 C CA . LEU A 1 334 ? -3.359 6.605 26.434 1.00 94.88 334 LEU A CA 1
ATOM 2742 C C . LEU A 1 334 ? -3.681 5.473 25.442 1.00 94.88 334 LEU A C 1
ATOM 2744 O O . LEU A 1 334 ? -4.544 5.627 24.588 1.00 94.88 334 LEU A O 1
ATOM 2748 N N . SER A 1 335 ? -3.041 4.309 25.593 1.00 94.12 335 SER A N 1
ATOM 2749 C CA . SER A 1 335 ? -3.324 3.121 24.772 1.00 94.12 335 SER A CA 1
ATOM 2750 C C . SER A 1 335 ? -4.677 2.501 25.115 1.00 94.12 335 SER A C 1
ATOM 2752 O O . SER A 1 335 ? -5.358 1.999 24.228 1.00 94.12 335 SER A O 1
ATOM 2754 N N . GLN A 1 336 ? -5.072 2.532 26.393 1.00 95.00 336 GLN A N 1
ATOM 2755 C CA . GLN A 1 336 ? -6.408 2.101 26.812 1.00 95.00 336 GLN A CA 1
ATOM 2756 C C . GLN A 1 336 ? -7.480 2.992 26.182 1.00 95.00 336 GLN A C 1
ATOM 2758 O O . GLN A 1 336 ? -8.389 2.471 25.552 1.00 95.00 336 GLN A O 1
ATOM 2763 N N . ASN A 1 337 ? -7.314 4.315 26.255 1.00 95.19 337 ASN A N 1
ATOM 2764 C CA . ASN A 1 337 ? -8.234 5.277 25.648 1.00 95.19 337 ASN A CA 1
ATOM 2765 C C . ASN A 1 337 ? -8.370 5.064 24.134 1.00 95.19 337 ASN A C 1
ATOM 2767 O O . ASN A 1 337 ? -9.480 5.095 23.611 1.00 95.19 337 ASN A O 1
ATOM 2771 N N . TRP A 1 338 ? -7.261 4.798 23.434 1.00 96.25 338 TRP A N 1
ATOM 2772 C CA . TRP A 1 338 ? -7.292 4.451 22.011 1.00 96.25 338 TRP A CA 1
ATOM 2773 C C . TRP A 1 338 ? -8.109 3.180 21.734 1.00 96.25 338 TRP A C 1
ATOM 2775 O O . TRP A 1 338 ? -8.962 3.175 20.850 1.00 96.25 338 TRP A O 1
ATOM 2785 N N . ARG A 1 339 ? -7.905 2.107 22.513 1.00 95.31 339 ARG A N 1
ATOM 2786 C CA . ARG A 1 339 ? -8.688 0.867 22.363 1.00 95.31 339 ARG A CA 1
ATOM 2787 C C . ARG A 1 339 ? -10.166 1.079 22.669 1.00 95.31 339 ARG A C 1
ATOM 2789 O O . ARG A 1 339 ? -11.002 0.595 21.919 1.00 95.31 339 ARG A O 1
ATOM 2796 N N . THR A 1 340 ? -10.487 1.824 23.726 1.00 94.69 340 THR A N 1
ATOM 2797 C CA . THR A 1 340 ? -11.868 2.192 24.061 1.00 94.69 340 THR A CA 1
ATOM 2798 C C . THR A 1 340 ? -12.511 2.991 22.930 1.00 94.69 340 THR A C 1
ATOM 2800 O O . THR A 1 340 ? -13.657 2.727 22.579 1.00 94.69 340 THR A O 1
ATOM 2803 N N . TYR A 1 341 ? -11.777 3.919 22.306 1.00 95.12 341 TYR A N 1
ATOM 2804 C CA . TYR A 1 341 ? -12.262 4.616 21.119 1.00 95.12 341 TYR A CA 1
ATOM 2805 C C . TYR A 1 341 ? -12.586 3.636 19.987 1.00 95.12 341 TYR A C 1
ATOM 2807 O O . TYR A 1 341 ? -13.699 3.681 19.468 1.00 95.12 341 TYR A O 1
ATOM 2815 N N . LEU A 1 342 ? -11.656 2.742 19.625 1.00 94.94 342 LEU A N 1
ATOM 2816 C CA . LEU A 1 342 ? -11.889 1.765 18.557 1.00 94.94 342 LEU A CA 1
ATOM 2817 C C . LEU A 1 342 ? -13.127 0.904 18.829 1.00 94.94 342 LEU A C 1
ATOM 2819 O O . LEU A 1 342 ? -13.993 0.812 17.965 1.00 94.94 342 LEU A O 1
ATOM 2823 N N . LEU A 1 343 ? -13.222 0.321 20.029 1.00 94.56 343 LEU A N 1
ATOM 2824 C CA . LEU A 1 343 ? -14.314 -0.579 20.411 1.00 94.56 343 LEU A CA 1
ATOM 2825 C C . LEU A 1 343 ? -15.678 0.122 20.422 1.00 94.56 343 LEU A C 1
ATOM 2827 O O . LEU A 1 343 ? -16.671 -0.491 20.052 1.00 94.56 343 LEU A O 1
ATOM 2831 N N . ASN A 1 344 ? -15.730 1.409 20.774 1.00 92.94 344 ASN A N 1
ATOM 2832 C CA . ASN A 1 344 ? -16.996 2.138 20.908 1.00 92.94 344 ASN A CA 1
ATOM 2833 C C . ASN A 1 344 ? -17.427 2.905 19.646 1.00 92.94 344 ASN A C 1
ATOM 2835 O O . ASN A 1 344 ? -18.528 3.459 19.616 1.00 92.94 344 ASN A O 1
ATOM 2839 N N . ASN A 1 345 ? -16.565 3.009 18.627 1.00 91.88 345 ASN A N 1
ATOM 2840 C CA . ASN A 1 345 ? -16.830 3.849 17.449 1.00 91.88 345 ASN A CA 1
ATOM 2841 C C . ASN A 1 345 ? -16.688 3.117 16.111 1.00 91.88 345 ASN A C 1
ATOM 2843 O O . ASN A 1 345 ? -17.227 3.586 15.109 1.00 91.88 345 ASN A O 1
ATOM 2847 N N . LEU A 1 346 ? -15.979 1.990 16.070 1.00 94.38 346 LEU A N 1
ATOM 2848 C CA . LEU A 1 346 ? -15.739 1.222 14.851 1.00 94.38 346 LEU A CA 1
ATOM 2849 C C . LEU A 1 346 ? -16.246 -0.201 15.034 1.00 94.38 346 LEU A C 1
ATOM 2851 O O . LEU A 1 346 ? -16.251 -0.717 16.141 1.00 94.38 346 LEU A O 1
ATOM 2855 N N . VAL A 1 347 ? -16.637 -0.857 13.949 1.00 95.81 347 VAL A N 1
ATOM 2856 C CA . VAL A 1 347 ? -16.979 -2.285 13.967 1.00 95.81 347 VAL A CA 1
ATOM 2857 C C . VAL A 1 347 ? -15.725 -3.059 13.597 1.00 95.81 347 VAL A C 1
ATOM 2859 O O . VAL A 1 347 ? -15.226 -2.912 12.478 1.00 95.81 347 VAL A O 1
ATOM 2862 N N . ILE A 1 348 ? -15.194 -3.843 14.535 1.00 96.75 348 ILE A N 1
ATOM 2863 C CA . ILE A 1 348 ? -13.986 -4.641 14.321 1.00 96.75 348 ILE A CA 1
ATOM 2864 C C . ILE A 1 348 ? -14.411 -6.015 13.808 1.00 96.75 348 ILE A C 1
ATOM 2866 O O . ILE A 1 348 ? -14.979 -6.814 14.545 1.00 96.75 348 ILE A O 1
ATOM 2870 N N . ASP A 1 349 ? -14.121 -6.306 12.543 1.00 95.38 349 ASP A N 1
ATOM 2871 C CA . ASP A 1 349 ? -14.480 -7.591 11.940 1.00 95.38 349 ASP A CA 1
ATOM 2872 C C . ASP A 1 349 ? -13.538 -8.704 12.427 1.00 95.38 349 ASP A C 1
ATOM 2874 O O . ASP A 1 349 ? -13.961 -9.816 12.741 1.00 95.38 349 ASP A O 1
ATOM 2878 N N . GLN A 1 350 ? -12.230 -8.420 12.454 1.00 96.50 350 GLN A N 1
ATOM 2879 C CA . GLN A 1 350 ? -11.217 -9.441 12.695 1.00 96.50 350 GLN A CA 1
ATOM 2880 C C . GLN A 1 350 ? -9.930 -8.857 13.277 1.00 96.50 350 GLN A C 1
ATOM 2882 O O . GLN A 1 350 ? -9.453 -7.813 12.830 1.00 96.50 350 GLN A O 1
ATOM 2887 N N . ILE A 1 351 ? -9.329 -9.586 14.218 1.00 96.44 351 ILE A N 1
ATOM 2888 C CA . ILE A 1 351 ? -7.966 -9.354 14.706 1.00 96.44 351 ILE A CA 1
ATOM 2889 C C . ILE A 1 351 ? -7.168 -10.643 14.530 1.00 96.44 351 ILE A C 1
ATOM 2891 O O . ILE A 1 351 ? -7.590 -11.710 14.969 1.00 96.44 351 ILE A O 1
ATOM 2895 N N . ILE A 1 352 ? -6.001 -10.545 13.908 1.00 94.12 352 ILE A N 1
ATOM 2896 C CA . ILE A 1 352 ? -5.060 -11.651 13.752 1.00 94.12 352 ILE A CA 1
ATOM 2897 C C . ILE A 1 352 ? -3.796 -11.318 14.511 1.00 94.12 352 ILE A C 1
ATOM 2899 O O . ILE A 1 352 ? -3.104 -10.356 14.189 1.00 94.12 352 ILE A O 1
ATOM 2903 N N . GLU A 1 353 ? -3.472 -12.154 15.480 1.00 91.44 353 GLU A N 1
ATOM 2904 C CA . GLU A 1 353 ? -2.321 -11.985 16.340 1.00 91.44 353 GLU A CA 1
ATOM 2905 C C . GLU A 1 353 ? -1.137 -12.812 15.820 1.00 91.44 353 GLU A C 1
ATOM 2907 O O . GLU A 1 353 ? -1.201 -14.045 15.752 1.00 91.44 353 GLU A O 1
ATOM 2912 N N . LEU A 1 354 ? -0.046 -12.126 15.452 1.00 87.50 354 LEU A N 1
ATOM 2913 C CA . LEU A 1 354 ? 1.180 -12.741 14.929 1.00 87.50 354 LEU A CA 1
ATOM 2914 C C . LEU A 1 354 ? 2.311 -12.779 15.972 1.00 87.50 354 LEU A C 1
ATOM 2916 O O . LEU A 1 354 ? 3.414 -13.243 15.683 1.00 87.50 354 LEU A O 1
ATOM 2920 N N . SER A 1 355 ? 2.093 -12.334 17.211 1.00 82.12 355 SER A N 1
ATOM 2921 C CA . SER A 1 355 ? 3.081 -12.507 18.284 1.00 82.12 355 SER A CA 1
ATOM 2922 C C . SER A 1 355 ? 3.492 -13.961 18.556 1.00 82.12 355 SER A C 1
ATOM 2924 O O . SER A 1 355 ? 4.681 -14.151 18.819 1.00 82.12 355 SER A O 1
ATOM 2926 N N . PRO A 1 356 ? 2.638 -15.003 18.440 1.00 78.62 356 PRO A N 1
ATOM 2927 C CA . PRO A 1 356 ? 3.073 -16.371 18.720 1.00 78.62 356 PRO A CA 1
ATOM 2928 C C . PRO A 1 356 ? 3.991 -16.942 17.631 1.00 78.62 356 PRO A C 1
ATOM 2930 O O . PRO A 1 356 ? 4.747 -17.875 17.894 1.00 78.62 356 PRO A O 1
ATOM 2933 N N . VAL A 1 357 ? 3.961 -16.380 16.417 1.00 74.00 357 VAL A N 1
ATOM 2934 C CA . VAL A 1 357 ? 4.871 -16.754 15.319 1.00 74.00 357 VAL A CA 1
ATOM 2935 C C . VAL A 1 357 ? 6.165 -15.942 15.319 1.00 74.00 357 VAL A C 1
ATOM 2937 O O . VAL A 1 357 ? 7.081 -16.247 14.555 1.00 74.00 357 VAL A O 1
ATOM 2940 N N . ASN A 1 358 ? 6.289 -14.940 16.194 1.00 70.44 358 ASN A N 1
ATOM 2941 C CA . ASN A 1 358 ? 7.536 -14.209 16.374 1.00 70.44 358 ASN A CA 1
ATOM 2942 C C . ASN A 1 358 ? 8.534 -15.043 17.167 1.00 70.44 358 ASN A C 1
ATOM 2944 O O . ASN A 1 358 ? 8.530 -15.113 18.396 1.00 70.44 358 ASN A O 1
ATOM 2948 N N . ASN A 1 359 ? 9.413 -15.690 16.417 1.00 55.38 359 ASN A N 1
ATOM 2949 C CA . ASN A 1 359 ? 10.114 -16.874 16.861 1.00 55.38 359 ASN A CA 1
ATOM 2950 C C . ASN A 1 359 ? 11.410 -16.584 17.636 1.00 55.38 359 ASN A C 1
ATOM 2952 O O . ASN A 1 359 ? 12.438 -17.212 17.392 1.00 55.38 359 ASN A O 1
ATOM 2956 N N . LYS A 1 360 ? 11.375 -15.677 18.623 1.00 52.09 360 LYS A N 1
ATOM 2957 C CA . LYS A 1 360 ? 12.536 -15.477 19.512 1.00 52.09 360 LYS A CA 1
ATOM 2958 C C . LYS A 1 360 ? 12.888 -16.735 20.315 1.00 52.09 360 LYS A C 1
ATOM 2960 O O . LYS A 1 360 ? 14.040 -16.903 20.691 1.00 52.09 360 LYS A O 1
ATOM 2965 N N . ILE A 1 361 ? 11.919 -17.621 20.559 1.00 43.50 361 ILE A N 1
ATOM 2966 C CA . ILE A 1 361 ? 12.087 -18.811 21.408 1.00 43.50 361 ILE A CA 1
ATOM 2967 C C . ILE A 1 361 ? 12.880 -19.928 20.697 1.00 43.50 361 ILE A C 1
ATOM 2969 O O . ILE A 1 361 ? 13.590 -20.668 21.369 1.00 43.50 361 ILE A O 1
ATOM 2973 N N . ALA A 1 362 ? 12.848 -20.021 19.358 1.00 40.78 362 ALA A N 1
ATOM 2974 C CA . ALA A 1 362 ? 13.605 -21.024 18.588 1.00 40.78 362 ALA A CA 1
ATOM 2975 C C . ALA A 1 362 ? 14.719 -20.428 17.698 1.00 40.78 362 ALA A C 1
ATOM 2977 O O . ALA A 1 362 ? 15.133 -21.052 16.720 1.00 40.78 362 ALA A O 1
ATOM 2978 N N . GLY A 1 363 ? 15.193 -19.212 18.002 1.00 41.09 363 GLY A N 1
ATOM 2979 C CA . GLY A 1 363 ? 16.259 -18.545 17.238 1.00 41.09 363 GLY A CA 1
ATOM 2980 C C . GLY A 1 363 ? 15.845 -18.079 15.834 1.00 41.09 363 GLY A C 1
ATOM 2981 O O . GLY A 1 363 ? 16.696 -17.955 14.955 1.00 41.09 363 GLY A O 1
ATOM 2982 N N . GLY A 1 364 ? 14.548 -17.864 15.596 1.00 46.91 364 GLY A N 1
ATOM 2983 C CA . GLY A 1 364 ? 14.015 -17.345 14.337 1.00 46.91 364 GLY A CA 1
ATOM 2984 C C . GLY A 1 364 ? 13.792 -15.829 14.353 1.00 46.91 364 GLY A C 1
ATOM 2985 O O . GLY A 1 364 ? 13.574 -15.218 15.400 1.00 46.91 364 GLY A O 1
ATOM 2986 N N . ASN A 1 365 ? 13.821 -15.229 13.163 1.00 54.31 365 ASN A N 1
ATOM 2987 C CA . ASN A 1 365 ? 13.526 -13.811 12.962 1.00 54.31 365 ASN A CA 1
ATOM 2988 C C . ASN A 1 365 ? 12.028 -13.523 13.170 1.00 54.31 365 ASN A C 1
ATOM 2990 O O . ASN A 1 365 ? 11.181 -14.418 13.098 1.00 54.31 365 ASN A O 1
ATOM 2994 N N . HIS A 1 366 ? 11.708 -12.257 13.436 1.00 65.06 366 HIS A N 1
ATOM 2995 C CA . HIS A 1 366 ? 10.335 -11.759 13.424 1.00 65.06 366 HIS A CA 1
ATOM 2996 C C . HIS A 1 366 ? 9.675 -11.999 12.048 1.00 65.06 366 HIS A C 1
ATOM 2998 O O . HIS A 1 366 ? 10.373 -12.164 11.047 1.00 65.06 366 HIS A O 1
ATOM 3004 N N . VAL A 1 367 ? 8.334 -12.005 11.989 1.00 72.19 367 VAL A N 1
ATOM 3005 C CA . VAL A 1 367 ? 7.559 -12.059 10.723 1.00 72.19 367 VAL A CA 1
ATOM 3006 C C . VAL A 1 367 ? 8.074 -11.024 9.717 1.00 72.19 367 VAL A C 1
ATOM 3008 O O . VAL A 1 367 ? 8.187 -11.309 8.529 1.00 72.19 367 VAL A O 1
ATOM 3011 N N . PHE A 1 368 ? 8.441 -9.855 10.237 1.00 74.50 368 PHE A N 1
ATOM 3012 C CA . PHE A 1 368 ? 9.156 -8.803 9.535 1.00 74.50 368 PHE A CA 1
ATOM 3013 C C . PHE A 1 368 ? 10.639 -8.878 9.885 1.00 74.50 368 PHE A C 1
ATOM 3015 O O . PHE A 1 368 ? 11.010 -8.810 11.058 1.00 74.50 368 PHE A O 1
ATOM 3022 N N . GLU A 1 369 ? 11.496 -9.013 8.881 1.00 67.94 369 GLU A N 1
ATOM 3023 C CA . GLU A 1 369 ? 12.939 -9.063 9.094 1.00 67.94 369 GLU A CA 1
ATOM 3024 C C . GLU A 1 369 ? 13.439 -7.752 9.731 1.00 67.94 369 GLU A C 1
ATOM 3026 O O . GLU A 1 369 ? 13.057 -6.659 9.322 1.00 67.94 369 GLU A O 1
ATOM 3031 N N . GLY A 1 370 ? 14.235 -7.849 10.801 1.00 65.19 370 GLY A N 1
ATOM 3032 C CA . GLY A 1 370 ? 14.748 -6.682 11.536 1.00 65.19 370 GLY A CA 1
ATOM 3033 C C . GLY A 1 370 ? 13.739 -5.951 12.439 1.00 65.19 370 GLY A C 1
ATOM 3034 O O . GLY A 1 370 ? 14.137 -5.059 13.194 1.00 65.19 370 GLY A O 1
ATOM 3035 N N . ALA A 1 371 ? 12.453 -6.316 12.434 1.00 69.38 371 ALA A N 1
ATOM 3036 C CA . ALA A 1 371 ? 11.485 -5.722 13.354 1.00 69.38 371 ALA A CA 1
ATOM 3037 C C . ALA A 1 371 ? 11.787 -6.115 14.806 1.00 69.38 371 ALA A C 1
ATOM 3039 O O . ALA A 1 371 ? 12.230 -7.222 15.081 1.00 69.38 371 ALA A O 1
ATOM 3040 N N . ARG A 1 372 ? 11.530 -5.217 15.767 1.00 71.06 372 ARG A N 1
ATOM 3041 C CA . ARG A 1 372 ? 11.687 -5.513 17.211 1.00 71.06 372 ARG A CA 1
ATOM 3042 C C . ARG A 1 372 ? 10.376 -5.906 17.893 1.00 71.06 372 ARG A C 1
ATOM 3044 O O . ARG A 1 372 ? 10.393 -6.387 19.028 1.00 71.06 372 ARG A O 1
ATOM 3051 N N . GLN A 1 373 ? 9.243 -5.644 17.243 1.00 77.31 373 GLN A N 1
ATOM 3052 C CA . GLN A 1 373 ? 7.903 -5.766 17.817 1.00 77.31 373 GLN A CA 1
ATOM 3053 C C . GLN A 1 373 ? 7.072 -6.817 17.069 1.00 77.31 373 GLN A C 1
ATOM 3055 O O . GLN A 1 373 ? 7.307 -7.049 15.883 1.00 77.31 373 GLN A O 1
ATOM 3060 N N . PRO A 1 374 ? 6.125 -7.483 17.751 1.00 84.94 374 PRO A N 1
ATOM 3061 C CA . PRO A 1 374 ? 5.122 -8.299 17.086 1.00 84.94 374 PRO A CA 1
ATOM 3062 C C . PRO A 1 374 ? 4.111 -7.499 16.300 1.00 84.94 374 PRO A C 1
ATOM 3064 O O . PRO A 1 374 ? 3.865 -6.339 16.610 1.00 84.94 374 PRO A O 1
ATOM 3067 N N . ALA A 1 375 ? 3.594 -8.155 15.266 1.00 89.69 375 ALA A N 1
ATOM 3068 C CA . ALA A 1 375 ? 2.626 -7.618 14.337 1.00 89.69 375 ALA A CA 1
ATOM 3069 C C . ALA A 1 375 ? 1.251 -8.226 14.608 1.00 89.69 375 ALA A C 1
ATOM 3071 O O . ALA A 1 375 ? 1.131 -9.385 15.007 1.00 89.69 375 ALA A O 1
ATOM 3072 N N . ALA A 1 376 ? 0.221 -7.456 14.320 1.00 93.56 376 ALA A N 1
ATOM 3073 C CA . ALA A 1 376 ? -1.148 -7.909 14.282 1.00 93.56 376 ALA A CA 1
ATOM 3074 C C . ALA A 1 376 ? -1.829 -7.319 13.049 1.00 93.56 376 ALA A C 1
ATOM 3076 O O . ALA A 1 376 ? -1.450 -6.249 12.574 1.00 93.56 376 ALA A O 1
ATOM 3077 N N . ILE A 1 377 ? -2.830 -8.019 12.531 1.00 96.12 377 ILE A N 1
ATOM 3078 C CA . ILE A 1 377 ? -3.661 -7.540 11.426 1.00 96.12 377 ILE A CA 1
ATOM 3079 C C . ILE A 1 377 ? -5.031 -7.220 11.995 1.00 96.12 377 ILE A C 1
ATOM 3081 O O . ILE A 1 377 ? -5.622 -8.065 12.663 1.00 96.12 377 ILE A O 1
ATOM 3085 N N . ILE A 1 378 ? -5.537 -6.023 11.734 1.00 97.75 378 ILE A N 1
ATOM 3086 C CA . ILE A 1 378 ? -6.866 -5.600 12.175 1.00 97.75 378 ILE A CA 1
ATOM 3087 C C . ILE A 1 378 ? -7.706 -5.169 10.982 1.00 97.75 378 ILE A C 1
ATOM 3089 O O . ILE A 1 378 ? -7.294 -4.303 10.211 1.00 97.75 378 ILE A O 1
ATOM 3093 N N . SER A 1 379 ? -8.889 -5.767 10.864 1.00 97.75 379 SER A N 1
ATOM 3094 C CA . SER A 1 379 ? -9.916 -5.407 9.890 1.00 97.75 379 SER A CA 1
ATOM 3095 C C . SER A 1 379 ? -11.098 -4.742 10.585 1.00 97.75 379 SER A C 1
ATOM 3097 O O . SER A 1 379 ? -11.603 -5.264 11.580 1.00 97.75 379 SER A O 1
ATOM 3099 N N . PHE A 1 380 ? -11.546 -3.598 10.072 1.00 96.50 380 PHE A N 1
ATOM 3100 C CA . PHE A 1 380 ? -12.647 -2.836 10.664 1.00 96.50 380 PHE A CA 1
ATOM 3101 C C . PHE A 1 380 ? -13.357 -1.939 9.644 1.00 96.50 380 PHE A C 1
ATOM 3103 O O . PHE A 1 380 ? -12.858 -1.699 8.546 1.00 96.50 380 PHE A O 1
ATOM 3110 N N . LYS A 1 381 ? -14.512 -1.401 10.033 1.00 95.12 381 LYS A N 1
ATOM 3111 C CA . LYS A 1 381 ? -15.289 -0.407 9.276 1.00 95.12 381 LYS A CA 1
ATOM 3112 C C . LYS A 1 381 ? -15.930 0.616 10.212 1.00 95.12 381 LYS A C 1
ATOM 3114 O O . LYS A 1 381 ? -15.975 0.417 11.427 1.00 95.12 381 LYS A O 1
ATOM 3119 N N . ILE A 1 382 ? -16.454 1.700 9.644 1.00 92.50 382 ILE A N 1
ATOM 3120 C CA . ILE A 1 382 ? -17.271 2.657 10.399 1.00 92.50 382 ILE A CA 1
ATOM 3121 C C . ILE A 1 382 ? -18.592 1.990 10.795 1.00 92.50 382 ILE A C 1
ATOM 3123 O O . ILE A 1 382 ? -19.234 1.329 9.977 1.00 92.50 382 ILE A O 1
ATOM 3127 N N . ALA A 1 383 ? -18.992 2.170 12.053 1.00 89.81 383 ALA A N 1
ATOM 3128 C CA . ALA A 1 383 ? -20.285 1.717 12.539 1.00 89.81 383 ALA A CA 1
ATOM 3129 C C . ALA A 1 383 ? -21.418 2.566 11.951 1.00 89.81 383 ALA A C 1
ATOM 3131 O O . ALA A 1 383 ? -21.397 3.795 12.036 1.00 89.81 383 ALA A O 1
ATOM 3132 N N . LYS A 1 384 ? -22.463 1.923 11.422 1.00 88.31 384 LYS A N 1
ATOM 3133 C CA . LYS A 1 384 ? -23.675 2.629 10.976 1.00 88.31 384 LYS A CA 1
ATOM 3134 C C . LYS A 1 384 ? -24.464 3.189 12.153 1.00 88.31 384 LYS A C 1
ATOM 3136 O O . LYS A 1 384 ? -25.148 4.201 12.024 1.00 88.31 384 LYS A O 1
ATOM 3141 N N . ASN A 1 385 ? -24.429 2.480 13.276 1.00 88.31 385 ASN A N 1
ATOM 3142 C CA . ASN A 1 385 ? -25.079 2.838 14.529 1.00 88.31 385 ASN A CA 1
ATOM 3143 C C . ASN A 1 385 ? -24.476 2.017 15.681 1.00 88.31 385 ASN A C 1
ATOM 3145 O O . ASN A 1 385 ? -23.781 1.029 15.457 1.00 88.31 385 ASN A O 1
ATOM 3149 N N . GLN A 1 386 ? -24.787 2.406 16.918 1.00 89.06 386 GLN A N 1
ATOM 3150 C CA . GLN A 1 386 ? -24.294 1.726 18.122 1.00 89.06 386 GLN A CA 1
ATOM 3151 C C . GLN A 1 386 ? -24.790 0.275 18.247 1.00 89.06 386 GLN A C 1
ATOM 3153 O O . GLN A 1 386 ? -24.076 -0.578 18.760 1.00 89.06 386 GLN A O 1
ATOM 3158 N N . ASN A 1 387 ? -25.976 -0.051 17.724 1.00 91.75 387 ASN A N 1
ATOM 3159 C CA . ASN A 1 387 ? -26.487 -1.423 17.768 1.00 91.75 387 ASN A CA 1
ATOM 3160 C C . ASN A 1 387 ? -25.640 -2.391 16.924 1.00 91.75 387 ASN A C 1
ATOM 3162 O O . ASN A 1 387 ? -25.493 -3.554 17.294 1.00 91.75 387 ASN A O 1
ATOM 3166 N N . GLU A 1 388 ? -25.056 -1.921 15.816 1.00 92.12 388 GLU A N 1
ATOM 3167 C CA . GLU A 1 388 ? -24.107 -2.715 15.027 1.00 92.12 388 GLU A CA 1
ATOM 3168 C C . GLU A 1 388 ? -22.879 -3.094 15.861 1.00 92.12 388 GLU A C 1
ATOM 3170 O O . GLU A 1 388 ? -22.439 -4.228 15.770 1.00 92.12 388 GLU A O 1
ATOM 3175 N N . ILE A 1 389 ? -22.382 -2.194 16.716 1.00 92.88 389 ILE A N 1
ATOM 3176 C CA . ILE A 1 389 ? -21.258 -2.468 17.625 1.00 92.88 389 ILE A CA 1
ATOM 3177 C C . ILE A 1 389 ? -21.664 -3.474 18.707 1.00 92.88 389 ILE A C 1
ATOM 3179 O O . ILE A 1 389 ? -20.997 -4.491 18.864 1.00 92.88 389 ILE A O 1
ATOM 3183 N N . HIS A 1 390 ? -22.777 -3.237 19.410 1.00 91.12 390 HIS A N 1
ATOM 3184 C CA . HIS A 1 390 ? -23.226 -4.101 20.513 1.00 91.12 390 HIS A CA 1
ATOM 3185 C C . HIS A 1 390 ? -23.524 -5.542 20.088 1.00 91.12 390 HIS A C 1
ATOM 3187 O O . HIS A 1 390 ? -23.382 -6.471 20.876 1.00 91.12 390 HIS A O 1
ATOM 3193 N N . THR A 1 391 ? -23.966 -5.733 18.845 1.00 93.12 391 THR A N 1
ATOM 3194 C CA . THR A 1 391 ? -24.270 -7.063 18.300 1.00 93.12 391 THR A CA 1
ATOM 3195 C C . THR A 1 391 ? -23.102 -7.671 17.524 1.00 93.12 391 THR A C 1
ATOM 3197 O O . THR A 1 391 ? -23.215 -8.804 17.052 1.00 93.12 391 THR A O 1
ATOM 3200 N N . ASN A 1 392 ? -21.983 -6.949 17.386 1.00 95.94 392 ASN A N 1
ATOM 3201 C CA . ASN A 1 392 ? -20.832 -7.424 16.635 1.00 95.94 392 ASN A CA 1
ATOM 3202 C C . ASN A 1 392 ? -20.071 -8.520 17.392 1.00 95.94 392 ASN A C 1
ATOM 3204 O O . ASN A 1 392 ? -19.867 -8.450 18.606 1.00 95.94 392 ASN A O 1
ATOM 3208 N N . SER A 1 393 ? -19.582 -9.497 16.629 1.00 95.94 393 SER A N 1
ATOM 3209 C CA . SER A 1 393 ? -18.621 -10.493 17.090 1.00 95.94 393 SER A CA 1
ATOM 3210 C C . SER A 1 393 ? -17.292 -10.256 16.390 1.00 95.94 393 SER A C 1
ATOM 3212 O O . SER A 1 393 ? -17.211 -10.283 15.163 1.00 95.94 393 SER A O 1
ATOM 3214 N N . ILE A 1 394 ? -16.251 -10.024 17.180 1.00 96.50 394 ILE A N 1
ATOM 3215 C CA . ILE A 1 394 ? -14.878 -9.899 16.717 1.00 96.50 394 ILE A CA 1
ATOM 3216 C C . ILE A 1 394 ? -14.307 -11.299 16.537 1.00 96.50 394 ILE A C 1
ATOM 3218 O O . ILE A 1 394 ? -14.137 -12.048 17.507 1.00 96.50 394 ILE A O 1
ATOM 3222 N N . ARG A 1 395 ? -13.898 -11.613 15.308 1.00 96.19 395 ARG A N 1
ATOM 3223 C CA . ARG A 1 395 ? -13.135 -12.825 15.026 1.00 96.19 395 ARG A CA 1
ATOM 3224 C C . ARG A 1 395 ? -11.671 -12.622 15.411 1.00 96.19 395 ARG A C 1
ATOM 3226 O O . ARG A 1 395 ? -10.901 -11.999 14.685 1.00 96.19 395 ARG A O 1
ATOM 3233 N N . HIS A 1 396 ? -11.257 -13.152 16.553 1.00 95.31 396 HIS A N 1
ATOM 3234 C CA . HIS A 1 396 ? -9.870 -13.116 17.010 1.00 95.31 396 HIS A CA 1
ATOM 3235 C C . HIS A 1 396 ? -9.137 -14.416 16.654 1.00 95.31 396 HIS A C 1
ATOM 3237 O O . HIS A 1 396 ? -9.535 -15.501 17.079 1.00 95.31 396 HIS A O 1
ATOM 3243 N N . ILE A 1 397 ? -8.033 -14.320 15.913 1.00 93.19 397 ILE A N 1
ATOM 3244 C CA . ILE A 1 397 ? -7.247 -15.464 15.435 1.00 93.19 397 ILE A CA 1
ATOM 3245 C C . ILE A 1 397 ? -5.828 -15.374 15.988 1.00 93.19 397 ILE A C 1
ATOM 3247 O O . ILE A 1 397 ? -5.120 -14.410 15.718 1.00 93.19 397 ILE A O 1
ATOM 3251 N N . SER A 1 398 ? -5.382 -16.390 16.723 1.00 89.69 398 SER A N 1
ATOM 3252 C CA . SER A 1 398 ? -3.998 -16.472 17.212 1.00 89.69 398 SER A CA 1
ATOM 3253 C C . SER A 1 398 ? -3.190 -17.439 16.354 1.00 89.69 398 SER A C 1
ATOM 3255 O O . SER A 1 398 ? -3.404 -18.649 16.407 1.00 89.69 398 SER A O 1
ATOM 3257 N N . ILE A 1 399 ? -2.281 -16.924 15.523 1.00 83.12 399 ILE A N 1
ATOM 3258 C CA . ILE A 1 399 ? -1.568 -17.769 14.561 1.00 83.12 399 ILE A CA 1
ATOM 3259 C C . ILE A 1 399 ? -0.472 -18.580 15.251 1.00 83.12 399 ILE A C 1
ATOM 3261 O O . ILE A 1 399 ? 0.286 -18.053 16.063 1.00 83.12 399 ILE A O 1
ATOM 3265 N N . LYS A 1 400 ? -0.332 -19.855 14.865 1.00 76.56 400 LYS A N 1
ATOM 3266 C CA . LYS A 1 400 ? 0.769 -20.724 15.294 1.00 76.56 400 LYS A CA 1
ATOM 3267 C C . LYS A 1 400 ? 1.780 -20.959 14.169 1.00 76.56 400 LYS A C 1
ATOM 3269 O O . LYS A 1 400 ? 1.387 -21.117 13.006 1.00 76.56 400 LYS A O 1
ATOM 3274 N N . PRO A 1 401 ? 3.087 -21.015 14.488 1.00 69.06 401 PRO A N 1
ATOM 3275 C CA . PRO A 1 401 ? 4.096 -21.296 13.480 1.00 69.06 401 PRO A CA 1
ATOM 3276 C C . PRO A 1 401 ? 3.968 -22.744 13.018 1.00 69.06 401 PRO A C 1
ATOM 3278 O O . PRO A 1 401 ? 3.783 -23.655 13.827 1.00 69.06 401 PRO A O 1
ATOM 3281 N N . TYR A 1 402 ? 4.101 -22.969 11.712 1.00 70.19 402 TYR A N 1
ATOM 3282 C CA . TYR A 1 402 ? 4.312 -24.320 11.212 1.00 70.19 402 TYR A CA 1
ATOM 3283 C C . TYR A 1 402 ? 5.690 -24.829 11.652 1.00 70.19 402 TYR A C 1
ATOM 3285 O O . TYR A 1 402 ? 6.646 -24.053 11.718 1.00 70.19 402 TYR A O 1
ATOM 3293 N N . LEU A 1 403 ? 5.820 -26.140 11.891 1.00 68.12 403 LEU A N 1
ATOM 3294 C CA . LEU A 1 403 ? 7.074 -26.772 12.329 1.00 68.12 403 LEU A CA 1
ATOM 3295 C C . LEU A 1 403 ? 8.261 -26.405 11.411 1.00 68.12 403 LEU A C 1
ATOM 3297 O O . LEU A 1 403 ? 9.377 -26.215 11.882 1.00 68.12 403 LEU A O 1
ATOM 3301 N N . ASN A 1 404 ? 7.993 -26.219 10.112 1.00 67.94 404 ASN A N 1
ATOM 3302 C CA . ASN A 1 404 ? 8.977 -25.839 9.096 1.00 67.94 404 ASN A CA 1
ATOM 3303 C C . ASN A 1 404 ? 8.813 -24.388 8.596 1.00 67.94 404 ASN A C 1
ATOM 3305 O O . ASN A 1 404 ? 9.159 -24.088 7.452 1.00 67.94 404 ASN A O 1
ATOM 3309 N N . TYR A 1 405 ? 8.300 -23.470 9.428 1.00 68.69 405 TYR A N 1
ATOM 3310 C CA . TYR A 1 405 ? 8.096 -22.056 9.065 1.00 68.69 405 TYR A CA 1
ATOM 3311 C C . TYR A 1 405 ? 9.357 -21.401 8.480 1.00 68.69 405 TYR A C 1
ATOM 3313 O O . TYR A 1 405 ? 9.262 -20.656 7.509 1.00 68.69 405 TYR A O 1
ATOM 3321 N N . LYS A 1 406 ? 10.547 -21.737 9.001 1.00 65.25 406 LYS A N 1
ATOM 3322 C CA . LYS A 1 406 ? 11.833 -21.223 8.494 1.00 65.25 406 LYS A CA 1
ATOM 3323 C C . LYS A 1 406 ? 12.031 -21.470 6.990 1.00 65.25 406 LYS A C 1
ATOM 3325 O O . LYS A 1 406 ? 12.670 -20.658 6.332 1.00 65.25 406 LYS A O 1
ATOM 3330 N N . PHE A 1 407 ? 11.497 -22.572 6.463 1.00 66.69 407 PHE A N 1
ATOM 3331 C CA . PHE A 1 407 ? 11.662 -22.965 5.063 1.00 66.69 407 PHE A CA 1
ATOM 3332 C C . PHE A 1 407 ? 10.500 -22.503 4.187 1.00 66.69 407 PHE A C 1
ATOM 3334 O O . PHE A 1 407 ? 10.727 -21.993 3.096 1.00 66.69 407 PHE A O 1
ATOM 3341 N N . PHE A 1 408 ? 9.265 -22.666 4.666 1.00 68.50 408 PHE A N 1
ATOM 3342 C CA . PHE A 1 408 ? 8.072 -22.462 3.836 1.00 68.50 408 PHE A CA 1
ATOM 3343 C C . PHE A 1 408 ? 7.347 -21.140 4.092 1.00 68.50 408 PHE A C 1
ATOM 3345 O O . PHE A 1 408 ? 6.421 -20.810 3.359 1.00 68.50 408 PHE A O 1
ATOM 3352 N N . LYS A 1 409 ? 7.728 -20.395 5.142 1.00 69.56 409 LYS A N 1
ATOM 3353 C CA . LYS A 1 409 ? 7.052 -19.162 5.583 1.00 69.56 409 LYS A CA 1
ATOM 3354 C C . LYS A 1 409 ? 5.523 -19.329 5.669 1.00 69.56 409 LYS A C 1
ATOM 3356 O O . LYS A 1 409 ? 4.763 -18.432 5.327 1.00 69.56 409 LYS A O 1
ATOM 3361 N N . THR A 1 410 ? 5.073 -20.511 6.100 1.00 67.69 410 THR A N 1
ATOM 3362 C CA . THR A 1 410 ? 3.657 -20.907 6.139 1.00 67.69 410 THR A CA 1
ATOM 3363 C C . THR A 1 410 ? 3.118 -20.889 7.561 1.00 67.69 410 THR A C 1
ATOM 3365 O O . THR A 1 410 ? 3.784 -21.350 8.492 1.00 67.69 410 THR A O 1
ATOM 3368 N N . PHE A 1 411 ? 1.877 -20.441 7.718 1.00 73.44 411 PHE A N 1
ATOM 3369 C CA . PHE A 1 411 ? 1.152 -20.527 8.978 1.00 73.44 411 PHE A CA 1
ATOM 3370 C C . PHE A 1 411 ? 0.050 -21.573 8.942 1.00 73.44 411 PHE A C 1
ATOM 3372 O O . PHE A 1 411 ? -0.498 -21.883 7.886 1.00 73.44 411 PHE A O 1
ATOM 3379 N N . ILE A 1 412 ? -0.300 -22.077 10.123 1.00 75.25 412 ILE A N 1
ATOM 3380 C CA . ILE A 1 412 ? -1.465 -22.933 10.314 1.00 75.25 412 ILE A CA 1
ATOM 3381 C C . ILE A 1 412 ? -2.451 -22.190 11.206 1.00 75.25 412 ILE A C 1
ATOM 3383 O O . ILE A 1 412 ? -2.084 -21.672 12.261 1.00 75.25 412 ILE A O 1
ATOM 3387 N N . ILE A 1 413 ? -3.707 -22.167 10.765 1.00 81.38 413 ILE A N 1
ATOM 3388 C CA . ILE A 1 413 ? -4.846 -21.713 11.555 1.00 81.38 413 ILE A CA 1
ATOM 3389 C C . ILE A 1 413 ? -5.754 -22.926 11.726 1.00 81.38 413 ILE A C 1
ATOM 3391 O O . ILE A 1 413 ? -6.295 -23.442 10.749 1.00 81.38 413 ILE A O 1
ATOM 3395 N N . SER A 1 414 ? -5.896 -23.406 12.958 1.00 83.75 414 SER A N 1
ATOM 3396 C CA . SER A 1 414 ? -6.890 -24.421 13.304 1.00 83.75 414 SER A CA 1
ATOM 3397 C C . SER A 1 414 ? -8.175 -23.767 13.810 1.00 83.75 414 SER A C 1
ATOM 3399 O O . SER A 1 414 ? -8.181 -22.608 14.226 1.00 83.75 414 SER A O 1
ATOM 3401 N N . SER A 1 415 ? -9.277 -24.516 13.832 1.00 84.50 415 SER A N 1
ATOM 3402 C CA . SER A 1 415 ? -10.539 -24.038 14.414 1.00 84.50 415 SER A CA 1
ATOM 3403 C C . SER A 1 415 ? -10.400 -23.628 15.885 1.00 84.50 415 SER A C 1
ATOM 3405 O O . SER A 1 415 ? -11.094 -22.723 16.332 1.00 84.50 415 SER A O 1
ATOM 3407 N N . PHE A 1 416 ? -9.472 -24.237 16.633 1.00 86.69 416 PHE A N 1
ATOM 3408 C CA . PHE A 1 416 ? -9.210 -23.900 18.036 1.00 86.69 416 PHE A CA 1
ATOM 3409 C C . PHE A 1 416 ? -8.487 -22.561 18.226 1.00 86.69 416 PHE A C 1
ATOM 3411 O O . PHE A 1 416 ? -8.528 -22.002 19.324 1.00 86.69 416 PHE A O 1
ATOM 3418 N N . ASP A 1 417 ? -7.839 -22.061 17.173 1.00 88.62 417 ASP A N 1
ATOM 3419 C CA . ASP A 1 417 ? -7.099 -20.797 17.176 1.00 88.62 417 ASP A CA 1
ATOM 3420 C C . ASP A 1 417 ? -8.004 -19.585 16.916 1.00 88.62 417 ASP A C 1
ATOM 3422 O O . ASP A 1 417 ? -7.569 -18.445 17.086 1.00 88.62 417 ASP A O 1
ATOM 3426 N N . ILE A 1 418 ? -9.258 -19.835 16.523 1.00 93.00 418 ILE A N 1
ATOM 3427 C CA . ILE A 1 418 ? -10.279 -18.827 16.247 1.00 93.00 418 ILE A CA 1
ATOM 3428 C C . ILE A 1 418 ? -11.179 -18.693 17.478 1.00 93.00 418 ILE A C 1
ATOM 3430 O O . ILE A 1 418 ? -11.695 -19.681 18.009 1.00 93.00 418 ILE A O 1
ATOM 3434 N N . LYS A 1 419 ? -11.371 -17.457 17.931 1.00 94.12 419 LYS A N 1
ATOM 3435 C CA . LYS A 1 419 ? -12.305 -17.083 18.991 1.00 94.12 419 LYS A CA 1
ATOM 3436 C C . LYS A 1 419 ? -13.235 -16.003 18.470 1.00 94.12 419 LYS A C 1
ATOM 3438 O O . LYS A 1 419 ? -12.774 -15.013 17.922 1.00 94.12 419 LYS A O 1
ATOM 3443 N N . GLU A 1 420 ? -14.524 -16.210 18.671 1.00 94.94 420 GLU A N 1
ATOM 3444 C CA . GLU A 1 420 ? -15.549 -15.194 18.469 1.00 94.94 420 GLU A CA 1
ATOM 3445 C C . GLU A 1 420 ? -15.757 -14.489 19.810 1.00 94.94 420 GLU A C 1
ATOM 3447 O O . GLU A 1 420 ? -16.023 -15.147 20.820 1.00 94.94 420 GLU A O 1
ATOM 3452 N N . ILE A 1 421 ? -15.531 -13.178 19.839 1.00 93.69 421 ILE A N 1
ATOM 3453 C CA . ILE A 1 421 ? -15.574 -12.356 21.050 1.00 93.69 421 ILE A CA 1
ATOM 3454 C C . ILE A 1 421 ? -16.614 -11.267 20.823 1.00 93.69 421 ILE A C 1
ATOM 3456 O O . ILE A 1 421 ? -16.508 -10.523 19.854 1.00 93.69 421 ILE A O 1
ATOM 3460 N N . THR A 1 422 ? -17.605 -11.148 21.702 1.00 93.38 422 THR A N 1
ATOM 3461 C CA . THR A 1 422 ? -18.545 -10.022 21.647 1.00 93.38 422 THR A CA 1
ATOM 3462 C C . THR A 1 422 ? -17.778 -8.710 21.781 1.00 93.38 422 THR A C 1
ATOM 3464 O O . THR A 1 422 ? -16.880 -8.604 22.614 1.00 93.38 422 THR A O 1
ATOM 3467 N N . GLN A 1 423 ? -18.087 -7.732 20.929 1.00 92.75 423 GLN A N 1
ATOM 3468 C CA . GLN A 1 423 ? -17.403 -6.437 20.967 1.00 92.75 423 GLN A CA 1
ATOM 3469 C C . GLN A 1 423 ? -17.841 -5.555 22.154 1.00 92.75 423 GLN A C 1
ATOM 3471 O O . GLN A 1 423 ? -17.115 -4.620 22.492 1.00 92.75 423 GLN A O 1
ATOM 3476 N N . ASP A 1 424 ? -19.015 -5.842 22.727 1.00 79.31 424 ASP A N 1
ATOM 3477 C CA . ASP A 1 424 ? -19.651 -5.080 23.814 1.00 79.31 424 ASP A CA 1
ATOM 3478 C C . ASP A 1 424 ? -18.801 -4.902 25.087 1.00 79.31 424 ASP A C 1
ATOM 3480 O O . ASP A 1 424 ? -17.939 -5.765 25.388 1.00 79.31 424 ASP A O 1
#

Radius of gyration: 23.87 Å; Cα contacts (8 Å, |Δi|>4): 680; chains: 1; bounding box: 68×47×64 Å

Mean predicted aligned error: 7.8 Å

Sequence (424 aa):
VDFSCFKDVKRHIRNSYFVKTIKDKENLISLFKFLQDKLNGNLFPLTQKEMEQVGDKHLELLHYLFKGGKINTSKFGINYSIQDSLFDIYDFRIIPIELISSIYENFIGEATRELNKAYYTPSFLVDYILSQTVTQHLSNTSKFSCSVLDPSCGSGIFLIETLRKLIEKYKLYHSNRITDSVLWQLIEENIFGIDIDPNAIDIAIFSLYVTILDYKEPKEISSNFKFKDLRNLNFFPNADFFDESHMFNTVLSNQKFDFILGNPPWGHVDNSCYIDYINKKKLVLSKNQIQLDIGAKEISQAFLIRATDFLSNENQGKCTFIISSKAFYNTNRLSQNWRTYLLNNLVIDQIIELSPVNNKIAGGNHVFEGARQPAAIISFKIAKNQNEIHTNSIRHISIKPYLNYKFFKTFIISSFDIKEITQD

Nearest PDB structures (foldseek):
  5hr4-assembly1_C  TM=5.999E-01  e=1.929E-10  Methylophilus methylotrophus
  3s1s-assembly1_A  TM=7.227E-01  e=1.803E-08  Bacillus pumilus
  7lo5-assembly1_D  TM=5.536E-01  e=8.598E-10  Deinococcus wulumuqiensis
  5ffj-assembly1_A  TM=5.093E-01  e=6.584E-10  Lactococcus lactis
  5y4s-assembly9_I  TM=4.028E-01  e=1.716E-01  Pseudomonas aeruginosa PAO1

pLDDT: mean 85.29, std 12.12, range [40.78, 98.62]

Secondary structure (DSSP, 8-state):
--GGGGSS--HHHHHHHHHHHTTSHHHHHHHHHHHHHHHT--SS---HHHHHH--HHHHHHHHHHHHTPPP-GGGGT--SPPPPP-TTT--TT---HHHHHHHHHHHHHHHHHHHHT-----HHHHHHHHHHTHHHHHHT-S-S---EEETT-TT-HHHHHHHHHHHHHHHHHTTT---HHHHHHHHHHHEEEE-S-HHHHHHHHHHHHHHHHHTS-HHHHHHT--PPP-BTTTEETT--TT-TTSTHHHHTTT---SEEEE----S--SS-THHHHHHHHHHHHGGGT-----GGG-HHHHHHHHHGGG--TTTT-EEEEEEETHHHH--SHHHHHHHHHHHHHEEEEEEEE-GGG--GGGTPPPSSTT--S-EEEEEEEE-SSHHHHHT-EEEEEE-EE-TTHHHH--EE--GGGEEEEE--